Protein AF-A0ABD3MZC8-F1 (afdb_monomer_lite)

Foldseek 3Di:
DQAAAEEEEPVLVPPCVPDDDDDPDFDKAWAAEDAPDGDTDIYTYDSALLCVLPVAQAAAEEPDFLLCLVVVLLRNLLNNLVQQDDDPPPPDDDGGRAHEYEYQDLLLLSLLLSLASNLVSNLVVVVVVCVVPDPDDDDPPPSNVVSVVSCLSYKYKYKLHHQFDWDDPDPRYIYTNDGAQAIEMAMAQGADDPDDPDPDDDDDDDDDDDDDDPPPDDDDDDDDHRHHYYYDDDDDDDDDDDDDDDDDDDDDPVVVVVSCCSRHPVQVVCCVVNNNHYDYWPLFSLQSNLLRLLQLLLLLQCVLCVCLAAPDDDDDDPDDPPDDDPDDDDDDDDDPRDWDWRLVSCPPVSLVSSQLLQVLSVVLCVLSVTDHDGPLVCLCSGLVFDQKDFDAQDPVRDFDWDQDPDPPPDDDDDDDDDPRPTDGDMDGDTSSRSSVCCVPPSVNIDIDHNHPPDCSPVRCLLSRLLVSQLSCVQSVRGSVSSVVSQVVVCVVVVHRSNQSNVSCVSVVQHDDCPDPPPDPDDDDPSRDHVVSVSCCRNNSHD

Structure (mmCIF, N/CA/C/O backbone):
data_AF-A0ABD3MZC8-F1
#
_entry.id   AF-A0ABD3MZC8-F1
#
loop_
_atom_site.group_PDB
_atom_site.id
_atom_site.type_symbol
_atom_site.label_atom_id
_atom_site.label_alt_id
_atom_site.label_comp_id
_atom_site.label_asym_id
_atom_site.label_entity_id
_atom_site.label_seq_id
_atom_site.pdbx_PDB_ins_code
_atom_site.Cartn_x
_atom_site.Cartn_y
_atom_site.Cartn_z
_atom_site.occupancy
_atom_site.B_iso_or_equiv
_atom_site.auth_seq_id
_atom_site.auth_comp_id
_atom_site.auth_asym_id
_atom_site.auth_atom_id
_atom_site.pdbx_PDB_model_num
ATOM 1 N N . MET A 1 1 ? 16.092 5.629 21.367 1.00 48.09 1 MET A N 1
ATOM 2 C CA . MET A 1 1 ? 14.715 6.162 21.488 1.00 48.09 1 MET A CA 1
ATOM 3 C C . MET A 1 1 ? 14.063 5.502 22.697 1.00 48.09 1 MET A C 1
ATOM 5 O O . MET A 1 1 ? 14.415 4.367 22.982 1.00 48.09 1 MET A O 1
ATOM 9 N N . GLY A 1 2 ? 13.191 6.194 23.435 1.00 59.03 2 GLY A N 1
ATOM 10 C CA . GLY A 1 2 ? 12.665 5.729 24.732 1.00 59.03 2 GLY A CA 1
ATOM 11 C C . GLY A 1 2 ? 11.411 4.849 24.669 1.00 59.03 2 GLY A C 1
ATOM 12 O O . GLY A 1 2 ? 10.665 4.807 25.646 1.00 59.03 2 GLY A O 1
ATOM 13 N N . HIS A 1 3 ? 11.140 4.211 23.530 1.00 72.88 3 HIS A N 1
ATOM 14 C CA . HIS A 1 3 ? 9.945 3.391 23.331 1.00 72.88 3 HIS A CA 1
ATOM 15 C C . HIS A 1 3 ? 10.131 1.992 23.926 1.00 72.88 3 HIS A C 1
ATOM 17 O O . HIS A 1 3 ? 11.226 1.438 23.888 1.00 72.88 3 HIS A O 1
ATOM 23 N N . ASP A 1 4 ? 9.047 1.415 24.442 1.00 82.25 4 ASP A N 1
ATOM 24 C CA . ASP A 1 4 ? 8.963 0.003 24.836 1.00 82.25 4 ASP A CA 1
ATOM 25 C C . ASP A 1 4 ? 8.001 -0.704 23.867 1.00 82.25 4 ASP A C 1
ATOM 27 O O . ASP A 1 4 ? 6.788 -0.707 24.105 1.00 82.25 4 ASP A O 1
ATOM 31 N N . PRO A 1 5 ? 8.502 -1.181 22.711 1.00 88.31 5 PRO A N 1
ATOM 32 C CA . PRO A 1 5 ? 7.657 -1.699 21.652 1.00 88.31 5 PRO A CA 1
ATOM 33 C C . PRO A 1 5 ? 7.138 -3.103 21.937 1.00 88.31 5 PRO A C 1
ATOM 35 O O . PRO A 1 5 ? 7.788 -3.913 22.599 1.00 88.31 5 PRO A O 1
ATOM 38 N N . MET A 1 6 ? 5.968 -3.390 21.374 1.00 90.62 6 MET A N 1
ATOM 39 C CA . MET A 1 6 ? 5.329 -4.700 21.408 1.00 90.62 6 MET A CA 1
ATOM 40 C C . MET A 1 6 ? 4.984 -5.146 19.987 1.00 90.62 6 MET A C 1
ATOM 42 O O . MET A 1 6 ? 4.581 -4.318 19.169 1.00 90.62 6 MET A O 1
ATOM 46 N N . ILE A 1 7 ? 5.147 -6.434 19.701 1.00 90.12 7 ILE A N 1
ATOM 47 C CA . ILE A 1 7 ? 4.771 -7.070 18.438 1.00 90.12 7 ILE A CA 1
ATOM 48 C C . ILE A 1 7 ? 3.712 -8.143 18.678 1.00 90.12 7 ILE A C 1
ATOM 50 O O . ILE A 1 7 ? 3.631 -8.724 19.758 1.00 90.12 7 ILE A O 1
ATOM 54 N N . TRP A 1 8 ? 2.926 -8.423 17.649 1.00 89.12 8 TRP A N 1
ATOM 55 C CA . TRP A 1 8 ? 1.987 -9.540 17.570 1.00 89.12 8 TRP A CA 1
ATOM 56 C C . TRP A 1 8 ? 1.961 -10.039 16.125 1.00 89.12 8 TRP A C 1
ATOM 58 O O . TRP A 1 8 ? 2.296 -9.277 15.215 1.00 89.12 8 TRP A O 1
ATOM 68 N N . SER A 1 9 ? 1.572 -11.294 15.897 1.00 80.88 9 SER A N 1
ATOM 69 C CA . SER A 1 9 ? 1.455 -11.857 14.551 1.00 80.88 9 SER A CA 1
ATOM 70 C C . SER A 1 9 ? 0.327 -12.897 14.485 1.00 80.88 9 SER A C 1
ATOM 72 O O . SER A 1 9 ? 0.371 -13.849 15.263 1.00 80.88 9 SER A O 1
ATOM 74 N N . PRO A 1 10 ? -0.640 -12.797 13.548 1.00 71.00 10 PRO A N 1
ATOM 75 C CA . PRO A 1 10 ? -1.765 -13.741 13.445 1.00 71.00 10 PRO A CA 1
ATOM 76 C C . PRO A 1 10 ? -1.380 -15.190 13.138 1.00 71.00 10 PRO A C 1
ATOM 78 O O . PRO A 1 10 ? -2.215 -16.085 13.254 1.00 71.00 10 PRO A O 1
ATOM 81 N N . SER A 1 11 ? -0.153 -15.419 12.663 1.00 60.91 11 SER A N 1
ATOM 82 C CA . SER A 1 11 ? 0.369 -16.761 12.394 1.00 60.91 11 SER A CA 1
ATOM 83 C C . SER A 1 11 ? 0.705 -17.523 13.678 1.00 60.91 11 SER A C 1
ATOM 85 O O . SER A 1 11 ? 0.749 -18.748 13.646 1.00 60.91 11 SER A O 1
ATOM 87 N N . ALA A 1 12 ? 0.907 -16.826 14.805 1.00 49.66 12 ALA A N 1
ATOM 88 C CA . ALA A 1 12 ? 1.171 -17.452 16.102 1.00 49.66 12 ALA A CA 1
ATOM 89 C C . ALA A 1 12 ? -0.046 -18.227 16.648 1.00 49.66 12 ALA A C 1
ATOM 91 O O . ALA A 1 12 ? 0.116 -19.111 17.479 1.00 49.66 12 ALA A O 1
ATOM 92 N N . ASP A 1 13 ? -1.253 -17.938 16.153 1.00 46.62 13 ASP A N 1
ATOM 93 C CA . ASP A 1 13 ? -2.492 -18.603 16.573 1.00 46.62 13 ASP A CA 1
ATOM 94 C C . ASP A 1 13 ? -2.733 -19.974 15.904 1.00 46.62 13 ASP A C 1
ATOM 96 O O . ASP A 1 13 ? -3.697 -20.655 16.250 1.00 46.62 13 ASP A O 1
ATOM 100 N N . HIS A 1 14 ? -1.903 -20.381 14.933 1.00 37.34 14 HIS A N 1
ATOM 101 C CA . HIS A 1 14 ? -2.086 -21.623 14.160 1.00 37.34 14 HIS A CA 1
ATOM 102 C C . HIS A 1 14 ? -1.028 -22.708 14.388 1.00 37.34 14 HIS A C 1
ATOM 104 O O . HIS A 1 14 ? -1.147 -23.769 13.778 1.00 37.34 14 HIS A O 1
ATOM 110 N N . ASP A 1 15 ? -0.040 -22.496 15.261 1.00 33.53 15 ASP A N 1
ATOM 111 C CA . ASP A 1 15 ? 0.958 -23.524 15.591 1.00 33.53 15 ASP A CA 1
ATOM 112 C C . ASP A 1 15 ? 0.829 -24.012 17.051 1.00 33.53 15 ASP A C 1
ATOM 114 O O . ASP A 1 15 ? 1.628 -23.645 17.915 1.00 33.53 15 ASP A O 1
ATOM 118 N N . PRO A 1 16 ? -0.189 -24.841 17.364 1.00 32.41 16 PRO A N 1
ATOM 119 C CA . PRO A 1 16 ? -0.347 -25.458 18.679 1.00 32.41 16 PRO A CA 1
ATOM 120 C C . PRO A 1 16 ? 0.584 -26.669 18.893 1.00 32.41 16 PRO A C 1
ATOM 122 O O . PRO A 1 16 ? 0.451 -27.360 19.902 1.00 32.41 16 PRO A O 1
ATOM 125 N N . VAL A 1 17 ? 1.488 -26.981 17.952 1.00 30.12 17 VAL A N 1
ATOM 126 C CA . VAL A 1 17 ? 2.304 -28.211 17.981 1.00 30.12 17 VAL A CA 1
ATOM 127 C C . VAL A 1 17 ? 3.584 -28.034 18.808 1.00 30.12 17 VAL A C 1
ATOM 129 O O . VAL A 1 17 ? 4.116 -29.008 19.342 1.00 30.12 17 VAL A O 1
ATOM 132 N N . ALA A 1 18 ? 4.032 -26.795 19.032 1.00 30.41 18 ALA A N 1
ATOM 133 C CA . ALA A 1 18 ? 5.042 -26.472 20.039 1.00 30.41 18 ALA A CA 1
ATOM 134 C C . ALA A 1 18 ? 4.436 -26.479 21.458 1.00 30.41 18 ALA A C 1
ATOM 136 O O . ALA A 1 18 ? 4.267 -25.441 22.097 1.00 30.41 18 ALA A O 1
ATOM 137 N N . GLY A 1 19 ? 4.103 -27.671 21.958 1.00 32.47 19 GLY A N 1
ATOM 138 C CA . GLY A 1 19 ? 3.580 -27.878 23.307 1.00 32.47 19 GLY A CA 1
ATOM 139 C C . GLY A 1 19 ? 4.611 -27.593 24.404 1.00 32.47 19 GLY A C 1
ATOM 140 O O . GLY A 1 19 ? 5.187 -28.522 24.967 1.00 32.47 19 GLY A O 1
ATOM 141 N N . THR A 1 20 ? 4.812 -26.320 24.752 1.00 27.19 20 THR A N 1
ATOM 142 C CA . THR A 1 20 ? 5.506 -25.902 25.977 1.00 27.19 20 THR A CA 1
ATOM 143 C C . THR A 1 20 ? 4.581 -25.126 26.910 1.00 27.19 20 THR A C 1
ATOM 145 O O . THR A 1 20 ? 3.911 -24.162 26.551 1.00 27.19 20 THR A O 1
ATOM 148 N N . THR A 1 21 ? 4.550 -25.611 28.147 1.00 30.00 21 THR A N 1
ATOM 149 C CA . THR A 1 21 ? 3.667 -25.237 29.249 1.00 30.00 21 THR A CA 1
ATOM 150 C C . THR A 1 21 ? 3.442 -23.734 29.429 1.00 30.00 21 THR A C 1
ATOM 152 O O . THR A 1 21 ? 4.385 -22.953 29.566 1.00 30.00 21 THR A O 1
ATOM 155 N N . THR A 1 22 ? 2.162 -23.381 29.563 1.00 37.44 22 THR A N 1
ATOM 156 C CA . THR A 1 22 ? 1.601 -22.121 30.066 1.00 37.44 22 THR A CA 1
ATOM 157 C C . THR A 1 22 ? 2.563 -21.295 30.926 1.00 37.44 22 THR A C 1
ATOM 159 O O . THR A 1 22 ? 2.726 -21.545 32.121 1.00 37.44 22 THR A O 1
ATOM 162 N N . THR A 1 23 ? 3.135 -20.238 30.348 1.00 34.94 23 THR A N 1
ATOM 163 C CA . THR A 1 23 ? 3.757 -19.147 31.108 1.00 34.94 23 THR A CA 1
ATOM 164 C C . THR A 1 23 ? 3.169 -17.814 30.661 1.00 34.94 23 THR A C 1
ATOM 166 O O . THR A 1 23 ? 3.397 -17.332 29.558 1.00 34.94 23 THR A O 1
ATOM 169 N N . THR A 1 24 ? 2.385 -17.206 31.550 1.00 41.84 24 THR A N 1
ATOM 170 C CA . THR A 1 24 ? 1.603 -15.975 31.341 1.00 41.84 24 THR A CA 1
ATOM 171 C C . THR A 1 24 ? 2.469 -14.708 31.377 1.00 41.84 24 THR A C 1
ATOM 173 O O . THR A 1 24 ? 2.177 -13.766 32.114 1.00 41.84 24 THR A O 1
ATOM 176 N N . LYS A 1 25 ? 3.594 -14.696 30.654 1.00 48.72 25 LYS A N 1
ATOM 177 C CA . LYS A 1 25 ? 4.515 -13.554 30.593 1.00 48.72 25 LYS A CA 1
ATOM 178 C C . LYS A 1 25 ? 4.883 -13.223 29.155 1.00 48.72 25 LYS A C 1
ATOM 180 O O . LYS A 1 25 ? 5.525 -14.018 28.477 1.00 48.72 25 LYS A O 1
ATOM 185 N N . THR A 1 26 ? 4.570 -11.992 28.765 1.00 57.66 26 THR A N 1
ATOM 186 C CA . THR A 1 26 ? 5.046 -11.329 27.552 1.00 57.66 26 THR A CA 1
ATOM 187 C C . THR A 1 26 ? 6.553 -11.542 27.372 1.00 57.66 26 THR A C 1
ATOM 189 O O . THR A 1 26 ? 7.361 -11.063 28.178 1.00 57.66 26 THR A O 1
ATOM 192 N N . LYS A 1 27 ? 6.955 -12.257 26.318 1.00 72.81 27 LYS A N 1
ATOM 193 C CA . LYS A 1 27 ? 8.372 -12.524 26.034 1.00 72.81 27 LYS A CA 1
ATOM 194 C C . LYS A 1 27 ? 9.059 -11.236 25.586 1.00 72.81 27 LYS A C 1
ATOM 196 O O . LYS A 1 27 ? 8.535 -10.538 24.720 1.00 72.81 27 LYS A O 1
ATOM 201 N N . ARG A 1 28 ? 10.221 -10.917 26.165 1.00 85.94 28 ARG A N 1
ATOM 202 C CA . ARG A 1 28 ? 11.069 -9.789 25.746 1.00 85.94 28 ARG A CA 1
ATOM 203 C C . ARG A 1 28 ? 12.294 -10.325 25.010 1.00 85.94 28 ARG A C 1
ATOM 205 O O . ARG A 1 28 ? 13.033 -11.121 25.579 1.00 85.94 28 ARG A O 1
ATOM 212 N N . THR A 1 29 ? 12.501 -9.861 23.784 1.00 87.62 29 THR A N 1
ATOM 213 C CA . THR A 1 29 ? 13.615 -10.247 22.910 1.00 87.62 29 THR A CA 1
ATOM 214 C C . THR A 1 29 ? 14.418 -9.005 22.548 1.00 87.62 29 THR A C 1
ATOM 216 O O . THR A 1 29 ? 13.847 -8.028 22.064 1.00 87.62 29 THR A O 1
ATOM 219 N N . THR A 1 30 ? 15.734 -9.031 22.756 1.00 91.56 30 THR A N 1
ATOM 220 C CA . THR A 1 30 ? 16.628 -7.965 22.289 1.00 91.56 30 THR A CA 1
ATOM 221 C C . THR A 1 30 ? 16.907 -8.151 20.799 1.00 91.56 30 THR A C 1
ATOM 223 O O . THR A 1 30 ? 17.484 -9.155 20.387 1.00 91.56 30 THR A O 1
ATOM 226 N N . MET A 1 31 ? 16.494 -7.177 19.995 1.00 89.38 31 MET A N 1
ATOM 227 C CA . MET A 1 31 ? 16.692 -7.110 18.551 1.00 89.38 31 MET A CA 1
ATOM 228 C C . MET A 1 31 ? 17.871 -6.197 18.214 1.00 89.38 31 MET A C 1
ATOM 230 O O . MET A 1 31 ? 18.044 -5.147 18.832 1.00 89.38 31 MET A O 1
ATOM 234 N N . ARG A 1 32 ? 18.634 -6.555 17.180 1.00 91.88 32 ARG A N 1
ATOM 235 C CA . ARG A 1 32 ? 19.720 -5.752 16.608 1.00 91.88 32 ARG A CA 1
ATOM 236 C C . ARG A 1 32 ? 19.354 -5.246 15.220 1.00 91.88 32 ARG A C 1
ATOM 238 O O . ARG A 1 32 ? 18.992 -6.030 14.343 1.00 91.88 32 ARG A O 1
ATOM 245 N N . SER A 1 33 ? 19.519 -3.950 14.975 1.00 92.25 33 SER A N 1
ATOM 246 C CA . SER A 1 33 ? 19.441 -3.375 13.631 1.00 92.25 33 SER A CA 1
ATOM 247 C C . SER A 1 33 ? 20.824 -2.994 13.095 1.00 92.25 33 SER A C 1
ATOM 249 O O . SER A 1 33 ? 21.712 -2.555 13.826 1.00 92.25 33 SER A O 1
ATOM 251 N N . THR A 1 34 ? 21.015 -3.163 11.788 1.00 90.44 34 THR A N 1
ATOM 252 C CA . THR A 1 34 ? 22.254 -2.833 11.066 1.00 90.44 34 THR A CA 1
ATOM 253 C C . THR A 1 34 ? 21.957 -1.985 9.825 1.00 90.44 34 THR A C 1
ATOM 255 O O . THR A 1 34 ? 20.802 -1.843 9.434 1.00 90.44 34 THR A O 1
ATOM 258 N N . GLY A 1 35 ? 22.992 -1.431 9.184 1.00 89.25 35 GLY A N 1
ATOM 259 C CA . GLY A 1 35 ? 22.844 -0.576 7.997 1.00 89.25 35 GLY A CA 1
ATOM 260 C C . GLY A 1 35 ? 22.717 0.907 8.355 1.00 89.25 35 GLY A C 1
ATOM 261 O O . GLY A 1 35 ? 23.526 1.404 9.145 1.00 89.25 35 GLY A O 1
ATOM 262 N N . ALA A 1 36 ? 21.730 1.589 7.768 1.00 81.25 36 ALA A N 1
ATOM 263 C CA . ALA A 1 36 ? 21.422 3.009 7.969 1.00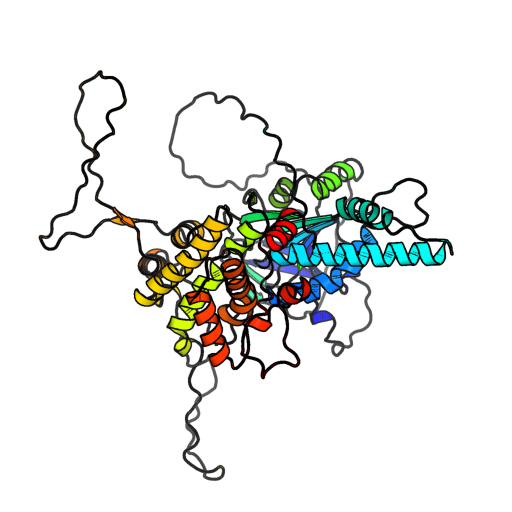 81.25 36 ALA A CA 1
ATOM 264 C C . ALA A 1 36 ? 20.835 3.323 9.356 1.00 81.25 36 ALA A C 1
ATOM 266 O O . ALA A 1 36 ? 20.902 4.462 9.814 1.00 81.25 36 ALA A O 1
ATOM 267 N N . LEU A 1 37 ? 20.284 2.318 10.042 1.00 85.00 37 LEU A N 1
ATOM 268 C CA . LEU A 1 37 ? 19.766 2.442 11.399 1.00 85.00 37 LEU A CA 1
ATOM 269 C C . LEU A 1 37 ? 20.420 1.370 12.282 1.00 85.00 37 LEU A C 1
ATOM 271 O O . LEU A 1 37 ? 20.147 0.180 12.126 1.00 85.00 37 LEU A O 1
ATOM 275 N N . ARG A 1 38 ? 21.302 1.782 13.201 1.00 90.75 38 ARG A N 1
ATOM 276 C CA . ARG A 1 38 ? 22.080 0.880 14.070 1.00 90.75 38 ARG A CA 1
ATOM 277 C C . ARG A 1 38 ? 21.724 1.091 15.538 1.00 90.75 38 ARG A C 1
ATOM 279 O O . ARG A 1 38 ? 22.133 2.087 16.128 1.00 90.75 38 ARG A O 1
ATOM 286 N N . LEU A 1 39 ? 20.970 0.160 16.109 1.00 89.62 39 LEU A N 1
ATOM 287 C CA . LEU A 1 39 ? 20.663 0.102 17.534 1.00 89.62 39 LEU A CA 1
ATOM 288 C C . LEU A 1 39 ? 20.370 -1.340 17.956 1.00 89.62 39 LEU A C 1
ATOM 290 O O . LEU A 1 39 ? 19.852 -2.131 17.168 1.00 89.62 39 LEU A O 1
ATOM 294 N N . ASP A 1 40 ? 20.646 -1.629 19.223 1.00 89.44 40 ASP A N 1
ATOM 295 C CA . ASP A 1 40 ? 20.068 -2.770 19.926 1.00 89.44 40 ASP A CA 1
ATOM 296 C C . ASP A 1 40 ? 18.866 -2.260 20.741 1.00 89.44 40 ASP A C 1
ATOM 298 O O . ASP A 1 40 ? 18.927 -1.174 21.328 1.00 89.44 40 ASP A O 1
ATOM 302 N N . PHE A 1 41 ? 17.752 -2.992 20.734 1.00 86.75 41 PHE A N 1
ATOM 303 C CA . PHE A 1 41 ? 16.505 -2.595 21.396 1.00 86.75 41 PHE A CA 1
ATOM 304 C C . PHE A 1 41 ? 15.665 -3.798 21.810 1.00 86.75 41 PHE A C 1
ATOM 306 O O . PHE A 1 41 ? 15.603 -4.800 21.107 1.00 86.75 41 PHE A O 1
ATOM 313 N N . ASP A 1 42 ? 14.966 -3.678 22.934 1.00 88.19 42 ASP A N 1
ATOM 314 C CA . ASP A 1 42 ? 14.088 -4.737 23.417 1.00 88.19 42 ASP A CA 1
ATOM 315 C C . ASP A 1 42 ? 12.685 -4.636 22.825 1.00 88.19 42 ASP A C 1
ATOM 317 O O . ASP A 1 42 ? 12.081 -3.564 22.800 1.00 88.19 42 ASP A O 1
ATOM 321 N N . VAL A 1 43 ? 12.138 -5.784 22.437 1.00 89.19 43 VAL A N 1
ATOM 322 C CA . VAL A 1 43 ? 10.795 -5.937 21.880 1.00 89.19 43 VAL A CA 1
ATOM 323 C C . VAL A 1 43 ? 9.995 -6.919 22.730 1.00 89.19 43 VAL A C 1
ATOM 325 O O . VAL A 1 43 ? 10.444 -8.035 22.985 1.00 89.19 43 VAL A O 1
ATOM 328 N N . ARG A 1 44 ? 8.799 -6.517 23.167 1.00 91.38 44 ARG A N 1
ATOM 329 C CA . ARG A 1 44 ? 7.803 -7.396 23.798 1.00 91.38 44 ARG A CA 1
ATOM 330 C C . ARG A 1 44 ? 7.011 -8.161 22.731 1.00 91.38 44 ARG A C 1
ATOM 332 O O . ARG A 1 44 ? 6.710 -7.596 21.691 1.00 91.38 44 ARG A O 1
ATOM 339 N N . SER A 1 45 ? 6.621 -9.404 22.990 1.00 87.38 45 SER A N 1
ATOM 340 C CA . SER A 1 45 ? 5.746 -10.191 22.103 1.00 87.38 45 SER A CA 1
ATOM 341 C C . SER A 1 45 ? 4.426 -10.505 22.798 1.00 87.38 45 SER A C 1
ATOM 343 O O . SER A 1 45 ? 4.441 -11.162 23.838 1.00 87.38 45 SER A O 1
ATOM 345 N N . ALA A 1 46 ? 3.316 -10.038 22.226 1.00 88.12 46 ALA A N 1
ATOM 346 C CA . ALA A 1 46 ? 1.962 -10.361 22.657 1.00 88.12 46 ALA A CA 1
ATOM 347 C C . ALA A 1 46 ? 1.550 -11.746 22.149 1.00 88.12 46 ALA A C 1
ATOM 349 O O . ALA A 1 46 ? 1.815 -12.088 20.995 1.00 88.12 46 ALA A O 1
ATOM 350 N N . LEU A 1 47 ? 0.838 -12.507 22.977 1.00 84.62 47 LEU A N 1
ATOM 351 C CA . LEU A 1 47 ? 0.224 -13.778 22.588 1.00 84.62 47 LEU A CA 1
ATOM 352 C C . LEU A 1 47 ? -1.145 -13.577 21.926 1.00 84.62 47 LEU A C 1
ATOM 354 O O . LEU A 1 47 ? -1.575 -14.407 21.134 1.00 84.62 47 LEU A O 1
ATOM 358 N N . THR A 1 48 ? -1.833 -12.474 22.231 1.00 88.25 48 THR A N 1
ATOM 359 C CA . THR A 1 48 ? -3.192 -12.193 21.744 1.00 88.25 48 THR A CA 1
ATOM 360 C C . THR A 1 48 ? -3.333 -10.747 21.259 1.00 88.25 48 THR A C 1
ATOM 362 O O . THR A 1 48 ? -2.619 -9.867 21.752 1.00 88.25 48 THR A O 1
ATOM 365 N N . PRO A 1 49 ? -4.288 -10.451 20.351 1.00 90.81 49 PRO A N 1
ATOM 366 C CA . PRO A 1 49 ? -4.623 -9.069 20.005 1.00 90.81 49 PRO A CA 1
ATOM 367 C C . PRO A 1 49 ? -5.130 -8.280 21.225 1.00 90.81 49 PRO A C 1
ATOM 369 O O . PRO A 1 49 ? -4.870 -7.084 21.313 1.00 90.81 49 PRO A O 1
ATOM 372 N N . ARG A 1 50 ? -5.762 -8.945 22.208 1.00 90.44 50 ARG A N 1
ATOM 373 C CA . ARG A 1 50 ? -6.164 -8.333 23.484 1.00 90.44 50 ARG A CA 1
ATOM 374 C C . ARG A 1 50 ? -4.979 -7.737 24.228 1.00 90.44 50 ARG A C 1
ATOM 376 O O . ARG A 1 50 ? -4.977 -6.543 24.489 1.00 90.44 50 ARG A O 1
ATOM 383 N N . GLU A 1 51 ? -3.964 -8.556 24.510 1.00 89.44 51 GLU A N 1
ATOM 384 C CA . GLU A 1 51 ? -2.732 -8.142 25.203 1.00 89.44 51 GLU A CA 1
ATOM 385 C C . GLU A 1 51 ? -2.028 -7.000 24.448 1.00 89.44 51 GLU A C 1
ATOM 387 O O . GLU A 1 51 ? -1.544 -6.042 25.050 1.00 89.44 51 GLU A O 1
ATOM 392 N N . LEU A 1 52 ? -2.034 -7.053 23.110 1.00 89.88 52 LEU A N 1
ATOM 393 C CA . LEU A 1 52 ? -1.497 -5.986 22.266 1.00 89.88 52 LEU A CA 1
ATOM 394 C C . LEU A 1 52 ? -2.236 -4.649 22.459 1.00 89.88 52 LEU A C 1
ATOM 396 O O . LEU A 1 52 ? -1.599 -3.595 22.468 1.00 89.88 52 LEU A O 1
ATOM 400 N N . VAL A 1 53 ? -3.563 -4.671 22.602 1.00 90.44 53 VAL A N 1
ATOM 401 C CA . VAL A 1 53 ? -4.384 -3.463 22.766 1.00 90.44 53 VAL A CA 1
ATOM 402 C C . VAL A 1 53 ? -4.418 -2.980 24.220 1.00 90.44 53 VAL A C 1
ATOM 404 O O . VAL A 1 53 ? -4.389 -1.769 24.448 1.00 90.44 53 VAL A O 1
ATOM 407 N N . SER A 1 54 ? -4.444 -3.873 25.213 1.00 86.50 54 SER A N 1
ATOM 408 C CA . SER A 1 54 ? -4.513 -3.510 26.637 1.00 86.50 54 SER A CA 1
ATOM 409 C C . SER A 1 54 ? -3.193 -2.961 27.175 1.00 86.50 54 SER A C 1
ATOM 411 O O . SER A 1 54 ? -3.181 -1.934 27.852 1.00 86.50 54 SER A O 1
ATOM 413 N N . ASP A 1 55 ? -2.067 -3.602 26.852 1.00 86.81 55 ASP A N 1
ATOM 414 C CA . ASP A 1 55 ? -0.803 -3.375 27.568 1.00 86.81 55 ASP A CA 1
ATOM 415 C C . ASP A 1 55 ? 0.017 -2.207 26.997 1.00 86.81 55 ASP A C 1
ATOM 417 O O . ASP A 1 55 ? 1.039 -1.795 27.572 1.00 86.81 55 ASP A O 1
ATOM 421 N N . ASN A 1 56 ? -0.432 -1.656 25.868 1.00 85.31 56 ASN A N 1
ATOM 422 C CA . ASN A 1 56 ? 0.175 -0.520 25.190 1.00 85.31 56 ASN A CA 1
ATOM 423 C C . ASN A 1 56 ? -0.608 0.770 25.421 1.00 85.31 56 ASN A C 1
ATOM 425 O O . ASN A 1 56 ? -1.799 0.793 25.722 1.00 85.31 56 ASN A O 1
ATOM 429 N N . ASP A 1 57 ? 0.088 1.889 25.282 1.00 79.25 57 ASP A N 1
ATOM 430 C CA . ASP A 1 57 ? -0.415 3.179 25.735 1.00 79.25 57 ASP A CA 1
ATOM 431 C C . ASP A 1 57 ? -1.199 3.930 24.637 1.00 79.25 57 ASP A C 1
ATOM 433 O O . ASP A 1 57 ? -1.028 5.137 24.463 1.00 79.25 57 ASP A O 1
ATOM 437 N N . GLY A 1 58 ? -2.013 3.208 23.864 1.00 84.88 58 GLY A N 1
ATOM 438 C CA . GLY A 1 58 ? -2.899 3.793 22.857 1.00 84.88 58 GLY A CA 1
ATOM 439 C C . GLY A 1 58 ? -2.375 3.821 21.419 1.00 84.88 58 GLY A C 1
ATOM 440 O O . GLY A 1 58 ? -3.112 4.258 20.552 1.00 84.88 58 GLY A O 1
ATOM 441 N N . VAL A 1 59 ? -1.153 3.361 21.116 1.00 90.06 59 VAL A N 1
ATOM 442 C CA . VAL A 1 59 ? -0.596 3.412 19.742 1.00 90.06 59 VAL A CA 1
ATOM 443 C C . VAL A 1 59 ? -0.440 2.017 19.132 1.00 90.06 59 VAL A C 1
ATOM 445 O O . VAL A 1 59 ? 0.256 1.165 19.693 1.00 90.06 59 VAL A O 1
ATOM 448 N N . LEU A 1 60 ? -1.021 1.809 17.946 1.00 92.50 60 LEU A N 1
ATOM 449 C CA . LEU A 1 60 ? -0.876 0.604 17.119 1.00 92.50 60 LEU A CA 1
ATOM 450 C C . LEU A 1 60 ? -0.279 0.950 15.749 1.00 92.50 60 LEU A C 1
ATOM 452 O O . LEU A 1 60 ? -0.765 1.862 15.092 1.00 92.50 60 LEU A O 1
ATOM 456 N N . LEU A 1 61 ? 0.718 0.194 15.280 1.00 92.31 61 LEU A N 1
ATOM 457 C CA . LEU A 1 61 ? 1.276 0.317 13.925 1.00 92.31 61 LEU A CA 1
ATOM 458 C C . LEU A 1 61 ? 1.043 -0.984 13.144 1.00 92.31 61 LEU A C 1
ATOM 460 O O . LEU A 1 61 ? 1.628 -2.024 13.461 1.00 92.31 61 LEU A O 1
ATOM 464 N N . LEU A 1 62 ? 0.214 -0.917 12.102 1.00 91.75 62 LEU A N 1
ATOM 465 C CA . LEU A 1 62 ? -0.016 -2.012 11.160 1.00 91.75 62 LEU A CA 1
ATOM 466 C C . LEU A 1 62 ? 1.047 -1.931 10.051 1.00 91.75 62 LEU A C 1
ATOM 468 O O . LEU A 1 62 ? 0.954 -1.085 9.160 1.00 91.75 62 LEU A O 1
ATOM 472 N N . ALA A 1 63 ? 2.069 -2.790 10.115 1.00 87.75 63 ALA A N 1
ATOM 473 C CA . ALA A 1 63 ? 3.196 -2.826 9.176 1.00 87.75 63 ALA A CA 1
ATOM 474 C C . ALA A 1 63 ? 3.260 -4.178 8.436 1.00 87.75 63 ALA A C 1
ATOM 476 O O . ALA A 1 63 ? 4.218 -4.944 8.541 1.00 87.75 63 ALA A O 1
ATOM 477 N N . LEU A 1 64 ? 2.189 -4.468 7.696 1.00 85.25 64 LEU A N 1
ATOM 478 C CA . LEU A 1 64 ? 1.959 -5.728 6.987 1.00 85.25 64 LEU A CA 1
ATOM 479 C C . LEU A 1 64 ? 1.856 -5.515 5.469 1.00 85.25 64 LEU A C 1
ATOM 481 O O . LEU A 1 64 ? 1.472 -4.414 5.054 1.00 85.25 64 LEU A O 1
ATOM 485 N N . PRO A 1 65 ? 2.115 -6.563 4.661 1.00 83.50 65 PRO A N 1
ATOM 486 C CA . PRO A 1 65 ? 1.681 -6.614 3.266 1.00 83.50 65 PRO A CA 1
ATOM 487 C C . PRO A 1 65 ? 0.170 -6.384 3.155 1.00 83.50 65 PRO A C 1
ATOM 489 O O . PRO A 1 65 ? -0.575 -6.803 4.044 1.00 83.50 65 PRO A O 1
ATOM 492 N N . ALA A 1 66 ? -0.287 -5.743 2.078 1.00 86.31 66 ALA A N 1
ATOM 493 C CA . ALA A 1 66 ? -1.684 -5.342 1.880 1.00 86.31 66 ALA A CA 1
ATOM 494 C C . ALA A 1 66 ? -2.693 -6.489 2.106 1.00 86.31 66 ALA A C 1
ATOM 496 O O . ALA A 1 66 ? -3.658 -6.318 2.851 1.00 86.31 66 ALA A O 1
ATOM 497 N N . ASN A 1 67 ? -2.394 -7.681 1.578 1.00 85.25 67 ASN A N 1
ATOM 498 C CA . ASN A 1 67 ? -3.200 -8.901 1.722 1.00 85.25 67 ASN A CA 1
ATOM 499 C C . ASN A 1 67 ? -3.269 -9.487 3.150 1.00 85.25 67 ASN A C 1
ATOM 501 O O . ASN A 1 67 ? -3.993 -10.447 3.395 1.00 85.25 67 ASN A O 1
ATOM 505 N N . GLY A 1 68 ? -2.523 -8.929 4.108 1.00 88.06 68 GLY A N 1
ATOM 506 C CA . GLY A 1 68 ? -2.604 -9.283 5.526 1.00 88.06 68 GLY A CA 1
ATOM 507 C C . GLY A 1 68 ? -3.483 -8.348 6.365 1.00 88.06 68 GLY A C 1
ATOM 508 O O . GLY A 1 68 ? -3.742 -8.664 7.528 1.00 88.06 68 GLY A O 1
ATOM 509 N N . HIS A 1 69 ? -3.920 -7.197 5.830 1.00 91.44 69 HIS A N 1
ATOM 510 C CA . HIS A 1 69 ? -4.574 -6.152 6.636 1.00 91.44 69 HIS A CA 1
ATOM 511 C C . HIS A 1 69 ? -5.951 -6.560 7.142 1.00 91.44 69 HIS A C 1
ATOM 513 O O . HIS A 1 69 ? -6.184 -6.436 8.343 1.00 91.44 69 HIS A O 1
ATOM 519 N N . ARG A 1 70 ? -6.829 -7.092 6.280 1.00 92.31 70 ARG A N 1
ATOM 520 C CA . ARG A 1 70 ? -8.208 -7.453 6.650 1.00 92.31 70 ARG A CA 1
ATOM 521 C C . ARG A 1 70 ? -8.245 -8.391 7.856 1.00 92.31 70 ARG A C 1
ATOM 523 O O . ARG A 1 70 ? -8.756 -8.020 8.907 1.00 92.31 70 ARG A O 1
ATOM 530 N N . ARG A 1 71 ? -7.548 -9.531 7.764 1.00 91.19 71 ARG A N 1
ATOM 531 C CA . ARG A 1 71 ? -7.404 -10.527 8.846 1.00 91.19 71 ARG A CA 1
ATOM 532 C C . ARG A 1 71 ? -6.928 -9.930 10.181 1.00 91.19 71 ARG A C 1
ATOM 534 O O . ARG A 1 71 ? -7.239 -10.472 11.242 1.00 91.19 71 ARG A O 1
ATOM 541 N N . VAL A 1 72 ? -6.128 -8.865 10.148 1.00 92.31 72 VAL A N 1
ATOM 542 C CA . VAL A 1 72 ? -5.619 -8.188 11.350 1.00 92.31 72 VAL A CA 1
ATOM 543 C C . VAL A 1 72 ? -6.602 -7.157 11.883 1.00 92.31 72 VAL A C 1
ATOM 545 O O . VAL A 1 72 ? -6.826 -7.118 13.090 1.00 92.31 72 VAL A O 1
ATOM 548 N N . MET A 1 73 ? -7.231 -6.378 11.008 1.00 94.50 73 MET A N 1
ATOM 549 C CA . MET A 1 73 ? -8.292 -5.432 11.358 1.00 94.50 73 MET A CA 1
ATOM 550 C C . MET A 1 73 ? -9.475 -6.160 12.011 1.00 94.50 73 MET A C 1
ATOM 552 O O . MET A 1 73 ? -9.872 -5.791 13.116 1.00 94.50 73 MET A O 1
ATOM 556 N N . ASP A 1 74 ? -9.922 -7.269 11.416 1.00 94.50 74 ASP A N 1
ATOM 557 C CA . ASP A 1 74 ? -10.996 -8.146 11.910 1.00 94.50 74 ASP A CA 1
ATOM 558 C C . ASP A 1 74 ? -10.765 -8.620 13.353 1.00 94.50 74 ASP A C 1
ATOM 560 O O . ASP A 1 74 ? -11.697 -8.730 14.148 1.00 94.50 74 ASP A O 1
ATOM 564 N N . ARG A 1 75 ? -9.503 -8.869 13.719 1.00 94.00 75 ARG A N 1
ATOM 565 C CA . ARG A 1 75 ? -9.117 -9.369 15.048 1.00 94.00 75 ARG A CA 1
ATOM 566 C C . ARG A 1 75 ? -8.754 -8.277 16.049 1.00 94.00 75 ARG A C 1
ATOM 568 O O . ARG A 1 75 ? -8.752 -8.549 17.246 1.00 94.00 75 ARG A O 1
ATOM 575 N N . LEU A 1 76 ? -8.442 -7.069 15.585 1.00 94.50 76 LEU A N 1
ATOM 576 C CA . LEU A 1 76 ? -8.161 -5.921 16.446 1.00 94.50 76 LEU A CA 1
ATOM 577 C C . LEU A 1 76 ? -9.423 -5.121 16.777 1.00 94.50 76 LEU A C 1
ATOM 579 O O . LEU A 1 76 ? -9.495 -4.583 17.878 1.00 94.50 76 LEU A O 1
ATOM 583 N N . ALA A 1 77 ? -10.414 -5.044 15.881 1.00 95.00 77 ALA A N 1
ATOM 584 C CA . ALA A 1 77 ? -11.607 -4.228 16.112 1.00 95.00 77 ALA A CA 1
ATOM 585 C C . ALA A 1 77 ? -12.343 -4.573 17.420 1.00 95.00 77 ALA A C 1
ATOM 587 O O . ALA A 1 77 ? -12.616 -3.638 18.173 1.00 95.00 77 ALA A O 1
ATOM 588 N N . PRO A 1 78 ? -12.590 -5.853 17.780 1.00 93.56 78 PRO A N 1
ATOM 589 C CA . PRO A 1 78 ? -13.242 -6.175 19.047 1.00 93.56 78 PRO A CA 1
ATOM 590 C C . PRO A 1 78 ? -12.472 -5.654 20.261 1.00 93.56 78 PRO A C 1
ATOM 592 O O . PRO A 1 78 ? -13.072 -5.076 21.160 1.00 93.56 78 PRO A O 1
ATOM 595 N N . GLU A 1 79 ? -11.150 -5.815 20.259 1.00 93.12 79 GLU A N 1
ATOM 596 C CA . GLU A 1 79 ? -10.276 -5.476 21.384 1.00 93.12 79 GLU A CA 1
ATOM 597 C C . GLU A 1 79 ? -10.062 -3.955 21.509 1.00 93.12 79 GLU A C 1
ATOM 599 O O . GLU A 1 79 ? -9.991 -3.420 22.615 1.00 93.12 79 GLU A O 1
ATOM 604 N N . ILE A 1 80 ? -10.024 -3.229 20.383 1.00 92.75 80 ILE A N 1
ATOM 605 C CA . ILE A 1 80 ? -10.035 -1.756 20.361 1.00 92.75 80 ILE A CA 1
ATOM 606 C C . ILE A 1 80 ? -11.369 -1.230 20.888 1.00 92.75 80 ILE A C 1
ATOM 608 O O . ILE A 1 80 ? -11.380 -0.325 21.721 1.00 92.75 80 ILE A O 1
ATOM 612 N N . VAL A 1 81 ? -12.488 -1.805 20.441 1.00 91.19 81 VAL A N 1
ATOM 613 C CA . VAL A 1 81 ? -13.821 -1.382 20.878 1.00 91.19 81 VAL A CA 1
ATOM 614 C C . VAL A 1 81 ? -14.027 -1.644 22.378 1.00 91.19 81 VAL A C 1
ATOM 616 O O . VAL A 1 81 ? -14.552 -0.771 23.065 1.00 91.19 81 VAL A O 1
ATOM 619 N N . ASP A 1 82 ? -13.548 -2.770 22.923 1.00 88.19 82 ASP A N 1
ATOM 620 C CA . ASP A 1 82 ? -13.562 -3.031 24.377 1.00 88.19 82 ASP A CA 1
ATOM 621 C C . ASP A 1 82 ? -12.732 -2.017 25.189 1.00 88.19 82 ASP A C 1
ATOM 623 O O . ASP A 1 82 ? -13.028 -1.782 26.359 1.00 88.19 82 ASP A O 1
ATOM 627 N N . ARG A 1 83 ? -11.712 -1.391 24.586 1.00 86.56 83 ARG A N 1
ATOM 628 C CA . ARG A 1 83 ? -10.865 -0.378 25.237 1.00 86.56 83 ARG A CA 1
ATOM 629 C C . ARG A 1 83 ? -11.451 1.040 25.201 1.00 86.56 83 ARG A C 1
ATOM 631 O O . ARG A 1 83 ? -11.252 1.800 26.152 1.00 86.56 83 ARG A O 1
ATOM 638 N N . ILE A 1 84 ? -12.108 1.420 24.104 1.00 86.62 84 ILE A N 1
ATOM 639 C CA . ILE A 1 84 ? -12.668 2.775 23.918 1.00 86.62 84 ILE A CA 1
ATOM 640 C C . ILE A 1 84 ? -14.098 2.913 24.453 1.00 86.62 84 ILE A C 1
ATOM 642 O O . ILE A 1 84 ? -14.535 4.030 24.724 1.00 86.62 84 ILE A O 1
ATOM 646 N N . LEU A 1 85 ? -14.835 1.809 24.615 1.00 83.31 85 LEU A N 1
ATOM 647 C CA . LEU A 1 85 ? -16.155 1.847 25.235 1.00 83.31 85 LEU A CA 1
ATOM 648 C C . LEU A 1 85 ? -16.037 2.023 26.754 1.00 83.31 85 LEU A C 1
ATOM 650 O O . LEU A 1 85 ? -15.355 1.227 27.403 1.00 83.31 85 LEU A O 1
ATOM 654 N N . PRO A 1 86 ? -16.752 2.986 27.361 1.00 68.62 86 PRO A N 1
ATOM 655 C CA . PRO A 1 86 ? -16.809 3.079 28.812 1.00 68.62 86 PRO A CA 1
ATOM 656 C C . PRO A 1 86 ? -17.464 1.841 29.451 1.00 68.62 86 PRO A C 1
ATOM 658 O O . PRO A 1 86 ? -18.317 1.194 28.821 1.00 68.62 86 PRO A O 1
ATOM 661 N N . PRO A 1 87 ? -17.120 1.513 30.711 1.00 66.94 87 PRO A N 1
ATOM 662 C CA . PRO A 1 87 ? -17.882 0.572 31.535 1.00 66.94 87 PRO A CA 1
ATOM 663 C C . PRO A 1 87 ? -19.350 1.002 31.679 1.00 66.94 87 PRO A C 1
ATOM 665 O O . PRO A 1 87 ? -19.638 2.196 31.656 1.00 66.94 87 PRO A O 1
ATOM 668 N N . SER A 1 88 ? -20.266 0.047 31.865 1.00 61.94 88 SER A N 1
ATOM 669 C CA . SER A 1 88 ? -21.690 0.314 32.158 1.00 61.94 88 SER A CA 1
ATOM 670 C C . SER A 1 88 ? -21.871 1.216 33.382 1.00 61.94 88 SER A C 1
ATOM 672 O O . SER A 1 88 ? -22.660 2.153 33.367 1.00 61.94 88 SER A O 1
ATOM 674 N N . ASP A 1 89 ? -21.064 0.976 34.414 1.00 55.34 89 ASP A N 1
ATOM 675 C CA . ASP A 1 89 ? -21.228 1.570 35.743 1.00 55.34 89 ASP A CA 1
ATOM 676 C C . ASP A 1 89 ? -20.516 2.934 35.868 1.00 55.34 89 ASP A C 1
ATOM 678 O O . ASP A 1 89 ? -20.392 3.493 36.961 1.00 55.34 89 ASP A O 1
ATOM 682 N N . ALA A 1 90 ? -20.010 3.480 34.755 1.00 54.69 90 ALA A N 1
ATOM 683 C CA . ALA A 1 90 ? -19.324 4.766 34.701 1.00 54.69 90 ALA A CA 1
ATOM 684 C C . ALA A 1 90 ? -20.326 5.930 34.812 1.00 54.69 90 ALA A C 1
ATOM 686 O O . ALA A 1 90 ? -20.605 6.635 33.841 1.00 54.69 90 ALA A O 1
ATOM 687 N N . ALA A 1 91 ? -20.852 6.137 36.023 1.00 39.78 91 ALA A N 1
ATOM 688 C CA . ALA A 1 91 ? -21.755 7.224 36.394 1.00 39.78 91 ALA A CA 1
ATOM 689 C C . ALA A 1 91 ? -21.068 8.603 36.289 1.00 39.78 91 ALA A C 1
ATOM 691 O O . ALA A 1 91 ? -20.686 9.212 37.287 1.00 39.78 91 ALA A O 1
ATOM 692 N N . GLY A 1 92 ? -20.890 9.080 35.054 1.00 43.31 92 GLY A N 1
ATOM 693 C CA . GLY A 1 92 ? -20.256 10.357 34.739 1.00 43.31 92 GLY A CA 1
ATOM 694 C C . GLY A 1 92 ? -19.353 10.314 33.507 1.00 43.31 92 GLY A C 1
ATOM 695 O O . GLY A 1 92 ? -18.146 10.472 33.649 1.00 43.31 92 GLY A O 1
ATOM 696 N N . GLY A 1 93 ? -19.935 10.136 32.312 1.00 43.12 93 GLY A N 1
ATOM 697 C CA . GLY A 1 93 ? -19.383 10.629 31.034 1.00 43.12 93 GLY A CA 1
ATOM 698 C C . GLY A 1 93 ? -17.915 10.311 30.716 1.00 43.12 93 GLY A C 1
ATOM 699 O O . GLY A 1 93 ? -17.248 11.111 30.063 1.00 43.12 93 GLY A O 1
ATOM 700 N N . GLY A 1 94 ? -17.380 9.190 31.203 1.00 44.59 94 GLY A N 1
ATOM 701 C CA . GLY A 1 94 ? -15.987 8.824 30.972 1.00 44.59 94 GLY A CA 1
ATOM 702 C C . GLY A 1 94 ? -15.763 8.415 29.518 1.00 44.59 94 GLY A C 1
ATOM 703 O O . GLY A 1 94 ? -16.378 7.465 29.046 1.00 44.59 94 GLY A O 1
ATOM 704 N N . VAL A 1 95 ? -14.854 9.086 28.813 1.00 51.47 95 VAL A N 1
ATOM 705 C CA . VAL A 1 95 ? -14.375 8.609 27.507 1.00 51.47 95 VAL A CA 1
ATOM 706 C C . VAL A 1 95 ? -13.426 7.431 27.753 1.00 51.47 95 VAL A C 1
ATOM 708 O O . VAL A 1 95 ? -12.536 7.530 28.600 1.00 51.47 95 VAL A O 1
ATOM 711 N N . GLY A 1 96 ? -13.597 6.317 27.034 1.00 61.66 96 GLY A N 1
ATOM 712 C CA . GLY A 1 96 ? -12.650 5.201 27.104 1.00 61.66 96 GLY A CA 1
ATOM 713 C C . GLY A 1 96 ? -11.261 5.573 26.571 1.00 61.66 96 GLY A C 1
ATOM 714 O O . GLY A 1 96 ? -11.040 6.644 26.000 1.00 61.66 96 GLY A O 1
ATOM 715 N N . GLY A 1 97 ? -10.281 4.694 26.783 1.00 75.75 97 GLY A N 1
ATOM 716 C CA . GLY A 1 97 ? -8.874 5.030 26.559 1.00 75.75 97 GLY A CA 1
ATOM 717 C C . GLY A 1 97 ? -8.553 5.275 25.083 1.00 75.75 97 GLY A C 1
ATOM 718 O O . GLY A 1 97 ? -8.584 4.329 24.299 1.00 75.75 97 GLY A O 1
ATOM 719 N N . ALA A 1 98 ? -8.177 6.511 24.731 1.00 83.25 98 ALA A N 1
ATOM 720 C CA . ALA A 1 98 ? -7.897 6.928 23.353 1.00 83.25 98 ALA A CA 1
ATOM 721 C C . ALA A 1 98 ? -6.907 6.005 22.612 1.00 83.25 98 ALA A C 1
ATOM 723 O O . ALA A 1 98 ? -5.977 5.444 23.210 1.00 83.25 98 ALA A O 1
ATOM 724 N N . MET A 1 99 ? -7.116 5.879 21.300 1.00 88.25 99 MET A N 1
ATOM 725 C CA . MET A 1 99 ? -6.383 4.986 20.405 1.00 88.25 99 MET A CA 1
ATOM 726 C C . MET A 1 99 ? -5.978 5.686 19.106 1.00 88.25 99 MET A C 1
ATOM 728 O O . MET A 1 99 ? -6.796 6.295 18.425 1.00 88.25 99 MET A O 1
ATOM 732 N N . HIS A 1 100 ? -4.727 5.491 18.702 1.00 91.00 100 HIS A N 1
ATOM 733 C CA . HIS A 1 100 ? -4.181 5.913 17.420 1.00 91.00 100 HIS A CA 1
ATOM 734 C C . HIS A 1 100 ? -3.643 4.697 16.669 1.00 91.00 100 HIS A C 1
ATOM 736 O O . HIS A 1 100 ? -2.681 4.050 17.088 1.00 91.00 100 HIS A O 1
ATOM 742 N N . VAL A 1 101 ? -4.269 4.385 15.541 1.00 92.88 101 VAL A N 1
ATOM 743 C CA . VAL A 1 101 ? -3.838 3.353 14.601 1.00 92.88 101 VAL A CA 1
ATOM 744 C C . VAL A 1 101 ? -3.061 4.022 13.475 1.00 92.88 101 VAL A C 1
ATOM 746 O O . VAL A 1 101 ? -3.539 4.960 12.846 1.00 92.88 101 VAL A O 1
ATOM 749 N N . ILE A 1 102 ? -1.869 3.525 13.182 1.00 93.00 102 ILE A N 1
ATOM 750 C CA . ILE A 1 102 ? -1.062 3.947 12.044 1.00 93.00 102 ILE A CA 1
ATOM 751 C C . ILE A 1 102 ? -1.001 2.783 11.054 1.00 93.00 102 ILE A C 1
ATOM 753 O O . ILE A 1 102 ? -0.511 1.702 11.376 1.00 93.00 102 ILE A O 1
ATOM 757 N N . ILE A 1 103 ? -1.486 2.998 9.835 1.00 92.69 103 ILE A N 1
ATOM 758 C CA . ILE A 1 103 ? -1.397 2.046 8.726 1.00 92.69 103 ILE A CA 1
ATOM 759 C C . ILE A 1 103 ? -0.140 2.391 7.929 1.00 92.69 103 ILE A C 1
ATOM 761 O O . ILE A 1 103 ? -0.134 3.294 7.093 1.00 92.69 103 ILE A O 1
ATOM 765 N N . SER A 1 104 ? 0.941 1.660 8.201 1.00 89.19 104 SER A N 1
ATOM 766 C CA . SER A 1 104 ? 2.225 1.772 7.504 1.00 89.19 104 SER A CA 1
ATOM 767 C C . SER A 1 104 ? 2.262 0.820 6.305 1.00 89.19 104 SER A C 1
ATOM 769 O O . SER A 1 104 ? 3.118 -0.062 6.213 1.00 89.19 104 SER A O 1
ATOM 771 N N . SER A 1 105 ? 1.316 0.985 5.383 1.00 79.19 105 SER A N 1
ATOM 772 C CA . SER A 1 105 ? 1.279 0.260 4.112 1.00 79.19 105 SER A CA 1
ATOM 773 C C . SER A 1 105 ? 0.514 1.061 3.062 1.00 79.19 105 SER A C 1
ATOM 775 O O . SER A 1 105 ? -0.284 1.930 3.402 1.00 79.19 105 SER A O 1
ATOM 777 N N . HIS A 1 106 ? 0.692 0.709 1.792 1.00 74.44 106 HIS A N 1
ATOM 778 C CA . HIS A 1 106 ? -0.040 1.337 0.693 1.00 74.44 106 HIS A CA 1
ATOM 779 C C . HIS A 1 106 ? -1.535 0.952 0.637 1.00 74.44 106 HIS A C 1
ATOM 781 O O . HIS A 1 106 ? -2.276 1.534 -0.152 1.00 74.44 106 HIS A O 1
ATOM 787 N N . ALA A 1 107 ? -2.006 0.036 1.496 1.00 78.06 107 ALA A N 1
ATOM 788 C CA . ALA A 1 107 ? -3.417 -0.330 1.641 1.00 78.06 107 ALA A CA 1
ATOM 789 C C . ALA A 1 107 ? -4.217 0.746 2.408 1.00 78.06 107 ALA A C 1
ATOM 791 O O . ALA A 1 107 ? -4.889 0.459 3.398 1.00 78.06 107 ALA A O 1
ATOM 792 N N . SER A 1 108 ? -4.143 2.009 1.973 1.00 79.19 108 SER A N 1
ATOM 793 C CA . SER A 1 108 ? -4.762 3.147 2.669 1.00 79.19 108 SER A CA 1
ATOM 794 C C . SER A 1 108 ? -6.284 3.021 2.779 1.00 79.19 108 SER A C 1
ATOM 796 O O . SER A 1 108 ? -6.854 3.408 3.794 1.00 79.19 108 SER A O 1
ATOM 798 N N . LEU A 1 109 ? -6.943 2.396 1.799 1.00 80.25 109 LEU A N 1
ATOM 799 C CA . LEU A 1 109 ? -8.377 2.075 1.844 1.00 80.25 109 LEU A CA 1
ATOM 800 C C . LEU A 1 109 ? -8.745 1.122 2.996 1.00 80.25 109 LEU A C 1
ATOM 802 O O . LEU A 1 109 ? -9.878 1.150 3.475 1.00 80.25 109 LEU A O 1
ATOM 806 N N . GLY A 1 110 ? -7.778 0.365 3.525 1.00 86.88 110 GLY A N 1
ATOM 807 C CA . GLY A 1 110 ? -7.927 -0.390 4.769 1.00 86.88 110 GLY A CA 1
ATOM 808 C C . GLY A 1 110 ? -8.264 0.492 5.980 1.00 86.88 110 GLY A C 1
ATOM 809 O O . GLY A 1 110 ? -8.886 0.011 6.919 1.00 86.88 110 GLY A O 1
ATOM 810 N N . ALA A 1 111 ? -7.953 1.795 5.950 1.00 89.44 111 ALA A N 1
ATOM 811 C CA . ALA A 1 111 ? -8.410 2.743 6.969 1.00 89.44 111 ALA A CA 1
ATOM 812 C C . ALA A 1 111 ? -9.940 2.910 6.970 1.00 89.44 111 ALA A C 1
ATOM 814 O O . ALA A 1 111 ? -10.539 2.984 8.040 1.00 89.44 111 ALA A O 1
ATOM 815 N N . VAL A 1 112 ? -10.575 2.930 5.788 1.00 86.88 112 VAL A N 1
ATOM 816 C CA . VAL A 1 112 ? -12.045 2.970 5.662 1.00 86.88 112 VAL A CA 1
ATOM 817 C C . VAL A 1 112 ? -12.637 1.664 6.170 1.00 86.88 112 VAL A C 1
ATOM 819 O O . VAL A 1 112 ? -13.555 1.690 6.983 1.00 86.88 112 VAL A O 1
ATOM 822 N N . TYR A 1 113 ? -12.077 0.530 5.730 1.00 90.50 113 TYR A N 1
ATOM 823 C CA . TYR A 1 113 ? -12.552 -0.794 6.135 1.00 90.50 113 TYR A CA 1
ATOM 824 C C . TYR A 1 113 ? -12.519 -0.929 7.658 1.00 90.50 113 TYR A C 1
ATOM 826 O O . TYR A 1 113 ? -13.516 -1.290 8.279 1.00 90.50 113 TYR A O 1
ATOM 834 N N . PHE A 1 114 ? -11.400 -0.541 8.273 1.00 92.94 114 PHE A N 1
ATOM 835 C CA . PHE A 1 114 ? -11.240 -0.639 9.715 1.00 92.94 114 PHE A CA 1
ATOM 836 C C . PHE A 1 114 ? -12.162 0.320 10.477 1.00 92.94 114 PHE A C 1
ATOM 838 O O . PHE A 1 114 ? -12.729 -0.075 11.490 1.00 92.94 114 PHE A O 1
ATOM 845 N N . MET A 1 115 ? -12.381 1.546 9.986 1.00 89.00 115 MET A N 1
ATOM 846 C CA . MET A 1 115 ? -13.332 2.484 10.599 1.00 89.00 115 MET A CA 1
ATOM 847 C C . MET A 1 115 ? -14.787 1.986 10.498 1.00 89.00 115 MET A C 1
ATOM 849 O O . MET A 1 115 ? -15.543 2.090 11.465 1.00 89.00 115 MET A O 1
ATOM 853 N N . GLY A 1 116 ? -15.171 1.390 9.364 1.00 88.25 116 GLY A N 1
ATOM 854 C CA . GLY A 1 116 ? -16.472 0.737 9.186 1.00 88.25 116 GLY A CA 1
ATOM 855 C C . GLY A 1 116 ? -16.669 -0.433 10.153 1.00 88.25 116 GLY A C 1
ATOM 856 O O . GLY A 1 116 ? -17.679 -0.491 10.855 1.00 88.25 116 GLY A O 1
ATOM 857 N N . LEU A 1 117 ? -15.660 -1.299 10.267 1.00 91.88 117 LEU A N 1
ATOM 858 C CA . LEU A 1 117 ? -15.652 -2.435 11.186 1.00 91.88 117 LEU A CA 1
ATOM 859 C C . LEU A 1 117 ? -15.743 -1.994 12.659 1.00 91.88 117 LEU A C 1
ATOM 861 O O . LEU A 1 117 ? -16.544 -2.539 13.414 1.00 91.88 117 LEU A O 1
ATOM 865 N N . LEU A 1 118 ? -14.983 -0.972 13.074 1.00 92.19 118 LEU A N 1
ATOM 866 C CA . LEU A 1 118 ? -15.071 -0.399 14.425 1.00 92.19 118 LEU A CA 1
ATOM 867 C C . LEU A 1 118 ? -16.476 0.159 14.717 1.00 92.19 118 LEU A C 1
ATOM 869 O O . LEU A 1 118 ? -16.997 -0.027 15.814 1.00 92.19 118 LEU A O 1
ATOM 873 N N . ARG A 1 119 ? -17.119 0.802 13.734 1.00 89.44 119 ARG A N 1
ATOM 874 C CA . ARG A 1 119 ? -18.488 1.336 13.845 1.00 89.44 119 ARG A CA 1
ATOM 875 C C . ARG A 1 119 ? -19.534 0.238 14.014 1.00 89.44 119 ARG A C 1
ATOM 877 O O . ARG A 1 119 ? -20.411 0.369 14.869 1.00 89.44 119 ARG A O 1
ATOM 884 N N . GLU A 1 120 ? -19.454 -0.831 13.230 1.00 90.06 120 GLU A N 1
ATOM 885 C CA . GLU A 1 120 ? -20.321 -2.005 13.379 1.00 90.06 120 GLU A CA 1
ATOM 886 C C . GLU A 1 120 ? -20.134 -2.667 14.752 1.00 90.06 120 GLU A C 1
ATOM 888 O O . GLU A 1 120 ? -21.099 -2.942 15.466 1.00 90.06 120 GLU A O 1
ATOM 893 N N . GLU A 1 121 ? -18.883 -2.836 15.166 1.00 92.12 121 GLU A N 1
ATOM 894 C CA . GLU A 1 121 ? -18.500 -3.517 16.397 1.00 92.12 121 GLU A CA 1
ATOM 895 C C . GLU A 1 121 ? -18.845 -2.703 17.668 1.00 92.12 121 GLU A C 1
ATOM 897 O O . GLU A 1 121 ? -19.219 -3.279 18.699 1.00 92.12 121 GLU A O 1
ATOM 902 N N . CYS A 1 122 ? -18.826 -1.364 17.582 1.00 89.38 122 CYS A N 1
ATOM 903 C CA . CYS A 1 122 ? -19.413 -0.449 18.570 1.00 89.38 122 CYS A CA 1
ATOM 904 C C . CYS A 1 122 ? -20.938 -0.610 18.654 1.00 89.38 122 CYS A C 1
ATOM 906 O O . CYS A 1 122 ? -21.461 -0.867 19.742 1.00 89.38 122 CYS A O 1
ATOM 908 N N . ARG A 1 123 ? -21.656 -0.517 17.519 1.00 88.25 123 ARG A N 1
ATOM 909 C CA . ARG A 1 123 ? -23.124 -0.698 17.461 1.00 88.25 123 ARG A CA 1
ATOM 910 C C . ARG A 1 123 ? -23.534 -2.021 18.102 1.00 88.25 123 ARG A C 1
ATOM 912 O O . ARG A 1 123 ? -24.361 -2.034 19.010 1.00 88.25 123 ARG A O 1
ATOM 919 N N . ARG A 1 124 ? -22.881 -3.120 17.712 1.00 88.56 124 ARG A N 1
ATOM 920 C CA . ARG A 1 124 ? -23.140 -4.474 18.220 1.00 88.56 124 ARG A CA 1
ATOM 921 C C . ARG A 1 124 ? -23.031 -4.571 19.745 1.00 88.56 124 ARG A C 1
ATOM 923 O O . ARG A 1 124 ? -23.792 -5.321 20.357 1.00 88.56 124 ARG A O 1
ATOM 930 N N . ARG A 1 125 ? -22.097 -3.853 20.377 1.00 87.12 125 ARG A N 1
ATOM 931 C CA . ARG A 1 125 ? -21.971 -3.824 21.846 1.00 87.12 125 ARG A CA 1
ATOM 932 C C . ARG A 1 125 ? -23.009 -2.931 22.517 1.00 87.12 125 ARG A C 1
ATOM 934 O O . ARG A 1 125 ? -23.557 -3.349 23.532 1.00 87.12 125 ARG A O 1
ATOM 941 N N . ILE A 1 126 ? -23.308 -1.758 21.959 1.00 83.50 126 ILE A N 1
ATOM 942 C CA . ILE A 1 126 ? -24.326 -0.845 22.506 1.00 83.50 126 ILE A CA 1
ATOM 943 C C . ILE A 1 126 ? -25.708 -1.507 22.471 1.00 83.50 126 ILE A C 1
ATOM 945 O O . ILE A 1 126 ? -26.389 -1.542 23.493 1.00 83.50 126 ILE A O 1
ATOM 949 N N . THR A 1 127 ? -26.088 -2.118 21.343 1.00 81.12 127 THR A N 1
ATOM 950 C 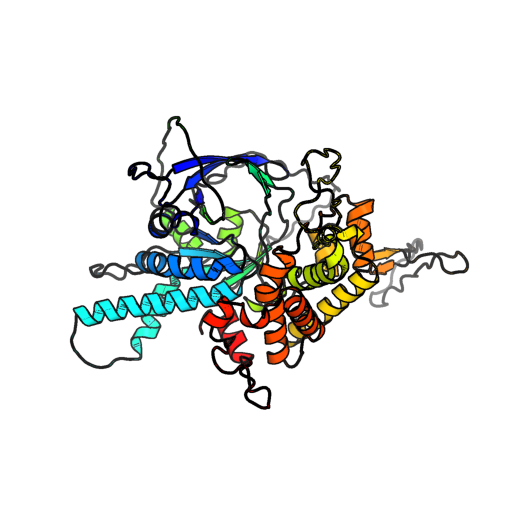CA . THR A 1 127 ? -27.348 -2.867 21.225 1.00 81.12 127 THR A CA 1
ATOM 951 C C . THR A 1 127 ? -27.421 -3.998 22.249 1.00 81.12 127 THR A C 1
ATOM 953 O O . THR A 1 127 ? -28.434 -4.120 22.926 1.00 81.12 127 THR A O 1
ATOM 956 N N . ARG A 1 128 ? -26.338 -4.774 22.437 1.00 78.81 128 ARG A N 1
ATOM 957 C CA . ARG A 1 128 ? -26.299 -5.859 23.438 1.00 78.81 128 ARG A CA 1
ATOM 958 C C . ARG A 1 128 ? -26.445 -5.379 24.885 1.00 78.81 128 ARG A C 1
ATOM 960 O O . ARG A 1 128 ? -26.999 -6.128 25.683 1.00 78.81 128 ARG A O 1
ATOM 967 N N . ARG A 1 129 ? -25.953 -4.179 25.225 1.00 76.06 129 ARG A N 1
ATOM 968 C CA . ARG A 1 129 ? -26.187 -3.559 26.544 1.00 76.06 129 ARG A CA 1
ATOM 969 C C . ARG A 1 129 ? -27.664 -3.187 26.700 1.00 76.06 129 ARG A C 1
ATOM 971 O O . ARG A 1 129 ? -28.305 -3.686 27.615 1.00 76.06 129 ARG A O 1
ATOM 978 N N . ARG A 1 130 ? -28.233 -2.450 25.733 1.00 69.06 130 ARG A N 1
ATOM 979 C CA . ARG A 1 130 ? -29.656 -2.048 25.741 1.00 69.06 130 ARG A CA 1
ATOM 980 C C . ARG A 1 130 ? -30.614 -3.244 25.863 1.00 69.06 130 ARG A C 1
ATOM 982 O O . ARG A 1 130 ? -31.495 -3.210 26.710 1.00 69.06 130 ARG A O 1
ATOM 989 N N . THR A 1 131 ? -30.396 -4.335 25.119 1.00 60.03 131 THR A N 1
ATOM 990 C CA . THR A 1 131 ? -31.231 -5.560 25.200 1.00 60.03 131 THR A CA 1
ATOM 991 C C . THR A 1 131 ? -31.142 -6.317 26.532 1.00 60.03 131 THR A C 1
ATOM 993 O O . THR A 1 131 ? -31.825 -7.321 26.704 1.00 60.03 131 THR A O 1
ATOM 996 N N . TYR A 1 132 ? -30.262 -5.904 27.446 1.00 56.69 132 TYR A N 1
ATOM 997 C CA . TYR A 1 132 ? -30.166 -6.442 28.804 1.00 56.69 132 TYR A CA 1
ATOM 998 C C . TYR A 1 132 ? -30.783 -5.492 29.851 1.00 56.69 132 TYR A C 1
ATOM 1000 O O . TYR A 1 132 ? -30.915 -5.869 31.014 1.00 56.69 132 TYR A O 1
ATOM 1008 N N . GLU A 1 133 ? -31.142 -4.264 29.453 1.00 55.62 133 GLU A N 1
ATOM 1009 C CA . GLU A 1 133 ? -31.481 -3.153 30.353 1.00 55.62 133 GLU A CA 1
ATOM 1010 C C . GLU A 1 133 ? -32.903 -2.589 30.144 1.00 55.62 133 GLU A C 1
ATOM 1012 O O . GLU A 1 133 ? -33.491 -2.131 31.123 1.00 55.62 133 GLU A O 1
ATOM 1017 N N . ASP A 1 134 ? -33.499 -2.656 28.942 1.00 49.66 134 ASP A N 1
ATOM 1018 C CA . ASP A 1 134 ? -34.927 -2.331 28.735 1.00 49.66 134 ASP A CA 1
ATOM 1019 C C . ASP A 1 134 ? -35.556 -3.137 27.581 1.00 49.66 134 ASP A C 1
ATOM 1021 O O . ASP A 1 134 ? -34.901 -3.474 26.594 1.00 49.66 134 ASP A O 1
ATOM 1025 N N . ASP A 1 135 ? -36.852 -3.416 27.716 1.00 46.38 135 ASP A N 1
ATOM 1026 C CA . ASP A 1 135 ? -37.673 -4.251 26.822 1.00 46.38 135 ASP A CA 1
ATOM 1027 C C . ASP A 1 135 ? -38.745 -3.370 26.135 1.00 46.38 135 ASP A C 1
ATOM 1029 O O . ASP A 1 135 ? -39.923 -3.727 26.043 1.00 46.38 135 ASP A O 1
ATOM 1033 N N . ARG A 1 136 ? -38.360 -2.136 25.753 1.00 49.88 136 ARG A N 1
ATOM 1034 C CA . ARG A 1 136 ? -39.260 -1.078 25.253 1.00 49.88 136 ARG A CA 1
ATOM 1035 C C . ARG A 1 136 ? -38.752 -0.313 24.024 1.00 49.88 136 ARG A C 1
ATOM 1037 O O . ARG A 1 136 ? -37.561 -0.253 23.741 1.00 49.88 136 ARG A O 1
ATOM 1044 N N . ASP A 1 137 ? -39.737 0.223 23.305 1.00 45.66 137 ASP A N 1
ATOM 1045 C CA . ASP A 1 137 ? -39.776 0.554 21.876 1.00 45.66 137 ASP A CA 1
ATOM 1046 C C . ASP A 1 137 ? -38.679 1.440 21.243 1.00 45.66 137 ASP A C 1
ATOM 1048 O O . ASP A 1 137 ? -38.260 2.464 21.772 1.00 45.66 137 ASP A O 1
ATOM 1052 N N . ASP A 1 138 ? -38.351 1.040 20.007 1.00 50.25 138 ASP A N 1
ATOM 1053 C CA . ASP A 1 138 ? -38.158 1.841 18.780 1.00 50.25 138 ASP A CA 1
ATOM 1054 C C . ASP A 1 138 ? -37.552 3.262 18.895 1.00 50.25 138 ASP A C 1
ATOM 1056 O O . ASP A 1 138 ? -38.237 4.270 18.730 1.00 50.25 138 ASP A O 1
ATOM 1060 N N . ASP A 1 139 ? -36.218 3.338 18.981 1.00 46.34 139 ASP A N 1
ATOM 1061 C CA . ASP A 1 139 ? -35.458 4.479 18.447 1.00 46.34 139 ASP A CA 1
ATOM 1062 C C . ASP A 1 139 ? -34.316 3.998 17.535 1.00 46.34 139 ASP A C 1
ATOM 1064 O O . ASP A 1 139 ? -33.346 3.364 17.966 1.00 46.34 139 ASP A O 1
ATOM 1068 N N . ARG A 1 140 ? -34.449 4.296 16.236 1.00 50.69 140 ARG A N 1
ATOM 1069 C CA . ARG A 1 140 ? -33.477 3.944 15.184 1.00 50.69 140 ARG A CA 1
ATOM 1070 C C . ARG A 1 140 ? -32.574 5.115 14.777 1.00 50.69 140 ARG A C 1
ATOM 1072 O O . ARG A 1 140 ? -31.744 4.939 13.887 1.00 50.69 140 ARG A O 1
ATOM 1079 N N . GLY A 1 141 ? -32.733 6.288 15.394 1.00 49.75 141 GLY A N 1
ATOM 1080 C CA . GLY A 1 141 ? -31.972 7.508 15.118 1.00 49.75 141 GLY A CA 1
ATOM 1081 C C . GLY A 1 141 ? -30.778 7.703 16.056 1.00 49.75 141 GLY A C 1
ATOM 1082 O O . GLY A 1 141 ? -29.646 7.836 15.587 1.00 49.75 141 GLY A O 1
ATOM 1083 N N . GLU A 1 142 ? -30.998 7.661 17.374 1.00 54.25 142 GLU A N 1
ATOM 1084 C CA . GLU A 1 142 ? -29.980 8.042 18.377 1.00 54.25 142 GLU A CA 1
ATOM 1085 C C . GLU A 1 142 ? -28.700 7.185 18.360 1.00 54.25 142 GLU A C 1
ATOM 1087 O O . GLU A 1 142 ? -27.610 7.653 18.697 1.00 54.25 142 GLU A O 1
ATOM 1092 N N . GLY A 1 143 ? -28.795 5.917 17.947 1.00 61.62 143 GLY A N 1
ATOM 1093 C CA . GLY A 1 143 ? -27.661 4.985 17.955 1.00 61.62 143 GLY A CA 1
ATOM 1094 C C . GLY A 1 143 ? -26.507 5.357 17.010 1.00 61.62 143 GLY A C 1
ATOM 1095 O O . GLY A 1 143 ? -25.433 4.762 17.101 1.00 61.62 143 GLY A O 1
ATOM 1096 N N . GLY A 1 144 ? -26.710 6.307 16.090 1.00 68.81 144 GLY A N 1
ATOM 1097 C CA . GLY A 1 144 ? -25.663 6.825 15.208 1.00 68.81 144 GLY A CA 1
ATOM 1098 C C . GLY A 1 144 ? -24.702 7.772 15.924 1.00 68.81 144 GLY A C 1
ATOM 1099 O O . GLY A 1 144 ? -23.498 7.516 15.953 1.00 68.81 144 GLY A O 1
ATOM 1100 N N . GLU A 1 145 ? -25.239 8.828 16.537 1.00 75.12 145 GLU A N 1
ATOM 1101 C CA . GLU A 1 145 ? -24.452 9.918 17.129 1.00 75.12 145 GLU A CA 1
ATOM 1102 C C . GLU A 1 145 ? -23.591 9.441 18.303 1.00 75.12 145 GLU A C 1
ATOM 1104 O O . GLU A 1 145 ? -22.413 9.786 18.379 1.00 75.12 145 GLU A O 1
ATOM 1109 N N . VAL A 1 146 ? -24.133 8.557 19.149 1.00 79.25 146 VAL A N 1
ATOM 1110 C CA . VAL A 1 146 ? -23.401 7.940 20.270 1.00 79.25 146 VAL A CA 1
ATOM 1111 C C . VAL A 1 146 ? -22.187 7.142 19.775 1.00 79.25 146 VAL A C 1
ATOM 1113 O O . VAL A 1 146 ? -21.112 7.196 20.371 1.00 79.25 146 VAL A O 1
ATOM 1116 N N . VAL A 1 147 ? -22.322 6.414 18.660 1.00 82.12 147 VAL A N 1
ATOM 1117 C CA . VAL A 1 147 ? -21.208 5.650 18.070 1.00 82.12 147 VAL A CA 1
ATOM 1118 C C . VAL A 1 147 ? -20.153 6.584 17.487 1.00 82.12 147 VAL A C 1
ATOM 1120 O O . VAL A 1 147 ? -18.963 6.326 17.661 1.00 82.12 147 VAL A O 1
ATOM 1123 N N . ASP A 1 148 ? -20.564 7.668 16.829 1.00 80.44 148 ASP A N 1
ATOM 1124 C CA . ASP A 1 148 ? -19.633 8.688 16.345 1.00 80.44 148 ASP A CA 1
ATOM 1125 C C . ASP A 1 148 ? -18.898 9.390 17.494 1.00 80.44 148 ASP A C 1
ATOM 1127 O O . ASP A 1 148 ? -17.693 9.603 17.388 1.00 80.44 148 ASP A O 1
ATOM 1131 N N . GLU A 1 149 ? -19.565 9.689 18.612 1.00 80.56 149 GLU A N 1
ATOM 1132 C CA . GLU A 1 149 ? -18.932 10.250 19.810 1.00 80.56 149 GLU A CA 1
ATOM 1133 C C . GLU A 1 149 ? -17.873 9.306 20.401 1.00 80.56 149 GLU A C 1
ATOM 1135 O O . GLU A 1 149 ? -16.737 9.727 20.619 1.00 80.56 149 GLU A O 1
ATOM 1140 N N . ILE A 1 150 ? -18.193 8.019 20.571 1.00 82.50 150 ILE A N 1
ATOM 1141 C CA . ILE A 1 150 ? -17.240 6.997 21.042 1.00 82.50 150 ILE A CA 1
ATOM 1142 C C . ILE A 1 150 ? -16.037 6.891 20.091 1.00 82.50 150 ILE A C 1
ATOM 1144 O O . ILE A 1 150 ? -14.885 6.842 20.532 1.00 82.50 150 ILE A O 1
ATOM 1148 N N . LEU A 1 151 ? -16.279 6.893 18.776 1.00 85.12 151 LEU A N 1
ATOM 1149 C CA . LEU A 1 151 ? -15.222 6.783 17.769 1.00 85.12 151 LEU A CA 1
ATOM 1150 C C . LEU A 1 151 ? -14.368 8.050 17.613 1.00 85.12 151 LEU A C 1
ATOM 1152 O O . LEU A 1 151 ? -13.276 7.946 17.056 1.00 85.12 151 LEU A O 1
ATOM 1156 N N . ARG A 1 152 ? -14.744 9.208 18.183 1.00 79.88 152 ARG A N 1
ATOM 1157 C CA . ARG A 1 152 ? -13.814 10.355 18.330 1.00 79.88 152 ARG A CA 1
ATOM 1158 C C . ARG A 1 152 ? -12.583 10.000 19.169 1.00 79.88 152 ARG A C 1
ATOM 1160 O O . ARG A 1 152 ? -11.551 10.651 19.036 1.00 79.88 152 ARG A O 1
ATOM 1167 N N . GLY A 1 153 ? -12.666 8.960 20.002 1.00 79.69 153 GLY A N 1
ATOM 1168 C CA . GLY A 1 153 ? -11.524 8.389 20.715 1.00 79.69 153 GLY A CA 1
ATOM 1169 C C . GLY A 1 153 ? -10.536 7.608 19.836 1.00 79.69 153 GLY A C 1
ATOM 1170 O O . GLY A 1 153 ? -9.504 7.187 20.359 1.00 79.69 153 GLY A O 1
ATOM 1171 N N . VAL A 1 154 ? -10.823 7.402 18.541 1.00 87.94 154 VAL A N 1
ATOM 1172 C CA . VAL A 1 154 ? -9.979 6.646 17.600 1.00 87.94 154 VAL A CA 1
ATOM 1173 C C . VAL A 1 154 ? -9.501 7.517 16.435 1.00 87.94 154 VAL A C 1
ATOM 1175 O O . VAL A 1 154 ? -10.289 8.097 15.690 1.00 87.94 154 VAL A O 1
ATOM 1178 N N . ARG A 1 155 ? -8.185 7.529 16.211 1.00 88.38 155 ARG A N 1
ATOM 1179 C CA . ARG A 1 155 ? -7.527 8.116 15.034 1.00 88.38 155 ARG A CA 1
ATOM 1180 C C . ARG A 1 155 ? -6.937 7.012 14.161 1.00 88.38 155 ARG A C 1
ATOM 1182 O O . ARG A 1 155 ? -6.277 6.119 14.688 1.00 88.38 155 ARG A O 1
ATOM 1189 N N . ILE A 1 156 ? -7.123 7.068 12.839 1.00 91.25 156 ILE A N 1
ATOM 1190 C CA . ILE A 1 156 ? -6.459 6.157 11.889 1.00 91.25 156 ILE A CA 1
ATOM 1191 C C . ILE A 1 156 ? -5.627 6.956 10.884 1.00 91.25 156 ILE A C 1
ATOM 1193 O O . ILE A 1 156 ? -6.159 7.521 9.930 1.00 91.25 156 ILE A O 1
ATOM 1197 N N . THR A 1 157 ? -4.309 6.996 11.068 1.00 92.19 157 THR A N 1
ATOM 1198 C CA . THR A 1 157 ? -3.374 7.642 10.137 1.00 92.19 157 THR A CA 1
ATOM 1199 C C . THR A 1 157 ? -2.886 6.646 9.092 1.00 92.19 157 THR A C 1
ATOM 1201 O O . THR A 1 157 ? -2.220 5.669 9.425 1.00 92.19 157 THR A O 1
ATOM 1204 N N . ALA A 1 158 ? -3.171 6.902 7.818 1.00 92.06 158 ALA A N 1
ATOM 1205 C CA . ALA A 1 158 ? -2.666 6.114 6.699 1.00 92.06 158 ALA A CA 1
ATOM 1206 C C . ALA A 1 158 ? -1.416 6.771 6.104 1.00 92.06 158 ALA A C 1
ATOM 1208 O O . ALA A 1 158 ? -1.428 7.956 5.761 1.00 92.06 158 ALA A O 1
ATOM 1209 N N . TRP A 1 159 ? -0.339 6.000 5.955 1.00 91.25 159 TRP A N 1
ATOM 1210 C CA . TRP A 1 159 ? 0.884 6.434 5.284 1.00 91.25 159 TRP A CA 1
ATOM 1211 C C . TRP A 1 159 ? 0.929 5.921 3.845 1.00 91.25 159 TRP A C 1
ATOM 1213 O O . TRP A 1 159 ? 0.664 4.755 3.581 1.00 91.25 159 TRP A O 1
ATOM 1223 N N . GLY A 1 160 ? 1.376 6.755 2.909 1.00 83.00 160 GLY A N 1
ATOM 1224 C CA . GLY A 1 160 ? 1.561 6.385 1.501 1.00 83.00 160 GLY A CA 1
ATOM 1225 C C . GLY A 1 160 ? 2.820 5.564 1.223 1.00 83.00 160 GLY A C 1
ATOM 1226 O O . GLY A 1 160 ? 3.203 5.443 0.065 1.00 83.00 160 GLY A O 1
ATOM 1227 N N . THR A 1 161 ? 3.517 5.091 2.263 1.00 81.38 161 THR A N 1
ATOM 1228 C CA . THR A 1 161 ? 4.706 4.220 2.227 1.00 81.38 161 THR A CA 1
ATOM 1229 C C . THR A 1 161 ? 5.172 3.921 3.662 1.00 81.38 161 THR A C 1
ATOM 1231 O O . THR A 1 161 ? 4.778 4.596 4.608 1.00 81.38 161 THR A O 1
ATOM 1234 N N . THR A 1 162 ? 6.092 2.972 3.842 1.00 83.19 162 THR A N 1
ATOM 1235 C CA . THR A 1 162 ? 6.832 2.786 5.100 1.00 83.19 162 THR A CA 1
ATOM 1236 C C . THR A 1 162 ? 7.954 3.827 5.298 1.00 83.19 162 THR A C 1
ATOM 1238 O O . THR A 1 162 ? 8.542 4.319 4.324 1.00 83.19 162 THR A O 1
ATOM 1241 N N . VAL A 1 163 ? 8.286 4.123 6.567 1.00 85.31 163 VAL A N 1
ATOM 1242 C CA . VAL A 1 163 ? 9.460 4.936 6.977 1.00 85.31 163 VAL A CA 1
ATOM 1243 C C . VAL A 1 163 ? 10.778 4.189 6.739 1.00 85.31 163 VAL A C 1
ATOM 1245 O O . VAL A 1 163 ? 11.784 4.798 6.378 1.00 85.31 163 VAL A O 1
ATOM 1248 N N . VAL A 1 164 ? 10.781 2.868 6.927 1.00 83.44 164 VAL A N 1
ATOM 1249 C CA . VAL A 1 164 ? 11.915 1.981 6.642 1.00 83.44 164 VAL A CA 1
ATOM 1250 C C . VAL A 1 164 ? 11.433 0.736 5.911 1.00 83.44 164 VAL A C 1
ATOM 1252 O O . VAL A 1 164 ? 10.300 0.290 6.088 1.00 83.44 164 VAL A O 1
ATOM 1255 N N . THR A 1 165 ? 12.319 0.131 5.132 1.00 75.94 165 THR A N 1
ATOM 1256 C CA . THR A 1 165 ? 12.243 -1.296 4.803 1.00 75.94 165 THR A CA 1
ATOM 1257 C C . THR A 1 165 ? 13.388 -1.996 5.515 1.00 75.94 165 THR A C 1
ATOM 1259 O O . THR A 1 165 ? 14.461 -1.411 5.649 1.00 75.94 165 THR A O 1
ATOM 1262 N N . ALA A 1 166 ? 13.189 -3.235 5.954 1.00 80.69 166 ALA A N 1
ATOM 1263 C CA . ALA A 1 166 ? 14.229 -4.017 6.606 1.00 80.69 166 ALA A CA 1
ATOM 1264 C C . ALA A 1 166 ? 14.212 -5.459 6.090 1.00 80.69 166 ALA A C 1
ATOM 1266 O O . ALA A 1 166 ? 13.145 -6.011 5.828 1.00 80.69 166 ALA A O 1
ATOM 1267 N N . ARG A 1 167 ? 15.388 -6.075 5.955 1.00 80.38 167 ARG A N 1
ATOM 1268 C CA . ARG A 1 167 ? 15.532 -7.510 5.678 1.00 80.38 167 ARG A CA 1
ATOM 1269 C C . ARG A 1 167 ? 15.898 -8.224 6.977 1.00 80.38 167 ARG A C 1
ATOM 1271 O O . ARG A 1 167 ? 16.848 -7.808 7.638 1.00 80.38 167 ARG A O 1
ATOM 1278 N N . LYS A 1 168 ? 15.169 -9.281 7.345 1.00 83.00 168 LYS A N 1
ATOM 1279 C CA . LYS A 1 168 ? 15.554 -10.178 8.448 1.00 83.00 168 LYS A CA 1
ATOM 1280 C C . LYS A 1 168 ? 16.878 -10.853 8.068 1.00 83.00 168 LYS A C 1
ATOM 1282 O O . LYS A 1 168 ? 16.977 -11.416 6.983 1.00 83.00 168 LYS A O 1
ATOM 1287 N N . THR A 1 169 ? 17.896 -10.741 8.918 1.00 84.38 169 THR A N 1
ATOM 1288 C CA . THR A 1 169 ? 19.215 -11.378 8.725 1.00 84.38 169 THR A CA 1
ATOM 1289 C C . THR A 1 169 ? 19.476 -12.491 9.737 1.00 84.38 169 THR A C 1
ATOM 1291 O O . THR A 1 169 ? 20.282 -13.376 9.472 1.00 84.38 169 THR A O 1
ATOM 1294 N N . SER A 1 170 ? 18.773 -12.482 10.870 1.00 86.06 170 SER A N 1
ATOM 1295 C CA . SER A 1 170 ? 18.619 -13.621 11.781 1.00 86.06 170 SER A CA 1
ATOM 1296 C C . SER A 1 170 ? 17.331 -13.458 12.592 1.00 86.06 170 SER A C 1
ATOM 1298 O O . SER A 1 170 ? 16.642 -12.444 12.469 1.00 86.06 170 SER A O 1
ATOM 1300 N N . GLU A 1 171 ? 17.013 -14.416 13.461 1.00 82.50 171 GLU A N 1
ATOM 1301 C CA . GLU A 1 171 ? 15.862 -14.321 14.371 1.00 82.50 171 GLU A CA 1
ATOM 1302 C C . GLU A 1 171 ? 15.878 -13.074 15.274 1.00 82.50 171 GLU A C 1
ATOM 1304 O O . GLU A 1 171 ? 14.822 -12.520 15.562 1.00 82.50 171 GLU A O 1
ATOM 1309 N N . VAL A 1 172 ? 17.064 -12.565 15.633 1.00 89.38 172 VAL A N 1
ATOM 1310 C CA . VAL A 1 172 ? 17.235 -11.340 16.442 1.00 89.38 172 VAL A CA 1
ATOM 1311 C C . VAL A 1 172 ? 17.885 -10.188 15.678 1.00 89.38 172 VAL A C 1
ATOM 1313 O O . VAL A 1 172 ? 18.344 -9.226 16.289 1.00 89.38 172 VAL A O 1
ATOM 1316 N N . SER A 1 173 ? 18.013 -10.268 14.350 1.00 88.25 173 SER A N 1
ATOM 1317 C CA . SER A 1 173 ? 18.734 -9.251 13.570 1.00 88.25 173 SER A CA 1
ATOM 1318 C C . SER A 1 173 ? 18.021 -8.841 12.293 1.00 88.25 173 SER A C 1
ATOM 1320 O O . SER A 1 173 ? 17.518 -9.667 11.531 1.00 88.25 173 SER A O 1
ATOM 1322 N N . VAL A 1 174 ? 18.044 -7.536 12.032 1.00 89.50 174 VAL A N 1
ATOM 1323 C CA . VAL A 1 174 ? 17.547 -6.933 10.796 1.00 89.50 174 VAL A CA 1
ATOM 1324 C C . VAL A 1 174 ? 18.597 -6.023 10.163 1.00 89.50 174 VAL A C 1
ATOM 1326 O O . VAL A 1 174 ? 19.395 -5.367 10.839 1.00 89.50 174 VAL A O 1
ATOM 1329 N N . HIS A 1 175 ? 18.577 -5.946 8.839 1.00 86.69 175 HIS A N 1
ATOM 1330 C CA . HIS A 1 175 ? 19.329 -4.972 8.065 1.00 86.69 175 HIS A CA 1
ATOM 1331 C C . HIS A 1 175 ? 18.387 -3.920 7.485 1.00 86.69 175 HIS A C 1
ATOM 1333 O O . HIS A 1 175 ? 17.482 -4.249 6.717 1.00 86.69 175 HIS A O 1
ATOM 1339 N N . VAL A 1 176 ? 18.609 -2.661 7.855 1.00 86.25 176 VAL A N 1
ATOM 1340 C CA . VAL A 1 176 ? 17.889 -1.482 7.371 1.00 86.25 176 VAL A CA 1
ATOM 1341 C C . VAL A 1 176 ? 18.785 -0.798 6.331 1.00 86.25 176 VAL A C 1
ATOM 1343 O O . VAL A 1 176 ? 19.684 -0.053 6.728 1.00 86.25 176 VAL A O 1
ATOM 1346 N N . PRO A 1 177 ? 18.611 -1.053 5.019 1.00 73.50 177 PRO A N 1
ATOM 1347 C CA . PRO A 1 177 ? 19.477 -0.476 3.990 1.00 73.50 177 PRO A CA 1
ATOM 1348 C C . PRO A 1 177 ? 19.377 1.053 3.952 1.00 73.50 177 PRO A C 1
ATOM 1350 O O . PRO A 1 177 ? 20.395 1.735 3.895 1.00 73.50 177 PRO A O 1
ATOM 1353 N N . THR A 1 178 ? 18.161 1.594 4.044 1.00 75.62 178 THR A N 1
ATOM 1354 C CA . THR A 1 178 ? 17.881 3.033 3.991 1.00 75.62 178 THR A CA 1
ATOM 1355 C C . THR A 1 178 ? 16.751 3.414 4.947 1.00 75.62 178 THR A C 1
ATOM 1357 O O . THR A 1 178 ? 15.963 2.579 5.400 1.00 75.62 178 THR A O 1
ATOM 1360 N N . VAL A 1 179 ? 16.678 4.706 5.259 1.00 80.75 179 VAL A N 1
ATOM 1361 C CA . VAL A 1 179 ? 15.622 5.314 6.068 1.00 80.75 179 VAL A CA 1
ATOM 1362 C C . VAL A 1 179 ? 15.001 6.432 5.236 1.00 80.75 179 VAL A C 1
ATOM 1364 O O . VAL A 1 179 ? 15.709 7.329 4.780 1.00 80.75 179 VAL A O 1
ATOM 1367 N N . ARG A 1 180 ? 13.685 6.391 5.012 1.00 80.38 180 ARG A N 1
ATOM 1368 C CA . ARG A 1 180 ? 13.018 7.301 4.078 1.00 80.38 180 ARG A CA 1
ATOM 1369 C C . ARG A 1 180 ? 12.995 8.735 4.617 1.00 80.38 180 ARG A C 1
ATOM 1371 O O . ARG A 1 180 ? 12.651 8.971 5.781 1.00 80.38 180 ARG A O 1
ATOM 1378 N N . ARG A 1 181 ? 13.347 9.687 3.744 1.00 80.31 181 ARG A N 1
ATOM 1379 C CA . ARG A 1 181 ? 13.407 11.133 4.036 1.00 80.31 181 ARG A CA 1
ATOM 1380 C C . ARG A 1 181 ? 12.034 11.794 4.156 1.00 80.31 181 ARG A C 1
ATOM 1382 O O . ARG A 1 181 ? 11.909 12.765 4.888 1.00 80.31 181 ARG A O 1
ATOM 1389 N N . LEU A 1 182 ? 11.031 11.276 3.443 1.00 83.69 182 LEU A N 1
ATOM 1390 C CA . LEU A 1 182 ? 9.677 11.827 3.409 1.00 83.69 182 LEU A CA 1
ATOM 1391 C C . LEU A 1 182 ? 8.628 10.712 3.297 1.00 83.69 182 LEU A C 1
ATOM 1393 O O . LEU A 1 182 ? 8.771 9.797 2.483 1.00 83.69 182 LEU A O 1
ATOM 1397 N N . VAL A 1 183 ? 7.568 10.811 4.093 1.00 86.50 183 VAL A N 1
ATOM 1398 C CA . VAL A 1 183 ? 6.387 9.944 4.086 1.00 86.50 183 VAL A CA 1
ATOM 1399 C C . VAL A 1 183 ? 5.155 10.830 3.921 1.00 86.50 183 VAL A C 1
ATOM 1401 O O . VAL A 1 183 ? 4.883 11.699 4.748 1.00 86.50 183 VAL A O 1
ATOM 1404 N N . ASP A 1 184 ? 4.421 10.617 2.832 1.00 87.75 184 ASP A N 1
ATOM 1405 C CA . ASP A 1 184 ? 3.105 11.224 2.631 1.00 87.75 184 ASP A CA 1
ATOM 1406 C C . ASP A 1 184 ? 2.092 10.544 3.576 1.00 87.75 184 ASP A C 1
ATOM 1408 O O . ASP A 1 184 ? 2.117 9.319 3.698 1.00 87.75 184 ASP A O 1
ATOM 1412 N N . TYR A 1 185 ? 1.211 11.295 4.244 1.00 90.19 185 TYR A N 1
ATOM 1413 C CA . TYR A 1 185 ? 0.171 10.736 5.124 1.00 90.19 185 TYR A CA 1
ATOM 1414 C C . TYR A 1 185 ? -1.145 11.524 5.095 1.00 90.19 185 TYR A C 1
ATOM 1416 O O . TYR A 1 185 ? -1.180 12.703 4.744 1.00 90.19 185 TYR A O 1
ATOM 1424 N N . CYS A 1 186 ? -2.228 10.881 5.521 1.00 89.31 186 CYS A N 1
ATOM 1425 C CA . CYS A 1 186 ? -3.466 11.541 5.937 1.00 89.31 186 CYS A CA 1
ATOM 1426 C C . CYS A 1 186 ? -4.084 10.785 7.125 1.00 89.31 186 CYS A C 1
ATOM 1428 O O . CYS A 1 186 ? -3.618 9.700 7.478 1.00 89.31 186 CYS A O 1
ATOM 1430 N N . THR A 1 187 ? -5.144 11.326 7.726 1.00 87.88 187 THR A N 1
ATOM 1431 C CA . THR A 1 187 ? -5.830 10.691 8.864 1.00 87.88 187 THR A CA 1
ATOM 1432 C C . THR A 1 187 ? -7.332 10.593 8.631 1.00 87.88 187 THR A C 1
ATOM 1434 O O . THR A 1 187 ? -7.913 11.418 7.928 1.00 87.88 187 THR A O 1
ATOM 1437 N N . VAL A 1 188 ? -7.938 9.571 9.229 1.00 82.88 188 VAL A N 1
ATOM 1438 C CA . VAL A 1 188 ? -9.370 9.291 9.258 1.00 82.88 188 VAL A CA 1
ATOM 1439 C C . VAL A 1 188 ? -9.844 9.259 10.723 1.00 82.88 188 VAL A C 1
ATOM 1441 O O . VAL A 1 188 ? -9.279 8.490 11.506 1.00 82.88 188 VAL A O 1
ATOM 1444 N N . PRO A 1 189 ? -10.859 10.056 11.107 1.00 74.88 189 PRO A N 1
ATOM 1445 C CA . PRO A 1 189 ? -11.396 11.183 10.336 1.00 74.88 189 PRO A CA 1
ATOM 1446 C C . PRO A 1 189 ? -10.317 12.271 10.113 1.00 74.88 189 PRO A C 1
ATOM 1448 O O . PRO A 1 189 ? -9.318 12.292 10.840 1.00 74.88 189 PRO A O 1
ATOM 1451 N N . PRO A 1 190 ? -10.470 13.183 9.136 1.00 71.81 190 PRO A N 1
ATOM 1452 C CA . PRO A 1 190 ? -9.477 14.225 8.874 1.00 71.81 190 PRO A CA 1
ATOM 1453 C C . PRO A 1 190 ? -9.161 15.037 10.131 1.00 71.81 190 PRO A C 1
ATOM 1455 O O . PRO A 1 190 ? -10.063 15.442 10.861 1.00 71.81 190 PRO A O 1
ATOM 1458 N N . SER A 1 191 ? -7.880 15.277 10.407 1.00 65.62 191 SER A N 1
ATOM 1459 C CA . SER A 1 191 ? -7.477 16.247 11.433 1.00 65.62 191 SER A CA 1
ATOM 1460 C C . SER A 1 191 ? -7.840 17.667 10.979 1.00 65.62 191 SER A C 1
ATOM 1462 O O . SER A 1 191 ? -7.798 17.943 9.770 1.00 65.62 191 SER A O 1
ATOM 1464 N N . PRO A 1 192 ? -8.111 18.604 11.905 1.00 55.72 192 PRO A N 1
ATOM 1465 C CA . PRO A 1 192 ? -8.141 20.028 11.581 1.00 55.72 192 PRO A CA 1
ATOM 1466 C C . PRO A 1 192 ? -6.862 20.441 10.828 1.00 55.72 192 PRO A C 1
ATOM 1468 O O . PRO A 1 192 ? -5.819 19.798 11.004 1.00 55.72 192 PRO A O 1
ATOM 1471 N N . PRO A 1 193 ? -6.890 21.469 9.963 1.00 50.03 193 PRO A N 1
ATOM 1472 C CA . PRO A 1 193 ? -5.649 22.048 9.461 1.00 50.03 193 PRO A CA 1
ATOM 1473 C C . PRO A 1 193 ? -4.815 22.558 10.653 1.00 50.03 193 PRO A C 1
ATOM 1475 O O . PRO A 1 193 ? -5.398 23.079 11.610 1.00 50.03 193 PRO A O 1
ATOM 1478 N N . PRO A 1 194 ? -3.477 22.414 10.632 1.00 45.97 194 PRO A N 1
ATOM 1479 C CA . PRO A 1 194 ? -2.637 22.931 11.706 1.00 45.97 194 PRO A CA 1
ATOM 1480 C C . PRO A 1 194 ? -2.859 24.440 11.842 1.00 45.97 194 PRO A C 1
ATOM 1482 O O . PRO A 1 194 ? -2.842 25.166 10.845 1.00 45.97 194 PRO A O 1
ATOM 1485 N N . GLN A 1 195 ? -3.080 24.918 13.070 1.00 39.81 195 GLN A N 1
ATOM 1486 C CA . GLN A 1 195 ? -3.222 26.351 13.314 1.00 39.81 195 GLN A CA 1
ATOM 1487 C C . GLN A 1 195 ? -1.911 27.038 12.934 1.00 39.81 195 GLN A C 1
ATOM 1489 O O . GLN A 1 195 ? -0.860 26.745 13.503 1.00 39.81 195 GLN A O 1
ATOM 1494 N N . SER A 1 196 ? -1.968 27.940 11.955 1.00 35.41 196 SER A N 1
ATOM 1495 C CA . SER A 1 196 ? -0.794 28.644 11.455 1.00 35.41 196 SER A CA 1
ATOM 1496 C C . SER A 1 196 ? -0.250 29.595 12.520 1.00 35.41 196 SER A C 1
ATOM 1498 O O . SER A 1 196 ? -0.685 30.745 12.620 1.00 35.41 196 SER A O 1
ATOM 1500 N N . THR A 1 197 ? 0.730 29.143 13.298 1.00 31.17 197 THR A N 1
ATOM 1501 C CA . THR A 1 197 ? 1.622 30.059 14.002 1.00 31.17 197 THR A CA 1
ATOM 1502 C C . THR A 1 197 ? 2.450 30.792 12.940 1.00 31.17 197 THR A C 1
ATOM 1504 O O . THR A 1 197 ? 3.106 30.144 12.120 1.00 31.17 197 THR A O 1
ATOM 1507 N N . PRO A 1 198 ? 2.389 32.135 12.866 1.00 27.91 198 PRO A N 1
ATOM 1508 C CA . PRO A 1 198 ? 3.170 32.867 11.879 1.00 27.91 198 PRO A CA 1
ATOM 1509 C C . PRO A 1 198 ? 4.666 32.651 12.157 1.00 27.91 198 PRO A C 1
ATOM 1511 O O . PRO A 1 198 ? 5.063 32.602 13.327 1.00 27.91 198 PRO A O 1
ATOM 1514 N N . PRO A 1 199 ? 5.511 32.524 11.118 1.00 29.80 199 PRO A N 1
ATOM 1515 C CA . PRO A 1 199 ? 6.943 32.363 11.322 1.00 29.80 199 PRO A CA 1
ATOM 1516 C C . PRO A 1 199 ? 7.500 33.574 12.089 1.00 29.80 199 PRO A C 1
ATOM 1518 O O . PRO A 1 199 ? 7.100 34.709 11.805 1.00 29.80 199 PRO A O 1
ATOM 1521 N N . PRO A 1 200 ? 8.421 33.374 13.051 1.00 31.84 200 PRO A N 1
ATOM 1522 C CA . PRO A 1 200 ? 9.067 34.487 13.732 1.00 31.84 200 PRO A CA 1
ATOM 1523 C C . PRO A 1 200 ? 9.790 35.364 12.705 1.00 31.84 200 PRO A C 1
ATOM 1525 O O . PRO A 1 200 ? 10.457 34.854 11.803 1.00 31.84 200 PRO A O 1
ATOM 1528 N N . ALA A 1 201 ? 9.636 36.684 12.837 1.00 29.66 201 ALA A N 1
ATOM 1529 C CA . ALA A 1 201 ? 10.135 37.649 11.863 1.00 29.66 201 ALA A CA 1
ATOM 1530 C C . ALA A 1 201 ? 11.637 37.452 11.593 1.00 29.66 201 ALA A C 1
ATOM 1532 O O . ALA A 1 201 ? 12.463 37.499 12.507 1.00 29.66 201 ALA A O 1
ATOM 1533 N N . SER A 1 202 ? 11.986 37.234 10.325 1.00 30.89 202 SER A N 1
ATOM 1534 C CA . SER A 1 202 ? 13.351 36.933 9.902 1.00 30.89 202 SER A CA 1
ATOM 1535 C C . SER A 1 202 ? 14.270 38.142 10.083 1.00 30.89 202 SER A C 1
ATOM 1537 O O . SER A 1 202 ? 14.198 39.102 9.311 1.00 30.89 202 SER A O 1
ATOM 1539 N N . SER A 1 203 ? 15.185 38.081 11.051 1.00 27.00 203 SER A N 1
ATOM 1540 C CA . SER A 1 203 ? 16.338 38.977 11.087 1.00 27.00 203 SER A CA 1
ATOM 1541 C C . SER A 1 203 ? 17.387 38.505 10.075 1.00 27.00 203 SER A C 1
ATOM 1543 O O . SER A 1 203 ? 17.827 37.356 10.068 1.00 27.00 203 SER A O 1
ATOM 1545 N N . SER A 1 204 ? 17.776 39.399 9.171 1.00 29.62 204 SER A N 1
ATOM 1546 C CA . SER A 1 204 ? 18.724 39.098 8.102 1.00 29.62 204 SER A CA 1
ATOM 1547 C C . SER A 1 204 ? 20.153 38.973 8.636 1.00 29.62 204 SER A C 1
ATOM 1549 O O . SER A 1 204 ? 20.718 39.953 9.122 1.00 29.62 204 SER A O 1
ATOM 1551 N N . SER A 1 205 ? 20.789 37.816 8.448 1.00 27.00 205 SER A N 1
ATOM 1552 C CA . SER A 1 205 ? 22.253 37.745 8.397 1.00 27.00 205 SER A CA 1
ATOM 1553 C C . SER A 1 205 ? 22.716 36.693 7.389 1.00 27.00 205 SER A C 1
ATOM 1555 O O . SER A 1 205 ? 22.389 35.514 7.473 1.00 27.00 205 SER A O 1
ATOM 1557 N N . SER A 1 206 ? 23.463 37.147 6.388 1.00 29.95 206 SER A N 1
ATOM 1558 C CA . SER A 1 206 ? 24.106 36.299 5.387 1.00 29.95 206 SER A CA 1
ATOM 1559 C C . SER A 1 206 ? 25.447 35.781 5.906 1.00 29.95 206 SER A C 1
ATOM 1561 O O . SER A 1 206 ? 26.268 36.610 6.310 1.00 29.95 206 SER A O 1
ATOM 1563 N N . LYS A 1 207 ? 25.725 34.473 5.785 1.00 28.52 207 LYS A N 1
ATOM 1564 C CA . LYS A 1 207 ? 27.063 33.933 5.446 1.00 28.52 207 LYS A CA 1
ATOM 1565 C C . LYS A 1 207 ? 27.101 32.404 5.352 1.00 28.52 207 LYS A C 1
ATOM 1567 O O . LYS A 1 207 ? 26.640 31.723 6.254 1.00 28.52 207 LYS A O 1
ATOM 1572 N N . GLY A 1 208 ? 27.832 31.925 4.342 1.00 24.94 208 GLY A N 1
ATOM 1573 C CA . GLY A 1 208 ? 28.609 30.682 4.407 1.00 24.94 208 GLY A CA 1
ATOM 1574 C C . GLY A 1 208 ? 27.876 29.397 4.027 1.00 24.94 208 GLY A C 1
ATOM 1575 O O . GLY A 1 208 ? 27.060 28.891 4.787 1.00 24.94 208 GLY A O 1
ATOM 1576 N N . GLY A 1 209 ? 28.261 28.807 2.891 1.00 31.08 209 GLY A N 1
ATOM 1577 C CA . GLY A 1 209 ? 27.990 27.393 2.636 1.00 31.08 209 GLY A CA 1
ATOM 1578 C C . GLY A 1 209 ? 28.730 26.526 3.658 1.00 31.08 209 GLY A C 1
ATOM 1579 O O . GLY A 1 209 ? 29.920 26.735 3.899 1.00 31.08 209 GLY A O 1
ATOM 1580 N N . GLY A 1 210 ? 28.021 25.576 4.265 1.00 23.08 210 GLY A N 1
ATOM 1581 C CA . GLY A 1 210 ? 28.541 24.707 5.314 1.00 23.08 210 GLY A CA 1
ATOM 1582 C C . GLY A 1 210 ? 27.975 23.295 5.199 1.00 23.08 210 GLY A C 1
ATOM 1583 O O . GLY A 1 210 ? 26.763 23.101 5.200 1.00 23.08 210 GLY A O 1
ATOM 1584 N N . ASP A 1 211 ? 28.887 22.332 5.106 1.00 23.20 211 ASP A N 1
ATOM 1585 C CA . ASP A 1 211 ? 28.680 20.882 5.165 1.00 23.20 211 ASP A CA 1
ATOM 1586 C C . ASP A 1 211 ? 27.744 20.485 6.333 1.00 23.20 211 ASP A C 1
ATOM 1588 O O . ASP A 1 211 ? 28.127 20.582 7.504 1.00 23.20 211 ASP A O 1
ATOM 1592 N N . VAL A 1 212 ? 26.500 20.069 6.038 1.00 24.55 212 VAL A N 1
ATOM 1593 C CA . VAL A 1 212 ? 25.481 19.750 7.063 1.00 24.55 212 VAL A CA 1
ATOM 1594 C C . VAL A 1 212 ? 25.752 18.375 7.675 1.00 24.55 212 VAL A C 1
ATOM 1596 O O . VAL A 1 212 ? 25.088 17.376 7.396 1.00 24.55 212 VAL A O 1
ATOM 1599 N N . ARG A 1 213 ? 26.726 18.330 8.584 1.00 21.69 213 ARG A N 1
ATOM 1600 C CA . ARG A 1 213 ? 26.891 17.202 9.503 1.00 21.69 213 ARG A CA 1
ATOM 1601 C C . ARG A 1 213 ? 25.817 17.282 10.576 1.00 21.69 213 ARG A C 1
ATOM 1603 O O . ARG A 1 213 ? 25.897 18.111 11.480 1.00 21.69 213 ARG A O 1
ATOM 1610 N N . TYR A 1 214 ? 24.839 16.383 10.511 1.00 27.77 214 TYR A N 1
ATOM 1611 C CA . TYR A 1 214 ? 23.873 16.194 11.591 1.00 27.77 214 TYR A CA 1
ATOM 1612 C C . TYR A 1 214 ? 24.583 15.696 12.855 1.00 27.77 214 TYR A C 1
ATOM 1614 O O . TYR A 1 214 ? 24.829 14.502 13.031 1.00 27.77 214 TYR A O 1
ATOM 1622 N N . ALA A 1 215 ? 24.911 16.627 13.748 1.00 21.78 215 ALA A N 1
ATOM 1623 C CA . ALA A 1 215 ? 25.432 16.309 15.063 1.00 21.78 215 ALA A CA 1
ATOM 1624 C C . ALA A 1 215 ? 24.339 15.620 15.894 1.00 21.78 215 ALA A C 1
ATOM 1626 O O . ALA A 1 215 ? 23.403 16.265 16.364 1.00 21.78 215 ALA A O 1
ATOM 1627 N N . TRP A 1 216 ? 24.484 14.314 16.133 1.00 29.28 216 TRP A N 1
ATOM 1628 C CA . TRP A 1 216 ? 23.758 13.610 17.197 1.00 29.28 216 TRP A CA 1
ATOM 1629 C C . TRP A 1 216 ? 24.319 14.033 18.568 1.00 29.28 216 TRP A C 1
ATOM 1631 O O . TRP A 1 216 ? 25.033 13.295 19.247 1.00 29.28 216 TRP A O 1
ATOM 1641 N N . GLY A 1 217 ? 24.041 15.285 18.935 1.00 22.11 217 GLY A N 1
ATOM 1642 C CA . GLY A 1 217 ? 24.405 15.913 20.200 1.00 22.11 217 GLY A CA 1
ATOM 1643 C C . GLY A 1 217 ? 23.310 15.747 21.252 1.00 22.11 217 GLY A C 1
ATOM 1644 O O . GLY A 1 217 ? 22.121 15.733 20.946 1.00 22.11 217 GLY A O 1
ATOM 1645 N N . ARG A 1 218 ? 23.714 15.615 22.519 1.00 28.00 218 ARG A N 1
ATOM 1646 C CA . ARG A 1 218 ? 22.799 15.456 23.659 1.00 28.00 218 ARG A CA 1
ATOM 1647 C C . ARG A 1 218 ? 22.060 16.762 23.976 1.00 28.00 218 ARG A C 1
ATOM 1649 O O . ARG A 1 218 ? 22.512 17.516 24.834 1.00 28.00 218 ARG A O 1
ATOM 1656 N N . GLU A 1 219 ? 20.895 16.983 23.379 1.00 22.50 219 GLU A N 1
ATOM 1657 C CA . GLU A 1 219 ? 19.933 17.969 23.887 1.00 22.50 219 GLU A CA 1
ATOM 1658 C C . GLU A 1 219 ? 18.826 17.315 24.721 1.00 22.50 219 GLU A C 1
ATOM 1660 O O . GLU A 1 219 ? 18.401 16.182 24.477 1.00 22.50 219 GLU A O 1
ATOM 1665 N N . LYS A 1 220 ? 18.405 18.029 25.774 1.00 25.33 220 LYS A N 1
ATOM 1666 C CA . LYS A 1 220 ? 17.525 17.541 26.847 1.00 25.33 220 LYS A CA 1
ATOM 1667 C C . LYS A 1 220 ? 16.078 17.379 26.365 1.00 25.33 220 LYS A C 1
ATOM 1669 O O . LYS A 1 220 ? 15.208 18.177 26.702 1.00 25.33 220 LYS A O 1
ATOM 1674 N N . THR A 1 221 ? 15.806 16.323 25.609 1.00 25.55 221 THR A N 1
ATOM 1675 C CA . THR A 1 221 ? 14.439 15.910 25.272 1.00 25.55 221 THR A CA 1
ATOM 1676 C C . THR A 1 221 ? 13.741 15.303 26.493 1.00 25.55 221 THR A C 1
ATOM 1678 O O . THR A 1 221 ? 14.333 14.530 27.249 1.00 25.55 221 THR A O 1
ATOM 1681 N N . MET A 1 222 ? 12.471 15.670 26.705 1.00 24.25 222 MET A N 1
ATOM 1682 C CA . MET A 1 222 ? 11.651 15.156 27.807 1.00 24.25 222 MET A CA 1
ATOM 1683 C C . MET A 1 222 ? 11.547 13.627 27.743 1.00 24.25 222 MET A C 1
ATOM 1685 O O . MET A 1 222 ? 10.919 13.071 26.842 1.00 24.25 222 MET A O 1
ATOM 1689 N N . SER A 1 223 ? 12.117 12.949 28.739 1.00 26.50 223 SER A N 1
ATOM 1690 C CA . SER A 1 223 ? 11.979 11.503 28.899 1.00 26.50 223 SER A CA 1
ATOM 1691 C C . SER A 1 223 ? 10.571 11.159 29.393 1.00 26.50 223 SER A C 1
ATOM 1693 O O . SER A 1 223 ? 10.317 11.076 30.592 1.00 26.50 223 SER A O 1
ATOM 1695 N N . SER A 1 224 ? 9.649 10.951 28.454 1.00 25.42 224 SER A N 1
ATOM 1696 C CA . SER A 1 224 ? 8.401 10.227 28.698 1.00 25.42 224 SER A CA 1
ATOM 1697 C C . SER A 1 224 ? 8.373 9.003 27.783 1.00 25.42 224 SER A C 1
ATOM 1699 O O . SER A 1 224 ? 8.467 9.119 26.562 1.00 25.42 224 SER A O 1
ATOM 1701 N N . ARG A 1 225 ? 8.345 7.806 28.381 1.00 28.88 225 ARG A N 1
ATOM 1702 C CA . ARG A 1 225 ? 8.370 6.532 27.648 1.00 28.88 225 ARG A CA 1
ATOM 1703 C C . ARG A 1 225 ? 7.032 6.324 26.936 1.00 28.88 225 ARG A C 1
ATOM 1705 O O . ARG A 1 225 ? 6.055 5.941 27.575 1.00 28.88 225 ARG A O 1
ATOM 1712 N N . ILE A 1 226 ? 6.991 6.543 25.623 1.00 30.03 226 ILE A N 1
ATOM 1713 C CA . ILE A 1 226 ? 5.830 6.195 24.795 1.00 30.03 226 ILE A CA 1
ATOM 1714 C C . ILE A 1 226 ? 5.977 4.741 24.327 1.00 30.03 226 ILE A C 1
ATOM 1716 O O . ILE A 1 226 ? 6.766 4.472 23.417 1.00 30.03 226 ILE A O 1
ATOM 1720 N N . LYS A 1 227 ? 5.236 3.791 24.922 1.00 29.14 227 LYS A N 1
ATOM 1721 C CA . LYS A 1 227 ? 5.106 2.435 24.355 1.00 29.14 227 LYS A CA 1
ATOM 1722 C C . LYS A 1 227 ? 4.507 2.533 22.952 1.00 29.14 227 LYS A C 1
ATOM 1724 O O . LYS A 1 227 ? 3.488 3.194 22.774 1.00 29.14 227 LYS A O 1
ATOM 1729 N N . THR A 1 228 ? 5.153 1.902 21.975 1.00 25.95 228 THR A N 1
ATOM 1730 C CA . THR A 1 228 ? 4.810 2.040 20.549 1.00 25.95 228 THR A CA 1
ATOM 1731 C C . THR A 1 228 ? 4.821 0.668 19.894 1.00 25.95 228 THR A C 1
ATOM 1733 O O . THR A 1 228 ? 5.871 0.045 19.782 1.00 25.95 228 THR A O 1
ATOM 1736 N N . THR A 1 229 ? 3.657 0.178 19.497 1.00 32.25 229 THR A N 1
ATOM 1737 C CA . THR A 1 229 ? 3.479 -1.167 18.929 1.00 32.25 229 THR A CA 1
ATOM 1738 C C . THR A 1 229 ? 3.963 -1.234 17.476 1.00 32.25 229 THR A C 1
ATOM 1740 O O . THR A 1 229 ? 3.853 -0.232 16.780 1.00 32.25 229 THR A O 1
ATOM 1743 N N . THR A 1 230 ? 4.403 -2.403 16.994 1.00 32.44 230 THR A N 1
ATOM 1744 C CA . THR A 1 230 ? 4.655 -2.696 15.565 1.00 32.44 230 THR A CA 1
ATOM 1745 C C . THR A 1 230 ? 4.209 -4.120 15.237 1.00 32.44 230 THR A C 1
ATOM 1747 O O . THR A 1 230 ? 4.625 -5.051 15.906 1.00 32.44 230 THR A O 1
ATOM 1750 N N . ILE A 1 231 ? 3.400 -4.342 14.204 1.00 31.62 231 ILE A N 1
ATOM 1751 C CA . ILE A 1 231 ? 3.002 -5.700 13.782 1.00 31.62 231 ILE A CA 1
ATOM 1752 C C . ILE A 1 231 ? 3.850 -6.153 12.587 1.00 31.62 231 ILE A C 1
ATOM 1754 O O . ILE A 1 231 ? 3.948 -5.420 11.607 1.00 31.62 231 ILE A O 1
ATOM 1758 N N . THR A 1 232 ? 4.430 -7.357 12.646 1.00 29.88 232 THR A N 1
ATOM 1759 C CA . THR A 1 232 ? 5.202 -7.983 11.551 1.00 29.88 232 THR A CA 1
ATOM 1760 C C . THR A 1 232 ? 4.862 -9.473 11.405 1.00 29.88 232 THR A C 1
ATOM 1762 O O . THR A 1 232 ? 4.243 -10.081 12.281 1.00 29.88 232 THR A O 1
ATOM 1765 N N . ALA A 1 233 ? 5.254 -10.082 10.281 1.00 23.16 233 ALA A N 1
ATOM 1766 C CA . ALA A 1 233 ? 5.024 -11.499 10.000 1.00 23.16 233 ALA A CA 1
ATOM 1767 C C . ALA A 1 233 ? 6.326 -12.330 10.004 1.00 23.16 233 ALA A C 1
ATOM 1769 O O . ALA A 1 233 ? 7.328 -11.922 9.419 1.00 23.16 233 ALA A O 1
ATOM 1770 N N . THR A 1 234 ? 6.228 -13.546 10.561 1.00 25.64 234 THR A N 1
ATOM 1771 C CA . THR A 1 234 ? 7.101 -14.746 10.436 1.00 25.64 234 THR A CA 1
ATOM 1772 C C . THR A 1 234 ? 8.216 -15.078 11.464 1.00 25.64 234 THR A C 1
ATOM 1774 O O . THR A 1 234 ? 9.273 -14.447 11.558 1.00 25.64 234 THR A O 1
ATOM 1777 N N . HIS A 1 235 ? 7.969 -16.249 12.075 1.00 27.14 235 HIS A N 1
ATOM 1778 C CA . HIS A 1 235 ? 8.824 -17.233 12.761 1.00 27.14 235 HIS A CA 1
ATOM 1779 C C . HIS A 1 235 ? 9.389 -16.994 14.174 1.00 27.14 235 HIS A C 1
ATOM 1781 O O . HIS A 1 235 ? 9.479 -15.881 14.682 1.00 27.14 235 HIS A O 1
ATOM 1787 N N . THR A 1 236 ? 9.606 -18.139 14.830 1.00 23.88 236 THR A N 1
ATOM 1788 C CA . THR A 1 236 ? 9.526 -18.425 16.270 1.00 23.88 236 THR A CA 1
ATOM 1789 C C . THR A 1 236 ? 10.899 -18.576 16.938 1.00 23.88 236 THR A C 1
ATOM 1791 O O . THR A 1 236 ? 11.874 -18.964 16.303 1.00 23.88 236 THR A O 1
ATOM 1794 N N . MET A 1 237 ? 10.974 -18.308 18.250 1.00 23.12 237 MET A N 1
ATOM 1795 C CA . MET A 1 237 ? 12.229 -18.287 19.022 1.00 23.12 237 MET A CA 1
ATOM 1796 C C . MET A 1 237 ? 12.140 -18.944 20.405 1.00 23.12 237 MET A C 1
ATOM 1798 O O . MET A 1 237 ? 11.136 -18.772 21.097 1.00 23.12 237 MET A O 1
ATOM 1802 N N . ASP A 1 238 ? 13.274 -19.473 20.882 1.00 22.08 238 ASP A N 1
ATOM 1803 C CA . ASP A 1 238 ? 13.723 -19.527 22.294 1.00 22.08 238 ASP A CA 1
ATOM 1804 C C . ASP A 1 238 ? 15.284 -19.629 22.316 1.00 22.08 238 ASP A C 1
ATOM 1806 O O . ASP A 1 238 ? 15.864 -19.660 21.232 1.00 22.08 238 ASP A O 1
ATOM 1810 N N . VAL A 1 239 ? 16.092 -19.570 23.392 1.00 23.55 239 VAL A N 1
ATOM 1811 C CA . VAL A 1 239 ? 15.965 -19.796 24.854 1.00 23.55 239 VAL A CA 1
ATOM 1812 C C . VAL A 1 239 ? 16.754 -18.729 25.666 1.00 23.55 239 VAL A C 1
ATOM 1814 O O . VAL A 1 239 ? 17.748 -18.195 25.179 1.00 23.55 239 VAL A O 1
ATOM 1817 N N . ALA A 1 240 ? 16.376 -18.530 26.943 1.00 20.75 240 ALA A N 1
ATOM 1818 C CA . ALA A 1 240 ? 17.174 -17.970 28.067 1.00 20.75 240 ALA A CA 1
ATOM 1819 C C . ALA A 1 240 ? 17.260 -16.437 28.317 1.00 20.75 240 ALA A C 1
ATOM 1821 O O . ALA A 1 240 ? 16.790 -15.597 27.558 1.00 20.75 240 ALA A O 1
ATOM 1822 N N . THR A 1 241 ? 17.771 -16.105 29.515 1.00 23.14 241 THR A N 1
ATOM 1823 C CA . THR A 1 241 ? 17.346 -14.989 30.391 1.00 23.14 241 THR A CA 1
ATOM 1824 C C . THR A 1 241 ? 18.480 -14.086 30.901 1.00 23.14 241 THR A C 1
ATOM 1826 O O . THR A 1 241 ? 19.559 -14.590 31.204 1.00 23.14 241 THR A O 1
ATOM 1829 N N . SER A 1 242 ? 18.193 -12.804 31.190 1.00 23.45 242 SER A N 1
ATOM 1830 C CA . SER A 1 242 ? 18.933 -11.989 32.184 1.00 23.45 242 SER A CA 1
ATOM 1831 C C . SER A 1 242 ? 18.094 -10.810 32.736 1.00 23.45 242 SER A C 1
ATOM 1833 O O . SER A 1 242 ? 16.989 -10.554 32.255 1.00 23.45 242 SER A O 1
ATOM 1835 N N . THR A 1 243 ? 18.563 -10.135 33.795 1.00 22.64 243 THR A N 1
ATOM 1836 C CA . THR A 1 243 ? 17.737 -9.382 34.769 1.00 22.64 243 THR A CA 1
ATOM 1837 C C . THR A 1 243 ? 17.871 -7.846 34.784 1.00 22.64 243 THR A C 1
ATOM 1839 O O . THR A 1 243 ? 18.953 -7.316 34.999 1.00 22.64 243 THR A O 1
ATOM 1842 N N . ALA A 1 244 ? 16.710 -7.179 34.690 1.00 26.67 244 ALA A N 1
ATOM 1843 C CA . ALA A 1 244 ? 16.200 -6.000 35.429 1.00 26.67 244 ALA A CA 1
ATOM 1844 C C . ALA A 1 244 ? 17.099 -4.831 35.920 1.00 26.67 244 ALA A C 1
ATOM 1846 O O . ALA A 1 244 ? 17.995 -5.035 36.728 1.00 26.67 244 ALA A O 1
ATOM 1847 N N . VAL A 1 245 ? 16.623 -3.590 35.676 1.00 22.78 245 VAL A N 1
ATOM 1848 C CA . VAL A 1 245 ? 16.465 -2.494 36.677 1.00 22.78 245 VAL A CA 1
ATOM 1849 C C . VAL A 1 245 ? 15.186 -1.686 36.342 1.00 22.78 245 VAL A C 1
ATOM 1851 O O . VAL A 1 245 ? 14.837 -1.545 35.168 1.00 22.78 245 VAL A O 1
ATOM 1854 N N . ARG A 1 246 ? 14.464 -1.161 37.346 1.00 26.52 246 ARG A N 1
ATOM 1855 C CA . ARG A 1 246 ? 13.320 -0.229 37.196 1.00 26.52 246 ARG A CA 1
ATOM 1856 C C . ARG A 1 246 ? 13.631 1.112 37.865 1.00 26.52 246 ARG A C 1
ATOM 1858 O O . ARG A 1 246 ? 14.207 1.107 38.941 1.00 26.52 246 ARG A O 1
ATOM 1865 N N . ASP A 1 247 ? 13.117 2.197 37.287 1.00 24.73 247 ASP A N 1
ATOM 1866 C CA . ASP A 1 247 ? 12.979 3.511 37.932 1.00 24.73 247 ASP A CA 1
ATOM 1867 C C . ASP A 1 247 ? 11.625 4.139 37.562 1.00 24.73 247 ASP A C 1
ATOM 1869 O O . ASP A 1 247 ? 11.102 3.907 36.464 1.00 24.73 247 ASP A O 1
ATOM 1873 N N . THR A 1 248 ? 11.057 4.918 38.487 1.00 32.69 248 THR A N 1
ATOM 1874 C CA . THR A 1 248 ? 9.686 5.460 38.441 1.00 32.69 248 THR A CA 1
ATOM 1875 C C . THR A 1 248 ? 9.662 6.973 38.663 1.00 32.69 248 THR A C 1
ATOM 1877 O O . THR A 1 248 ? 10.132 7.431 39.702 1.00 32.69 248 THR A O 1
ATOM 1880 N N . ALA A 1 249 ? 9.046 7.749 37.761 1.00 26.73 249 ALA A N 1
ATOM 1881 C CA . ALA A 1 249 ? 8.787 9.176 37.986 1.00 26.73 249 ALA A CA 1
ATOM 1882 C C . ALA A 1 249 ? 7.576 9.720 37.193 1.00 26.73 249 ALA A C 1
ATOM 1884 O O . ALA A 1 249 ? 7.453 9.465 36.000 1.00 26.73 249 ALA A O 1
ATOM 1885 N N . SER A 1 250 ? 6.748 10.518 37.885 1.00 30.47 250 SER A N 1
ATOM 1886 C CA . SER A 1 250 ? 5.723 11.478 37.413 1.00 30.47 250 SER A CA 1
ATOM 1887 C C . SER A 1 250 ? 4.707 11.040 36.335 1.00 30.47 250 SER A C 1
ATOM 1889 O O . SER A 1 250 ? 5.002 11.018 35.141 1.00 30.47 250 SER A O 1
ATOM 1891 N N . ALA A 1 251 ? 3.458 10.787 36.756 1.00 35.50 251 ALA A N 1
ATOM 1892 C CA . ALA A 1 251 ? 2.389 10.238 35.905 1.00 35.50 251 ALA A CA 1
ATOM 1893 C C . ALA A 1 251 ? 1.178 11.164 35.631 1.00 35.50 251 ALA A C 1
ATOM 1895 O O . ALA A 1 251 ? 0.331 10.813 34.817 1.00 35.50 251 ALA A O 1
ATOM 1896 N N . ALA A 1 252 ? 1.046 12.319 36.297 1.00 30.86 252 ALA A N 1
ATOM 1897 C CA . ALA A 1 252 ? -0.187 13.122 36.219 1.00 30.86 252 ALA A CA 1
ATOM 1898 C C . ALA A 1 252 ? -0.217 14.085 35.014 1.00 30.86 252 ALA A C 1
ATOM 1900 O O . ALA A 1 252 ? -1.098 13.997 34.164 1.00 30.86 252 ALA A O 1
ATOM 1901 N N . THR A 1 253 ? 0.773 14.976 34.897 1.00 31.50 253 THR A N 1
ATOM 1902 C CA . THR A 1 253 ? 0.819 16.015 33.845 1.00 31.50 253 THR A CA 1
ATOM 1903 C C . THR A 1 253 ? 1.084 15.452 32.443 1.00 31.50 253 THR A C 1
ATOM 1905 O O . THR A 1 253 ? 0.798 16.107 31.444 1.00 31.50 253 THR A O 1
ATOM 1908 N N . SER A 1 254 ? 1.640 14.240 32.344 1.00 52.78 254 SER A N 1
ATOM 1909 C CA . SER A 1 254 ? 1.888 13.582 31.058 1.00 52.78 254 SER A CA 1
ATOM 1910 C C . SER A 1 254 ? 0.609 13.034 30.424 1.00 52.78 254 SER A C 1
ATOM 1912 O O . SER A 1 254 ? 0.513 13.047 29.201 1.00 52.78 254 SER A O 1
ATOM 1914 N N . THR A 1 255 ? -0.382 12.615 31.218 1.00 53.16 255 THR A N 1
ATOM 1915 C CA . THR A 1 255 ? -1.612 11.968 30.731 1.00 53.16 255 THR A CA 1
ATOM 1916 C C . THR A 1 255 ? -2.445 12.898 29.851 1.00 53.16 255 THR A C 1
ATOM 1918 O O . THR A 1 255 ? -2.728 12.547 28.712 1.00 53.16 255 THR A O 1
ATOM 1921 N N . THR A 1 256 ? -2.740 14.127 30.287 1.00 59.84 256 THR A N 1
ATOM 1922 C CA . THR A 1 256 ? -3.543 15.076 29.488 1.00 59.84 256 THR A CA 1
ATOM 1923 C C . THR A 1 256 ? -2.868 15.443 28.162 1.00 59.84 256 THR A C 1
ATOM 1925 O O . THR A 1 256 ? -3.511 15.430 27.115 1.00 59.84 256 THR A O 1
ATOM 1928 N N . LYS A 1 257 ? -1.550 15.705 28.173 1.00 62.38 257 LYS A N 1
ATOM 1929 C CA . LYS A 1 257 ? -0.789 15.980 26.941 1.00 62.38 257 LYS A CA 1
ATOM 1930 C C . LYS A 1 257 ? -0.740 14.756 26.020 1.00 62.38 257 LYS A C 1
ATOM 1932 O O . LYS A 1 257 ? -0.823 14.895 24.805 1.00 62.38 257 LYS A O 1
ATOM 1937 N N . ARG A 1 258 ? -0.606 13.560 26.595 1.00 64.75 258 ARG A N 1
ATOM 1938 C CA . ARG A 1 258 ? -0.570 12.291 25.865 1.00 64.75 258 ARG A CA 1
ATOM 1939 C C . ARG A 1 258 ? -1.894 11.986 25.181 1.00 64.75 258 ARG A C 1
ATOM 1941 O O . ARG A 1 258 ? -1.888 11.605 24.020 1.00 64.75 258 ARG A O 1
ATOM 1948 N N . GLU A 1 259 ? -3.006 12.135 25.888 1.00 65.69 259 GLU A N 1
ATOM 1949 C CA . GLU A 1 259 ? -4.319 11.883 25.304 1.00 65.69 259 GLU A CA 1
ATOM 1950 C C . GLU A 1 259 ? -4.667 12.894 24.208 1.00 65.69 259 GLU A C 1
ATOM 1952 O O . GLU A 1 259 ? -5.289 12.508 23.226 1.00 65.69 259 GLU A O 1
ATOM 1957 N N . SER A 1 260 ? -4.225 14.152 24.325 1.00 68.69 260 SER A N 1
ATOM 1958 C CA . SER A 1 260 ? -4.360 15.126 23.234 1.00 68.69 260 SER A CA 1
ATOM 1959 C C . SER A 1 260 ? -3.505 14.745 22.016 1.00 68.69 260 SER A C 1
ATOM 1961 O O . SER A 1 260 ? -4.016 14.718 20.903 1.00 68.69 260 SER A O 1
ATOM 1963 N N . LEU A 1 261 ? -2.255 14.296 22.201 1.00 68.06 261 LEU A N 1
ATOM 1964 C CA . LEU A 1 261 ? -1.438 13.756 21.094 1.00 68.06 261 LEU A CA 1
ATOM 1965 C C . LEU A 1 261 ? -2.062 12.523 20.406 1.00 68.06 261 LEU A C 1
ATOM 1967 O O . LEU A 1 261 ? -1.801 12.292 19.232 1.00 68.06 261 LEU A O 1
ATOM 1971 N N . LEU A 1 262 ? -2.867 11.728 21.121 1.00 71.06 262 LEU A N 1
ATOM 1972 C CA . LEU A 1 262 ? -3.588 10.570 20.570 1.00 71.06 262 LEU A CA 1
ATOM 1973 C C . LEU A 1 262 ? -4.920 10.930 19.891 1.00 71.06 262 LEU A C 1
ATOM 19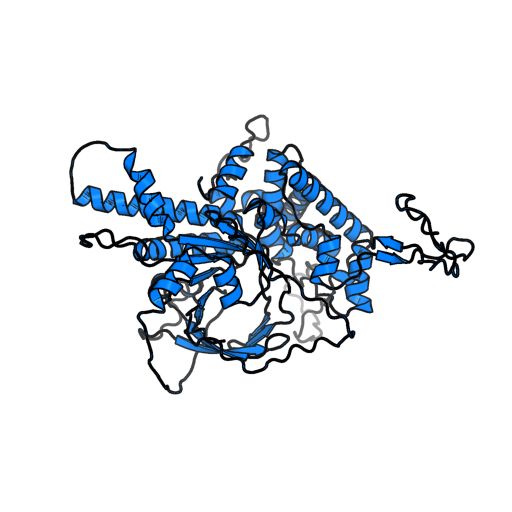75 O O . LEU A 1 262 ? -5.506 10.061 19.249 1.00 71.06 262 LEU A O 1
ATOM 1979 N N . ARG A 1 263 ? -5.438 12.153 20.075 1.00 65.44 263 ARG A N 1
ATOM 1980 C CA . ARG A 1 263 ? -6.763 12.579 19.583 1.00 65.44 263 ARG A CA 1
ATOM 1981 C C . ARG A 1 263 ? -6.704 13.723 18.569 1.00 65.44 263 ARG A C 1
ATOM 1983 O O . ARG A 1 263 ? -7.487 13.725 17.624 1.00 65.44 263 ARG A O 1
ATOM 1990 N N . ASP A 1 264 ? -5.769 14.653 18.732 1.00 67.06 264 ASP A N 1
ATOM 1991 C CA . ASP A 1 264 ? -5.829 15.970 18.089 1.00 67.06 264 ASP A CA 1
ATOM 1992 C C . ASP A 1 264 ? -4.662 16.238 17.120 1.00 67.06 264 ASP A C 1
ATOM 1994 O O . ASP A 1 264 ? -4.849 16.954 16.135 1.00 67.06 264 ASP A O 1
ATOM 1998 N N . ASP A 1 265 ? -3.474 15.664 17.365 1.00 78.94 265 ASP A N 1
ATOM 1999 C CA . ASP A 1 265 ? -2.240 16.022 16.645 1.00 78.94 265 ASP A CA 1
ATOM 2000 C C . ASP A 1 265 ? -1.470 14.815 16.077 1.00 78.94 265 ASP A C 1
ATOM 2002 O O . ASP A 1 265 ? -0.417 14.386 16.560 1.00 78.94 265 ASP A O 1
ATOM 2006 N N . ASP A 1 266 ? -2.007 14.263 14.984 1.00 85.19 266 ASP A N 1
ATOM 2007 C CA . ASP A 1 266 ? -1.391 13.130 14.284 1.00 85.19 266 ASP A CA 1
ATOM 2008 C C . ASP A 1 266 ? -0.002 13.467 13.706 1.00 85.19 266 ASP A C 1
ATOM 2010 O O . ASP A 1 266 ? 0.813 12.563 13.488 1.00 85.19 266 ASP A O 1
ATOM 2014 N N . HIS A 1 267 ? 0.256 14.751 13.412 1.00 86.81 267 HIS A N 1
ATOM 2015 C CA . HIS A 1 267 ? 1.539 15.201 12.877 1.00 86.81 267 HIS A CA 1
ATOM 2016 C C . HIS A 1 267 ? 2.615 15.121 13.953 1.00 86.81 267 HIS A C 1
ATOM 2018 O O . HIS A 1 267 ? 3.652 14.490 13.732 1.00 86.81 267 HIS A O 1
ATOM 2024 N N . ASP A 1 268 ? 2.346 15.704 15.122 1.00 85.00 268 ASP A N 1
ATOM 2025 C CA . ASP A 1 268 ? 3.257 15.664 16.258 1.00 85.00 268 ASP A CA 1
ATOM 2026 C C . ASP A 1 268 ? 3.425 14.241 16.786 1.00 85.00 268 ASP A C 1
ATOM 2028 O O . ASP A 1 268 ? 4.545 13.873 17.136 1.00 85.00 268 ASP A O 1
ATOM 2032 N N . LEU A 1 269 ? 2.390 13.387 16.767 1.00 86.62 269 LEU A N 1
ATOM 2033 C CA . LEU A 1 269 ? 2.565 11.975 17.121 1.00 86.62 269 LEU A CA 1
ATOM 2034 C C . LEU A 1 269 ? 3.521 11.265 16.149 1.00 86.62 269 LEU A C 1
ATOM 2036 O O . LEU A 1 269 ? 4.492 10.644 16.587 1.00 86.62 269 LEU A O 1
ATOM 2040 N N . CYS A 1 270 ? 3.295 11.365 14.835 1.00 89.12 270 CYS A N 1
ATOM 2041 C CA . CYS A 1 270 ? 4.179 10.737 13.848 1.00 89.12 270 CYS A CA 1
ATOM 2042 C C . CYS A 1 270 ? 5.613 11.293 13.946 1.00 89.12 270 CYS A C 1
ATOM 2044 O O . CYS A 1 270 ? 6.583 10.529 13.939 1.00 89.12 270 CYS A O 1
ATOM 2046 N N . THR A 1 271 ? 5.758 12.608 14.115 1.00 87.94 271 THR A N 1
ATOM 2047 C CA . THR A 1 271 ? 7.048 13.293 14.264 1.00 87.94 271 THR A CA 1
ATOM 2048 C C . THR A 1 271 ? 7.751 12.948 15.582 1.00 87.94 271 THR A C 1
ATOM 2050 O O . THR A 1 271 ? 8.968 12.773 15.584 1.00 87.94 271 THR A O 1
ATOM 2053 N N . ALA A 1 272 ? 7.032 12.755 16.688 1.00 84.62 272 ALA A N 1
ATOM 2054 C CA . ALA A 1 272 ? 7.606 12.327 17.965 1.00 84.62 272 ALA A CA 1
ATOM 2055 C C . ALA A 1 272 ? 8.077 10.863 17.940 1.00 84.62 272 ALA A C 1
ATOM 2057 O O . ALA A 1 272 ? 9.095 10.535 18.549 1.00 84.62 272 ALA A O 1
ATOM 2058 N N . LEU A 1 273 ? 7.355 9.988 17.232 1.00 85.38 273 LEU A N 1
ATOM 2059 C CA . LEU A 1 273 ? 7.681 8.563 17.120 1.00 85.38 273 LEU A CA 1
ATOM 2060 C C . LEU A 1 273 ? 8.804 8.280 16.112 1.00 85.38 273 LEU A C 1
ATOM 2062 O O . LEU A 1 273 ? 9.660 7.432 16.363 1.00 85.38 273 LEU A O 1
ATOM 2066 N N . PHE A 1 274 ? 8.816 8.972 14.968 1.00 87.19 274 PHE A N 1
ATOM 2067 C CA . PHE A 1 274 ? 9.707 8.641 13.849 1.00 87.19 274 PHE A CA 1
ATOM 2068 C C . PHE A 1 274 ? 10.561 9.824 13.354 1.00 87.19 274 PHE A C 1
ATOM 2070 O O . PHE A 1 274 ? 11.417 9.637 12.489 1.00 87.19 274 PHE A O 1
ATOM 2077 N N . GLY A 1 275 ? 10.411 11.029 13.903 1.00 86.31 275 GLY A N 1
ATOM 2078 C CA . GLY A 1 275 ? 11.139 12.241 13.503 1.00 86.31 275 GLY A CA 1
ATOM 2079 C C . GLY A 1 275 ? 10.469 13.030 12.363 1.00 86.31 275 GLY A C 1
ATOM 2080 O O . GLY A 1 275 ? 9.552 12.520 11.719 1.00 86.31 275 GLY A O 1
ATOM 2081 N N . PRO A 1 276 ? 10.935 14.263 12.081 1.00 88.44 276 PRO A N 1
ATOM 2082 C CA . PRO A 1 276 ? 10.282 15.200 11.162 1.00 88.44 276 PRO A CA 1
ATOM 2083 C C . PRO A 1 276 ? 10.471 14.782 9.698 1.00 88.44 276 PRO A C 1
ATOM 2085 O O . PRO A 1 276 ? 11.438 15.158 9.038 1.00 88.44 276 PRO A O 1
ATOM 2088 N N . ARG A 1 277 ? 9.548 13.953 9.201 1.00 88.81 277 ARG A N 1
ATOM 2089 C CA . ARG A 1 277 ? 9.564 13.398 7.834 1.00 88.81 277 ARG A CA 1
ATOM 2090 C C . ARG A 1 277 ? 8.175 13.225 7.221 1.00 88.81 277 ARG A C 1
ATOM 2092 O O . ARG A 1 277 ? 8.036 12.516 6.230 1.00 88.81 277 ARG A O 1
ATOM 2099 N N . PHE A 1 278 ? 7.143 13.804 7.823 1.00 89.44 278 PHE A N 1
ATOM 2100 C CA . PHE A 1 278 ? 5.754 13.555 7.449 1.00 89.44 278 PHE A CA 1
ATOM 2101 C C . PHE A 1 278 ? 5.173 14.742 6.690 1.00 89.44 278 PHE A C 1
ATOM 2103 O O . PHE A 1 278 ? 5.221 15.868 7.174 1.00 89.44 278 PHE A O 1
ATOM 2110 N N . ARG A 1 279 ? 4.599 14.497 5.510 1.00 87.19 279 ARG A N 1
ATOM 2111 C CA . ARG A 1 279 ? 3.857 15.503 4.739 1.00 87.19 279 ARG A CA 1
ATOM 2112 C C . ARG A 1 279 ? 2.395 15.099 4.654 1.00 87.19 279 ARG A C 1
ATOM 2114 O O . ARG A 1 279 ? 2.077 14.036 4.124 1.00 87.19 279 ARG A O 1
ATOM 2121 N N . ARG A 1 280 ? 1.514 15.957 5.162 1.00 87.31 280 ARG A N 1
ATOM 2122 C CA . ARG A 1 280 ? 0.066 15.777 5.048 1.00 87.31 280 ARG A CA 1
ATOM 2123 C C . ARG A 1 280 ? -0.358 15.878 3.578 1.00 87.31 280 ARG A C 1
ATOM 2125 O O . ARG A 1 280 ? 0.191 16.688 2.835 1.00 87.31 280 ARG A O 1
ATOM 2132 N N . ARG A 1 281 ? -1.328 15.062 3.164 1.00 84.56 281 ARG A N 1
ATOM 2133 C CA . ARG A 1 281 ? -1.999 15.148 1.860 1.00 84.56 281 ARG A CA 1
ATOM 2134 C C . ARG A 1 281 ? -3.469 15.494 2.052 1.00 84.56 281 ARG A C 1
ATOM 2136 O O . ARG A 1 281 ? -4.212 14.726 2.659 1.00 84.56 281 ARG A O 1
ATOM 2143 N N . ASP A 1 282 ? -3.892 16.620 1.488 1.00 75.56 282 ASP A N 1
ATOM 2144 C CA . ASP A 1 282 ? -5.264 17.119 1.652 1.00 75.56 282 ASP A CA 1
ATOM 2145 C C . ASP A 1 282 ? -6.286 16.382 0.772 1.00 75.56 282 ASP A C 1
ATOM 2147 O O . ASP A 1 282 ? -7.468 16.336 1.098 1.00 75.56 282 ASP A O 1
ATOM 2151 N N . GLY A 1 283 ? -5.832 15.680 -0.273 1.00 75.00 283 GLY A N 1
ATOM 2152 C CA . GLY A 1 283 ? -6.655 14.755 -1.065 1.00 75.00 283 GLY A CA 1
ATOM 2153 C C . GLY A 1 283 ? -7.026 13.437 -0.357 1.00 75.00 283 GLY A C 1
ATOM 2154 O O . GLY A 1 283 ? -7.433 12.484 -1.023 1.00 75.00 283 GLY A O 1
ATOM 2155 N N . GLY A 1 284 ? -6.859 13.360 0.968 1.00 84.38 284 GLY A N 1
ATOM 2156 C CA . GLY A 1 284 ? -7.297 12.243 1.807 1.00 84.38 284 GLY A CA 1
ATOM 2157 C C . GLY A 1 284 ? -6.715 10.885 1.403 1.00 84.38 284 GLY A C 1
ATOM 2158 O O . GLY A 1 284 ? -5.627 10.787 0.826 1.00 84.38 284 GLY A O 1
ATOM 2159 N N . LEU A 1 285 ? -7.462 9.813 1.688 1.00 86.81 285 LEU A N 1
ATOM 2160 C CA . LEU A 1 285 ? -7.013 8.445 1.403 1.00 86.81 285 LEU A CA 1
ATOM 2161 C C . LEU A 1 285 ? -6.803 8.164 -0.091 1.00 86.81 285 LEU A C 1
ATOM 2163 O O . LEU A 1 285 ? -5.974 7.313 -0.417 1.00 86.81 285 LEU A O 1
ATOM 2167 N N . LEU A 1 286 ? -7.508 8.875 -0.982 1.00 86.75 286 LEU A N 1
ATOM 2168 C CA . LEU A 1 286 ? -7.341 8.757 -2.436 1.00 86.75 286 LEU A CA 1
ATOM 2169 C C . LEU A 1 286 ? -5.961 9.255 -2.869 1.00 86.75 286 LEU A C 1
ATOM 2171 O O . LEU A 1 286 ? -5.256 8.538 -3.575 1.00 86.75 286 LEU A O 1
ATOM 2175 N N . ALA A 1 287 ? -5.528 10.426 -2.388 1.00 87.06 287 ALA A N 1
ATOM 2176 C CA . ALA A 1 287 ? -4.178 10.926 -2.653 1.00 87.06 287 ALA A CA 1
ATOM 2177 C C . ALA A 1 287 ? -3.095 9.991 -2.092 1.00 87.06 287 ALA A C 1
ATOM 2179 O O . ALA A 1 287 ? -2.062 9.794 -2.730 1.00 87.06 287 ALA A O 1
ATOM 2180 N N . ILE A 1 288 ? -3.330 9.380 -0.926 1.00 88.88 288 ILE A N 1
ATOM 2181 C CA . ILE A 1 288 ? -2.407 8.400 -0.336 1.00 88.88 288 ILE A CA 1
ATOM 2182 C C . ILE A 1 288 ? -2.356 7.098 -1.147 1.00 88.88 288 ILE A C 1
ATOM 2184 O O . ILE A 1 288 ? -1.260 6.602 -1.405 1.00 88.88 288 ILE A O 1
ATOM 2188 N N . SER A 1 289 ? -3.503 6.582 -1.599 1.00 88.06 289 SER A N 1
ATOM 2189 C CA . SER A 1 289 ? -3.586 5.379 -2.439 1.00 88.06 289 SER A CA 1
ATOM 2190 C C . SER A 1 289 ? -2.888 5.601 -3.784 1.00 88.06 289 SER A C 1
ATOM 2192 O O . SER A 1 289 ? -1.976 4.861 -4.144 1.00 88.06 289 SER A O 1
ATOM 2194 N N . LEU A 1 290 ? -3.227 6.693 -4.477 1.00 89.94 290 LEU A N 1
ATOM 2195 C CA . LEU A 1 290 ? -2.680 7.035 -5.794 1.00 89.94 290 LEU A CA 1
ATOM 2196 C C . LEU A 1 290 ? -1.234 7.552 -5.745 1.00 89.94 290 LEU A C 1
ATOM 2198 O O . LEU A 1 290 ? -0.581 7.607 -6.782 1.00 89.94 290 LEU A O 1
ATOM 2202 N N . SER A 1 291 ? -0.700 7.895 -4.567 1.00 88.12 291 SER A N 1
ATOM 2203 C CA . SER A 1 291 ? 0.737 8.158 -4.380 1.00 88.12 291 SER A CA 1
ATOM 2204 C C . SER A 1 291 ? 1.589 6.880 -4.369 1.00 88.12 291 SER A C 1
ATOM 2206 O O . SER A 1 291 ? 2.819 6.979 -4.392 1.00 88.12 291 SER A O 1
ATOM 2208 N N . ASN A 1 292 ? 0.979 5.688 -4.328 1.00 87.50 292 ASN A N 1
ATOM 2209 C CA . ASN A 1 292 ? 1.702 4.431 -4.477 1.00 87.50 292 ASN A CA 1
ATOM 2210 C C . ASN A 1 292 ? 2.072 4.185 -5.948 1.00 87.50 292 ASN A C 1
ATOM 2212 O O . ASN A 1 292 ? 1.227 3.831 -6.764 1.00 87.50 292 ASN A O 1
ATOM 2216 N N . LEU A 1 293 ? 3.357 4.331 -6.265 1.00 90.31 293 LEU A N 1
ATOM 2217 C CA . LEU A 1 293 ? 3.910 4.074 -7.598 1.00 90.31 293 LEU A CA 1
ATOM 2218 C C . LEU A 1 293 ? 4.421 2.639 -7.784 1.00 90.31 293 LEU A C 1
ATOM 2220 O O . LEU A 1 293 ? 4.716 2.241 -8.910 1.00 90.31 293 LEU A O 1
ATOM 2224 N N . ASN A 1 294 ? 4.497 1.844 -6.711 1.00 90.81 294 ASN A N 1
ATOM 2225 C CA . ASN A 1 294 ? 4.957 0.458 -6.788 1.00 90.81 294 ASN A CA 1
ATOM 2226 C C . ASN A 1 294 ? 4.161 -0.385 -7.806 1.00 90.81 294 ASN A C 1
ATOM 2228 O O . ASN A 1 294 ? 4.816 -1.069 -8.582 1.00 90.81 294 ASN A O 1
ATOM 2232 N N . PRO A 1 295 ? 2.813 -0.328 -7.903 1.00 93.94 295 PRO A N 1
ATOM 2233 C CA . PRO A 1 295 ? 2.061 -1.287 -8.710 1.00 93.94 295 PRO A CA 1
ATOM 2234 C C . PRO A 1 295 ? 2.353 -1.188 -10.203 1.00 93.94 295 PRO A C 1
ATOM 2236 O O . PRO A 1 295 ? 2.698 -2.184 -10.830 1.00 93.94 295 PRO A O 1
ATOM 2239 N N . GLN A 1 296 ? 2.299 0.019 -10.766 1.00 94.75 296 GLN A N 1
ATOM 2240 C CA . GLN A 1 296 ? 2.656 0.265 -12.166 1.00 94.75 296 GLN A CA 1
ATOM 2241 C C . GLN A 1 296 ? 4.144 -0.006 -12.452 1.00 94.75 296 GLN A C 1
ATOM 2243 O O . GLN A 1 296 ? 4.485 -0.552 -13.502 1.00 94.75 296 GLN A O 1
ATOM 2248 N N . ASN A 1 297 ? 5.038 0.322 -11.512 1.00 95.25 297 ASN A N 1
ATOM 2249 C CA . ASN A 1 297 ? 6.473 0.110 -11.688 1.00 95.25 297 ASN A CA 1
ATOM 2250 C C . ASN A 1 297 ? 6.806 -1.389 -11.674 1.00 95.25 297 ASN A C 1
ATOM 2252 O O . ASN A 1 297 ? 7.500 -1.888 -12.559 1.00 95.25 297 ASN A O 1
ATOM 2256 N N . HIS A 1 298 ? 6.267 -2.118 -10.697 1.00 97.00 298 HIS A N 1
ATOM 2257 C CA . HIS A 1 298 ? 6.399 -3.563 -10.571 1.00 97.00 298 HIS A CA 1
ATOM 2258 C C . HIS A 1 298 ? 5.730 -4.292 -11.739 1.00 97.00 298 HIS A C 1
ATOM 2260 O O . HIS A 1 298 ? 6.323 -5.236 -12.245 1.00 97.00 298 HIS A O 1
ATOM 2266 N N . LEU A 1 299 ? 4.579 -3.828 -12.242 1.00 98.25 299 LEU A N 1
ATOM 2267 C CA . LEU A 1 299 ? 3.951 -4.377 -13.448 1.00 98.25 299 LEU A CA 1
ATOM 2268 C C . LEU A 1 299 ? 4.895 -4.308 -14.659 1.00 98.25 299 LEU A C 1
ATOM 2270 O O . LEU A 1 299 ? 5.099 -5.317 -15.333 1.00 98.25 299 LEU A O 1
ATOM 2274 N N . GLY A 1 300 ? 5.518 -3.149 -14.904 1.00 97.69 300 GLY A N 1
ATOM 2275 C CA . GLY A 1 300 ? 6.512 -2.990 -15.971 1.00 97.69 300 GLY A CA 1
ATOM 2276 C C . GLY A 1 300 ? 7.726 -3.910 -15.793 1.00 97.69 300 GLY A C 1
ATOM 2277 O O . GLY A 1 300 ? 8.136 -4.586 -16.738 1.00 97.69 300 GLY A O 1
ATOM 2278 N N . ILE A 1 301 ? 8.259 -3.994 -14.569 1.00 97.44 301 ILE A N 1
ATOM 2279 C CA . ILE A 1 301 ? 9.394 -4.865 -14.226 1.00 97.44 301 ILE A CA 1
ATOM 2280 C C . ILE A 1 301 ? 9.044 -6.345 -14.436 1.00 97.44 301 ILE A C 1
ATOM 2282 O O . ILE A 1 301 ? 9.821 -7.054 -15.072 1.00 97.44 301 ILE A O 1
ATOM 2286 N N . VAL A 1 302 ? 7.895 -6.808 -13.936 1.00 97.75 302 VAL A N 1
ATOM 2287 C CA . VAL A 1 302 ? 7.452 -8.210 -14.014 1.00 97.75 302 VAL A CA 1
ATOM 2288 C C . VAL A 1 302 ? 7.174 -8.613 -15.458 1.00 97.75 302 VAL A C 1
ATOM 2290 O O . VAL A 1 302 ? 7.723 -9.611 -15.916 1.00 97.75 302 VAL A O 1
ATOM 2293 N N . LEU A 1 303 ? 6.384 -7.838 -16.211 1.00 97.69 303 LEU A N 1
ATOM 2294 C CA . LEU A 1 303 ? 6.079 -8.174 -17.608 1.00 97.69 303 LEU A CA 1
ATOM 2295 C C . LEU A 1 303 ? 7.338 -8.168 -18.488 1.00 97.69 303 LEU A C 1
ATOM 2297 O O . LEU A 1 303 ? 7.482 -9.028 -19.353 1.00 97.69 303 LEU A O 1
ATOM 2301 N N . GLY A 1 304 ? 8.282 -7.254 -18.239 1.00 96.75 304 GLY A N 1
ATOM 2302 C CA . GLY A 1 304 ? 9.566 -7.217 -18.944 1.00 96.75 304 GLY A CA 1
ATOM 2303 C C . GLY A 1 304 ? 10.545 -8.339 -18.568 1.00 96.75 304 GLY A C 1
ATOM 2304 O O . GLY A 1 304 ? 11.511 -8.561 -19.298 1.00 96.75 304 GLY A O 1
ATOM 2305 N N . ASN A 1 305 ? 10.334 -9.035 -17.442 1.00 96.38 305 ASN A N 1
ATOM 2306 C CA . ASN A 1 305 ? 11.318 -9.958 -16.861 1.00 96.38 305 ASN A CA 1
ATOM 2307 C C . ASN A 1 305 ? 10.742 -11.287 -16.348 1.00 96.38 305 ASN A C 1
ATOM 2309 O O . ASN A 1 305 ? 11.446 -11.994 -15.629 1.00 96.38 305 ASN A O 1
ATOM 2313 N N . MET A 1 306 ? 9.520 -11.674 -16.732 1.00 95.25 306 MET A N 1
ATOM 2314 C CA . MET A 1 306 ? 8.890 -12.905 -16.234 1.00 95.25 306 MET A CA 1
ATOM 2315 C C . MET A 1 306 ? 9.786 -14.139 -16.421 1.00 95.25 306 MET A C 1
ATOM 2317 O O . MET A 1 306 ? 9.963 -14.902 -15.484 1.00 95.25 306 MET A O 1
ATOM 2321 N N . SER A 1 307 ? 10.472 -14.282 -17.559 1.00 92.00 307 SER A N 1
ATOM 2322 C CA . SER A 1 307 ? 11.405 -15.395 -17.817 1.00 92.00 307 SER A CA 1
ATOM 2323 C C . SER A 1 307 ? 12.704 -15.381 -16.989 1.00 92.00 307 SER A C 1
ATOM 2325 O O . SER A 1 307 ? 13.424 -16.377 -16.978 1.00 92.00 307 SER A O 1
ATOM 2327 N N . ARG A 1 308 ? 13.027 -14.278 -16.296 1.00 92.31 308 ARG A N 1
ATOM 2328 C CA . ARG A 1 308 ? 14.096 -14.217 -15.275 1.00 92.31 308 ARG A CA 1
ATOM 2329 C C . ARG A 1 308 ? 13.588 -14.590 -13.881 1.00 92.31 308 ARG A C 1
ATOM 2331 O O . ARG A 1 308 ? 14.387 -14.894 -13.000 1.00 92.31 308 ARG A O 1
ATOM 2338 N N . MET A 1 309 ? 12.275 -14.507 -13.672 1.00 92.19 309 MET A N 1
ATOM 2339 C CA . MET A 1 309 ? 11.603 -14.833 -12.417 1.00 92.19 309 MET A CA 1
ATOM 2340 C C . MET A 1 309 ? 11.125 -16.284 -12.403 1.00 92.19 309 MET A C 1
ATOM 2342 O O . MET A 1 309 ? 11.271 -16.948 -11.385 1.00 92.19 309 MET A O 1
ATOM 2346 N N . ASP A 1 310 ? 10.559 -16.760 -13.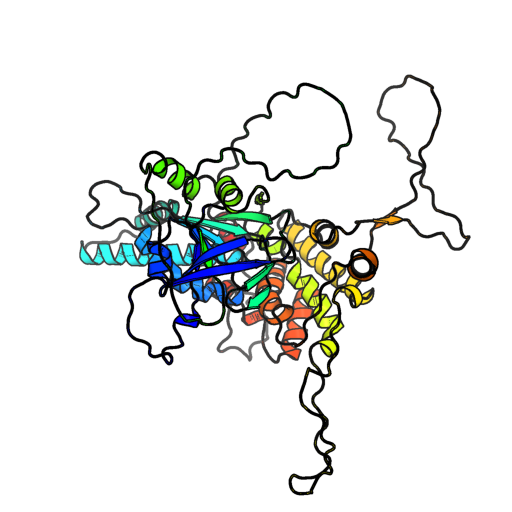510 1.00 90.81 310 ASP A N 1
ATOM 2347 C CA . ASP A 1 310 ? 9.947 -18.076 -13.673 1.00 90.81 310 ASP A CA 1
ATOM 2348 C C . ASP A 1 310 ? 10.795 -18.950 -14.614 1.00 90.81 310 ASP A C 1
ATOM 2350 O O . ASP A 1 310 ? 10.664 -18.872 -15.842 1.00 90.81 310 ASP A O 1
ATOM 2354 N N . PRO A 1 311 ? 11.752 -19.717 -14.065 1.00 84.50 311 PRO A N 1
ATOM 2355 C CA . PRO A 1 311 ? 12.644 -20.537 -14.867 1.00 84.50 311 PRO A CA 1
ATOM 2356 C C . PRO A 1 311 ? 11.935 -21.763 -15.461 1.00 84.50 311 PRO A C 1
ATOM 2358 O O . PRO A 1 311 ? 11.159 -22.417 -14.760 1.00 84.50 311 PRO A O 1
ATOM 2361 N N . PRO A 1 312 ? 12.255 -22.167 -16.707 1.00 83.19 312 PRO A N 1
ATOM 2362 C CA . PRO A 1 312 ? 11.732 -23.403 -17.272 1.00 83.19 312 PRO A CA 1
ATOM 2363 C C . PRO A 1 312 ? 12.103 -24.619 -16.401 1.00 83.19 312 PRO A C 1
ATOM 2365 O O . PRO A 1 312 ? 13.235 -24.702 -15.907 1.00 83.19 312 PRO A O 1
ATOM 2368 N N . PRO A 1 313 ? 11.1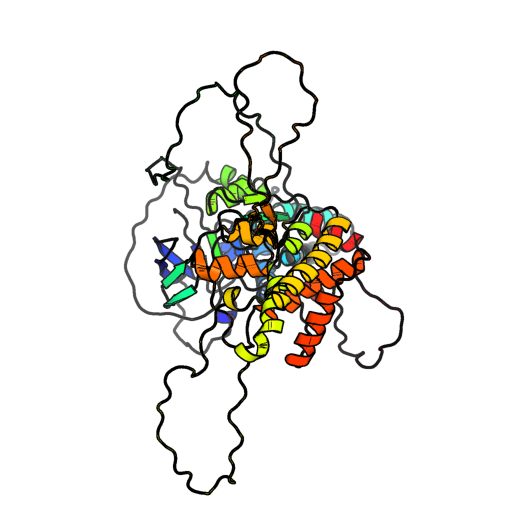85 -25.591 -16.237 1.00 82.75 313 PRO A N 1
ATOM 2369 C CA . PRO A 1 313 ? 11.487 -26.842 -15.555 1.00 82.75 313 PRO A CA 1
ATOM 2370 C C . PRO A 1 313 ? 12.571 -27.632 -16.313 1.00 82.75 313 PRO A C 1
ATOM 2372 O O . PRO A 1 313 ? 12.767 -27.420 -17.515 1.00 82.75 313 PRO A O 1
ATOM 2375 N N . PRO A 1 314 ? 13.269 -28.574 -15.647 1.00 81.12 314 PRO A N 1
ATOM 2376 C CA . PRO A 1 314 ? 14.180 -29.479 -16.340 1.00 81.12 314 PRO A CA 1
ATOM 2377 C C . PRO A 1 314 ? 13.435 -30.261 -17.440 1.00 81.12 314 PRO A C 1
ATOM 2379 O O . PRO A 1 314 ? 12.243 -30.549 -17.283 1.00 81.12 314 PRO A O 1
ATOM 2382 N N . PRO A 1 315 ? 14.113 -30.628 -18.544 1.00 82.94 315 PRO A N 1
ATOM 2383 C CA . PRO A 1 315 ? 13.488 -31.402 -19.610 1.00 82.94 315 PRO A CA 1
ATOM 2384 C C . PRO A 1 315 ? 12.968 -32.746 -19.071 1.00 82.94 315 PRO A C 1
ATOM 2386 O O . PRO A 1 315 ? 13.578 -33.315 -18.159 1.00 82.94 315 PRO A O 1
ATOM 2389 N N . PRO A 1 316 ? 11.863 -33.279 -19.627 1.00 83.81 316 PRO A N 1
ATOM 2390 C CA . PRO A 1 316 ? 11.349 -34.581 -19.222 1.00 83.81 316 PRO A CA 1
ATOM 2391 C C . PRO A 1 316 ? 12.403 -35.678 -19.456 1.00 83.81 316 PRO A C 1
ATOM 2393 O O . PRO A 1 316 ? 13.198 -35.577 -20.396 1.00 83.81 316 PRO A O 1
ATOM 2396 N N . PRO A 1 317 ? 12.427 -36.738 -18.626 1.00 81.31 317 PRO A N 1
ATOM 2397 C CA . PRO A 1 317 ? 13.373 -37.831 -18.799 1.00 81.31 317 PRO A CA 1
ATOM 2398 C C . PRO A 1 317 ? 13.163 -38.511 -20.158 1.00 81.31 317 PRO A C 1
ATOM 2400 O O . PRO A 1 317 ? 12.043 -38.862 -20.523 1.00 81.31 317 PRO A O 1
ATOM 2403 N N . LEU A 1 318 ? 14.258 -38.720 -20.895 1.00 78.69 318 LEU A N 1
ATOM 2404 C CA . LEU A 1 318 ? 14.241 -39.352 -22.224 1.00 78.69 318 LEU A CA 1
ATOM 2405 C C . LEU A 1 318 ? 13.863 -40.844 -22.190 1.00 78.69 318 LEU A C 1
ATOM 2407 O O . LEU A 1 318 ? 13.515 -41.408 -23.223 1.00 78.69 318 LEU A O 1
ATOM 2411 N N . HIS A 1 319 ? 13.940 -41.473 -21.016 1.00 75.94 319 HIS A N 1
ATOM 2412 C CA . HIS A 1 319 ? 13.721 -42.902 -20.807 1.00 75.94 319 HIS A CA 1
ATOM 2413 C C . HIS A 1 319 ? 12.649 -43.128 -19.730 1.00 75.94 319 HIS A C 1
ATOM 2415 O O . HIS A 1 319 ? 12.561 -42.337 -18.783 1.00 75.94 319 HIS A O 1
ATOM 2421 N N . PRO A 1 320 ? 11.834 -44.196 -19.837 1.00 72.75 320 PRO A N 1
ATOM 2422 C CA . PRO A 1 320 ? 10.868 -44.549 -18.803 1.00 72.75 320 PRO A CA 1
ATOM 2423 C C . PRO A 1 320 ? 11.571 -44.879 -17.471 1.00 72.75 320 PRO A C 1
ATOM 2425 O O . PRO A 1 320 ? 12.722 -45.329 -17.471 1.00 72.75 320 PRO A O 1
ATOM 2428 N N . PRO A 1 321 ? 10.898 -44.688 -16.320 1.00 65.31 321 PRO A N 1
ATOM 2429 C CA . PRO A 1 321 ? 11.483 -44.967 -15.011 1.00 65.31 321 PRO A CA 1
ATOM 2430 C C . PRO A 1 321 ? 11.812 -46.461 -14.869 1.00 65.31 321 PRO A C 1
ATOM 2432 O O . PRO A 1 321 ? 10.919 -47.291 -14.712 1.00 65.31 321 PRO A O 1
ATOM 2435 N N . GLY A 1 322 ? 13.103 -46.798 -14.925 1.00 63.12 322 GLY A N 1
ATOM 2436 C CA . GLY A 1 322 ? 13.592 -48.175 -14.806 1.00 63.12 322 GLY A CA 1
ATOM 2437 C C . GLY A 1 322 ? 14.985 -48.418 -15.395 1.00 63.12 322 GLY A C 1
ATOM 2438 O O . GLY A 1 322 ? 15.686 -49.307 -14.918 1.00 63.12 322 GLY A O 1
ATOM 2439 N N . GLU A 1 323 ? 15.423 -47.627 -16.380 1.00 60.88 323 GLU A N 1
ATOM 2440 C CA . GLU A 1 323 ? 16.781 -47.752 -16.929 1.00 60.88 323 GLU A CA 1
ATOM 2441 C C . GLU A 1 323 ? 17.820 -46.995 -16.073 1.00 60.88 323 GLU A C 1
ATOM 2443 O O . GLU A 1 323 ? 17.555 -45.873 -15.626 1.00 60.88 323 GLU A O 1
ATOM 2448 N N . PRO A 1 324 ? 19.010 -47.579 -15.815 1.00 55.53 324 PRO A N 1
ATOM 2449 C CA . PRO A 1 324 ? 20.035 -46.962 -14.979 1.00 55.53 324 PRO A CA 1
ATOM 2450 C C . PRO A 1 324 ? 20.693 -45.777 -15.697 1.00 55.53 324 PRO A C 1
ATOM 2452 O O . PRO A 1 324 ? 21.627 -45.933 -16.483 1.00 55.53 324 PRO A O 1
ATOM 2455 N N . SER A 1 325 ? 20.214 -44.571 -15.395 1.00 57.75 325 SER A N 1
ATOM 2456 C CA . SER A 1 325 ? 20.818 -43.329 -15.875 1.00 57.75 325 SER A CA 1
ATOM 2457 C C . SER A 1 325 ? 22.218 -43.137 -15.278 1.00 57.75 325 SER A C 1
ATOM 2459 O O . SER A 1 325 ? 22.396 -43.180 -14.058 1.00 57.75 325 SER A O 1
ATOM 2461 N N . LEU A 1 326 ? 23.219 -42.900 -16.132 1.00 54.25 326 LEU A N 1
ATOM 2462 C CA . LEU A 1 326 ? 24.591 -42.574 -15.727 1.00 54.25 326 LEU A CA 1
ATOM 2463 C C . LEU A 1 326 ? 24.657 -41.134 -15.190 1.00 54.25 326 LEU A C 1
ATOM 2465 O O . LEU A 1 326 ? 25.108 -40.213 -15.870 1.00 54.25 326 LEU A O 1
ATOM 2469 N N . THR A 1 327 ? 24.185 -40.923 -13.963 1.00 52.66 327 THR A N 1
ATOM 2470 C CA . THR A 1 327 ? 24.162 -39.598 -13.335 1.00 52.66 327 THR A CA 1
ATOM 2471 C C . THR A 1 327 ? 25.553 -39.171 -12.871 1.00 52.66 327 THR A C 1
ATOM 2473 O O . THR A 1 327 ? 26.085 -39.704 -11.894 1.00 52.66 327 THR A O 1
ATOM 2476 N N . LEU A 1 328 ? 26.113 -38.143 -13.513 1.00 50.78 328 LEU A N 1
ATOM 2477 C CA . LEU A 1 328 ? 27.191 -37.350 -12.926 1.00 50.78 328 LEU A CA 1
ATOM 2478 C C . LEU A 1 328 ? 26.675 -36.658 -11.656 1.00 50.78 328 LEU A C 1
ATOM 2480 O O . LEU A 1 328 ? 25.689 -35.925 -11.689 1.00 50.78 328 LEU A O 1
ATOM 2484 N N . SER A 1 329 ? 27.353 -36.895 -10.534 1.00 46.81 329 SER A N 1
ATOM 2485 C CA . SER A 1 329 ? 27.015 -36.307 -9.237 1.00 46.81 329 SER A CA 1
ATOM 2486 C C . SER A 1 329 ? 27.346 -34.811 -9.198 1.00 46.81 329 SER A C 1
ATOM 2488 O O . SER A 1 329 ? 28.475 -34.433 -8.885 1.00 46.81 329 SER A O 1
ATOM 2490 N N . SER A 1 330 ? 26.354 -33.953 -9.436 1.00 51.69 330 SER A N 1
ATOM 2491 C CA . SER A 1 330 ? 26.406 -32.529 -9.082 1.00 51.69 330 SER A CA 1
ATOM 2492 C C . SER A 1 330 ? 25.688 -32.283 -7.751 1.00 51.69 330 SER A C 1
ATOM 2494 O O . SER A 1 330 ? 24.473 -32.463 -7.657 1.00 51.69 330 SER A O 1
ATOM 2496 N N . SER A 1 331 ? 26.432 -31.865 -6.723 1.00 47.56 331 SER A N 1
ATOM 2497 C CA . SER A 1 331 ? 25.885 -31.550 -5.396 1.00 47.56 331 SER A CA 1
ATOM 2498 C C . SER A 1 331 ? 24.876 -30.391 -5.437 1.00 47.56 331 SER A C 1
ATOM 2500 O O . SER A 1 331 ? 25.127 -29.400 -6.125 1.00 47.56 331 SER A O 1
ATOM 2502 N N . PRO A 1 332 ? 23.783 -30.439 -4.652 1.00 53.78 332 PRO A N 1
ATOM 2503 C CA . PRO A 1 332 ? 22.832 -29.338 -4.560 1.00 53.78 332 PRO A CA 1
ATOM 2504 C C . PRO A 1 332 ? 23.375 -28.237 -3.636 1.00 53.78 332 PRO A C 1
ATOM 2506 O O . PRO A 1 332 ? 23.351 -28.366 -2.413 1.00 53.78 332 PRO A O 1
ATOM 2509 N N . SER A 1 333 ? 23.856 -27.136 -4.210 1.00 45.56 333 SER A N 1
ATOM 2510 C CA . SER A 1 333 ? 24.190 -25.917 -3.468 1.00 45.56 333 SER A CA 1
ATOM 2511 C C . SER A 1 333 ? 24.021 -24.697 -4.370 1.00 45.56 333 SER A C 1
ATOM 2513 O O . SER A 1 333 ? 24.677 -24.601 -5.403 1.00 45.56 333 SER A O 1
ATOM 2515 N N . SER A 1 334 ? 23.179 -23.753 -3.936 1.00 54.56 334 SER A N 1
ATOM 2516 C CA . SER A 1 334 ? 22.661 -22.596 -4.691 1.00 54.56 334 SER A CA 1
ATOM 2517 C C . SER A 1 334 ? 21.775 -22.939 -5.900 1.00 54.56 334 SER A C 1
ATOM 2519 O O . SER A 1 334 ? 21.947 -23.954 -6.570 1.00 54.56 334 SER A O 1
ATOM 2521 N N . SER A 1 335 ? 20.789 -22.074 -6.158 1.00 54.62 335 SER A N 1
ATOM 2522 C CA . SER A 1 335 ? 20.025 -22.099 -7.408 1.00 54.62 335 SER A CA 1
ATOM 2523 C C . SER A 1 335 ? 20.970 -21.742 -8.564 1.00 54.62 335 SER A C 1
ATOM 2525 O O . SER A 1 335 ? 21.670 -20.737 -8.441 1.00 54.62 335 SER A O 1
ATOM 2527 N N . PRO A 1 336 ? 20.996 -22.491 -9.683 1.00 62.56 336 PRO A N 1
ATOM 2528 C CA . PRO A 1 336 ? 21.832 -22.151 -10.839 1.00 62.56 336 PRO A CA 1
ATOM 2529 C C . PRO A 1 336 ? 21.334 -20.905 -11.594 1.00 62.56 336 PRO A C 1
ATOM 2531 O O . PRO A 1 336 ? 21.991 -20.445 -12.525 1.00 62.56 336 PRO A O 1
ATOM 2534 N N . TRP A 1 337 ? 20.172 -20.366 -11.213 1.00 73.75 337 TRP A N 1
ATOM 2535 C CA . TRP A 1 337 ? 19.571 -19.186 -11.821 1.00 73.75 337 TRP A CA 1
ATOM 2536 C C . TRP A 1 337 ? 20.269 -17.906 -11.341 1.00 73.75 337 TRP A C 1
ATOM 2538 O O . TRP A 1 337 ? 20.299 -17.652 -10.132 1.00 73.75 337 TRP A O 1
ATOM 2548 N N . PRO A 1 338 ? 20.843 -17.097 -12.252 1.00 80.75 338 PRO A N 1
ATOM 2549 C CA . PRO A 1 338 ? 21.618 -15.924 -11.873 1.00 80.75 338 PRO A CA 1
ATOM 2550 C C . PRO A 1 338 ? 20.734 -14.841 -11.247 1.00 80.75 338 PRO A C 1
ATOM 2552 O O . PRO A 1 338 ? 19.627 -14.558 -11.707 1.00 80.75 338 PRO A O 1
ATOM 2555 N N . SER A 1 339 ? 21.260 -14.179 -10.217 1.00 89.00 339 SER A N 1
ATOM 2556 C CA . SER A 1 339 ? 20.682 -12.939 -9.699 1.00 89.00 339 SER A CA 1
ATOM 2557 C C . SER A 1 339 ? 20.759 -11.832 -10.752 1.00 89.00 339 SER A C 1
ATOM 2559 O O . SER A 1 339 ? 21.806 -11.660 -11.375 1.00 89.00 339 SER A O 1
ATOM 2561 N N . TRP A 1 340 ? 19.695 -11.045 -10.886 1.00 93.44 340 TRP A N 1
ATOM 2562 C CA . TRP A 1 340 ? 19.585 -9.938 -11.838 1.00 93.44 340 TRP A CA 1
ATOM 2563 C C . TRP A 1 340 ? 19.149 -8.653 -11.125 1.00 93.44 340 TRP A C 1
ATOM 2565 O O . TRP A 1 340 ? 18.523 -8.714 -10.061 1.00 93.44 340 TRP A O 1
ATOM 2575 N N . TYR A 1 341 ? 19.470 -7.490 -11.693 1.00 94.12 341 TYR A N 1
ATOM 2576 C CA . TYR A 1 341 ? 19.107 -6.190 -11.126 1.00 94.12 341 TYR A CA 1
ATOM 2577 C C . TYR A 1 341 ? 17.900 -5.562 -11.830 1.00 94.12 341 TYR A C 1
ATOM 2579 O O . TYR A 1 341 ? 17.710 -5.729 -13.035 1.00 94.12 341 TYR A O 1
ATOM 2587 N N . GLN A 1 342 ? 17.064 -4.840 -11.080 1.00 94.19 342 GLN A N 1
ATOM 2588 C CA . GLN A 1 342 ? 15.845 -4.236 -11.620 1.00 94.19 342 GLN A CA 1
ATOM 2589 C C . GLN A 1 342 ? 16.181 -3.137 -12.624 1.00 94.19 342 GLN A C 1
ATOM 2591 O O . GLN A 1 342 ? 15.764 -3.237 -13.776 1.00 94.19 342 GLN A O 1
ATOM 2596 N N . GLY A 1 343 ? 16.954 -2.135 -12.206 1.00 94.00 343 GLY A N 1
ATOM 2597 C CA . GLY A 1 343 ? 17.267 -0.950 -12.994 1.00 94.00 343 GLY A CA 1
ATOM 2598 C C . GLY A 1 343 ? 18.042 -1.273 -14.268 1.00 94.00 343 GLY A C 1
ATOM 2599 O O . GLY A 1 343 ? 17.636 -0.846 -15.348 1.00 94.00 343 GLY A O 1
ATOM 2600 N N . GLU A 1 344 ? 19.058 -2.134 -14.159 1.00 96.12 344 GLU A N 1
ATOM 2601 C CA . GLU A 1 344 ? 19.761 -2.768 -15.291 1.00 96.12 344 GLU A CA 1
ATOM 2602 C C . GLU A 1 344 ? 18.794 -3.250 -16.387 1.00 96.12 344 GLU A C 1
ATOM 2604 O O . GLU A 1 344 ? 18.993 -2.983 -17.572 1.00 96.12 344 GLU A O 1
ATOM 2609 N N . ASN A 1 345 ? 17.707 -3.925 -15.992 1.00 97.06 345 ASN A N 1
ATOM 2610 C CA . ASN A 1 345 ? 16.767 -4.575 -16.902 1.00 97.06 345 ASN A CA 1
ATOM 2611 C C . ASN A 1 345 ? 15.513 -3.720 -17.221 1.00 97.06 345 ASN A C 1
ATOM 2613 O O . ASN A 1 345 ? 14.627 -4.179 -17.951 1.00 97.06 345 ASN A O 1
ATOM 2617 N N . VAL A 1 346 ? 15.444 -2.453 -16.779 1.00 97.75 346 VAL A N 1
ATOM 2618 C CA . VAL A 1 346 ? 14.489 -1.452 -17.304 1.00 97.75 346 VAL A CA 1
ATOM 2619 C C . VAL A 1 346 ? 15.026 -0.904 -18.631 1.00 97.75 346 VAL A C 1
ATOM 2621 O O . VAL A 1 346 ? 15.603 0.182 -18.718 1.00 97.75 346 VAL A O 1
ATOM 2624 N N . THR A 1 347 ? 14.821 -1.676 -19.699 1.00 97.94 347 THR A N 1
ATOM 2625 C CA . THR A 1 347 ? 15.141 -1.270 -21.081 1.00 97.94 347 THR A CA 1
ATOM 2626 C C . THR A 1 347 ? 14.269 -0.091 -21.555 1.00 97.94 347 THR A C 1
ATOM 2628 O O . THR A 1 347 ? 13.208 0.148 -20.973 1.00 97.94 347 THR A O 1
ATOM 2631 N N . PRO A 1 348 ? 14.607 0.605 -22.662 1.00 98.44 348 PRO A N 1
ATOM 2632 C CA . PRO A 1 348 ? 13.791 1.710 -23.180 1.00 98.44 348 PRO A CA 1
ATOM 2633 C C . PRO A 1 348 ? 12.331 1.348 -23.498 1.00 98.44 348 PRO A C 1
ATOM 2635 O O . PRO A 1 348 ? 11.454 2.203 -23.413 1.00 98.44 348 PRO A O 1
ATOM 2638 N N . ASN A 1 349 ? 12.038 0.085 -23.836 1.00 98.50 349 ASN A N 1
ATOM 2639 C CA . ASN A 1 349 ? 10.659 -0.389 -24.010 1.00 98.50 349 ASN A CA 1
ATOM 2640 C C . ASN A 1 349 ? 9.925 -0.543 -22.669 1.00 98.50 349 ASN A C 1
ATOM 2642 O O . ASN A 1 349 ? 8.763 -0.158 -22.566 1.00 98.50 349 ASN A O 1
ATOM 2646 N N . VAL A 1 350 ? 10.603 -1.066 -21.641 1.00 98.38 350 VAL A N 1
ATOM 2647 C CA . VAL A 1 350 ? 10.042 -1.210 -20.286 1.00 98.38 350 VAL A CA 1
ATOM 2648 C C . VAL A 1 350 ? 9.831 0.166 -19.647 1.00 98.38 350 VAL A C 1
ATOM 2650 O O . VAL A 1 350 ? 8.760 0.419 -19.106 1.00 98.38 350 VAL A O 1
ATOM 2653 N N . GLY A 1 351 ? 10.787 1.090 -19.802 1.00 98.38 351 GLY A N 1
ATOM 2654 C CA . GLY A 1 351 ? 10.647 2.486 -19.375 1.00 98.38 351 GLY A CA 1
ATOM 2655 C C . GLY A 1 351 ? 9.424 3.162 -20.000 1.00 98.38 351 GLY A C 1
ATOM 2656 O O . GLY A 1 351 ? 8.572 3.662 -19.271 1.00 98.38 351 GLY A O 1
ATOM 2657 N N . ARG A 1 352 ? 9.253 3.062 -21.329 1.00 98.62 352 ARG A N 1
ATOM 2658 C CA . ARG A 1 352 ? 8.059 3.584 -22.023 1.00 98.62 352 ARG A CA 1
ATOM 2659 C C . ARG A 1 352 ? 6.743 2.970 -21.541 1.00 98.62 352 ARG A C 1
ATOM 2661 O O . ARG A 1 352 ? 5.736 3.673 -21.500 1.00 98.62 352 ARG A O 1
ATOM 2668 N N . LEU A 1 353 ? 6.726 1.683 -21.183 1.00 98.62 353 LEU A N 1
ATOM 2669 C CA . LEU A 1 353 ? 5.548 1.041 -20.590 1.00 98.62 353 LEU A CA 1
ATOM 2670 C C . LEU A 1 353 ? 5.239 1.628 -19.204 1.00 98.62 353 LEU A C 1
ATOM 2672 O O . LEU A 1 353 ? 4.092 1.976 -18.936 1.00 98.62 353 LEU A O 1
ATOM 2676 N N . MET A 1 354 ? 6.250 1.800 -18.349 1.00 98.56 354 MET A N 1
ATOM 2677 C CA . MET A 1 354 ? 6.094 2.410 -17.021 1.00 98.56 354 MET A CA 1
ATOM 2678 C C . MET A 1 354 ? 5.624 3.874 -17.116 1.00 98.56 354 MET A C 1
ATOM 2680 O O . MET A 1 354 ? 4.729 4.280 -16.381 1.00 98.56 354 MET A O 1
ATOM 2684 N N . GLU A 1 355 ? 6.148 4.647 -18.070 1.00 98.50 355 GLU A N 1
ATOM 2685 C CA . GLU A 1 355 ? 5.709 6.017 -18.391 1.00 98.50 355 GLU A CA 1
ATOM 2686 C C . GLU A 1 355 ? 4.283 6.068 -18.977 1.00 98.50 355 GLU A C 1
ATOM 2688 O O . GLU A 1 355 ? 3.570 7.060 -18.819 1.00 98.50 355 GLU A O 1
ATOM 2693 N N . ALA A 1 356 ? 3.845 5.023 -19.685 1.00 98.69 356 ALA A N 1
ATOM 2694 C CA . ALA A 1 356 ? 2.482 4.913 -20.201 1.00 98.69 356 ALA A CA 1
ATOM 2695 C C . ALA A 1 356 ? 1.472 4.576 -19.098 1.00 98.69 356 ALA A C 1
ATOM 2697 O O . ALA A 1 356 ? 0.427 5.220 -19.026 1.00 98.69 356 ALA A O 1
ATOM 2698 N N . LEU A 1 357 ? 1.818 3.647 -18.204 1.00 98.62 357 LEU A N 1
ATOM 2699 C CA . LEU A 1 357 ? 1.047 3.366 -16.995 1.00 98.62 357 LEU A CA 1
ATOM 2700 C C . LEU A 1 357 ? 0.947 4.626 -16.117 1.00 98.62 357 LEU A C 1
ATOM 2702 O O . LEU A 1 357 ? -0.151 5.009 -15.722 1.00 98.62 357 LEU A O 1
ATOM 2706 N N . ASP A 1 358 ? 2.053 5.348 -15.896 1.00 98.44 358 ASP A N 1
ATOM 2707 C CA . ASP A 1 358 ? 2.023 6.571 -15.083 1.00 98.44 358 ASP A CA 1
ATOM 2708 C C . ASP A 1 358 ? 1.059 7.629 -15.634 1.00 98.44 358 ASP A C 1
ATOM 2710 O O . ASP A 1 358 ? 0.370 8.297 -14.865 1.00 98.44 358 ASP A O 1
ATOM 2714 N N . ARG A 1 359 ? 0.948 7.753 -16.964 1.00 98.31 359 ARG A N 1
ATOM 2715 C CA . ARG A 1 359 ? -0.007 8.671 -17.602 1.00 98.31 359 ARG A CA 1
ATOM 2716 C C . ARG A 1 359 ? -1.461 8.311 -17.303 1.00 98.31 359 ARG A C 1
ATOM 2718 O O . ARG A 1 359 ? -2.209 9.212 -16.939 1.00 98.31 359 ARG A O 1
ATOM 2725 N N . GLU A 1 360 ? -1.843 7.033 -17.371 1.00 98.44 360 GLU A N 1
ATOM 2726 C CA . GLU A 1 360 ? -3.203 6.601 -17.002 1.00 98.44 360 GLU A CA 1
ATOM 2727 C C . GLU A 1 360 ? -3.524 6.958 -15.545 1.00 98.44 360 GLU A C 1
ATOM 2729 O O . GLU A 1 360 ? -4.562 7.558 -15.258 1.00 98.44 360 GLU A O 1
ATOM 2734 N N . ARG A 1 361 ? -2.600 6.666 -14.619 1.00 97.56 361 ARG A N 1
ATOM 2735 C CA . ARG A 1 361 ? -2.754 7.019 -13.202 1.00 97.56 361 ARG A CA 1
ATOM 2736 C C . ARG A 1 361 ? -2.879 8.536 -13.018 1.00 97.56 361 ARG A C 1
ATOM 2738 O O . ARG A 1 361 ? -3.731 8.988 -12.253 1.00 97.56 361 ARG A O 1
ATOM 2745 N N . LEU A 1 362 ? -2.071 9.331 -13.722 1.00 97.38 362 LEU A N 1
ATOM 2746 C CA . LEU A 1 362 ? -2.108 10.795 -13.649 1.00 97.38 362 LEU A CA 1
ATOM 2747 C C . LEU A 1 362 ? -3.397 11.397 -14.237 1.00 97.38 362 LEU A C 1
ATOM 2749 O O . LEU A 1 362 ? -3.863 12.420 -13.736 1.00 97.38 362 LEU A O 1
ATOM 2753 N N . ASP A 1 363 ? -4.022 10.778 -15.238 1.00 97.56 363 ASP A N 1
ATOM 2754 C CA . ASP A 1 363 ? -5.316 11.232 -15.772 1.00 97.56 363 ASP A CA 1
ATOM 2755 C C . ASP A 1 363 ? -6.475 10.992 -14.789 1.00 97.56 363 ASP A C 1
ATOM 2757 O O . ASP A 1 363 ? -7.369 11.839 -14.653 1.00 97.56 363 ASP A O 1
ATOM 2761 N N . ILE A 1 364 ? -6.420 9.896 -14.027 1.00 95.81 364 ILE A N 1
ATOM 2762 C CA . ILE A 1 364 ? -7.340 9.622 -12.911 1.00 95.81 364 ILE A CA 1
ATOM 2763 C C . ILE A 1 364 ? -7.145 10.659 -11.798 1.00 95.81 364 ILE A C 1
ATOM 2765 O O . ILE A 1 364 ? -8.099 11.303 -11.366 1.00 95.81 364 ILE A O 1
ATOM 2769 N N . VAL A 1 365 ? -5.895 10.875 -11.379 1.00 94.31 365 VAL A N 1
ATOM 2770 C CA . VAL A 1 365 ? -5.477 11.875 -10.377 1.00 94.31 365 VAL A CA 1
ATOM 2771 C C . VAL A 1 365 ? -5.997 13.276 -10.713 1.00 94.31 365 VAL A C 1
ATOM 2773 O O . VAL A 1 365 ? -6.624 13.915 -9.865 1.00 94.31 365 VAL A O 1
ATOM 2776 N N . ARG A 1 366 ? -5.798 13.736 -11.959 1.00 95.00 366 ARG A N 1
ATOM 2777 C CA . ARG A 1 366 ? -6.299 15.033 -12.452 1.00 95.00 366 ARG A CA 1
ATOM 2778 C C . ARG A 1 366 ? -7.819 15.125 -12.355 1.00 95.00 366 ARG A C 1
ATOM 2780 O O . ARG A 1 366 ? -8.338 16.139 -11.904 1.00 95.00 366 ARG A O 1
ATOM 2787 N N . SER A 1 367 ? -8.523 14.056 -12.728 1.00 93.81 367 SER A N 1
ATOM 2788 C CA . SER A 1 367 ? -9.993 13.994 -12.688 1.00 93.81 367 SER A CA 1
ATOM 2789 C C . SER A 1 367 ? -10.546 13.963 -11.254 1.00 93.81 367 SER A C 1
ATOM 2791 O O . SER A 1 367 ? -11.650 14.443 -10.998 1.00 93.81 367 SER A O 1
ATOM 2793 N N . LEU A 1 368 ? -9.766 13.454 -10.295 1.00 90.12 368 LEU A N 1
ATOM 2794 C CA . LEU A 1 368 ? -10.086 13.490 -8.866 1.00 90.12 368 LEU A CA 1
ATOM 2795 C C . LEU A 1 368 ? -9.763 14.833 -8.196 1.00 90.12 368 LEU A C 1
ATOM 2797 O O . LEU A 1 368 ? -10.347 15.119 -7.150 1.00 90.12 368 LEU A O 1
ATOM 2801 N N . GLY A 1 369 ? -8.878 15.646 -8.785 1.00 89.81 369 GLY A N 1
ATOM 2802 C CA . GLY A 1 369 ? -8.419 16.918 -8.218 1.00 89.81 369 GLY A CA 1
ATOM 2803 C C . GLY A 1 369 ? -7.419 16.755 -7.068 1.00 89.81 369 GLY A C 1
ATOM 2804 O O . GLY A 1 369 ? -7.381 17.595 -6.171 1.00 89.81 369 GLY A O 1
ATOM 2805 N N . VAL A 1 370 ? -6.641 15.667 -7.056 1.00 87.62 370 VAL A N 1
ATOM 2806 C CA . VAL A 1 370 ? -5.643 15.383 -6.010 1.00 87.62 370 VAL A CA 1
ATOM 2807 C C . VAL A 1 370 ? -4.218 15.599 -6.518 1.00 87.62 370 VAL A C 1
ATOM 2809 O O . VAL A 1 370 ? -3.928 15.325 -7.677 1.00 87.62 370 VAL A O 1
ATOM 2812 N N . ASP A 1 371 ? -3.316 16.052 -5.645 1.00 85.62 371 ASP A N 1
ATOM 2813 C CA . ASP A 1 371 ? -1.882 16.130 -5.947 1.00 85.62 371 ASP A CA 1
ATOM 2814 C C . ASP A 1 371 ? -1.155 14.843 -5.531 1.00 85.62 371 ASP A C 1
ATOM 2816 O O . ASP A 1 371 ? -1.300 14.377 -4.394 1.00 85.62 371 ASP A O 1
ATOM 2820 N N . VAL A 1 372 ? -0.340 14.297 -6.437 1.00 89.50 372 VAL A N 1
ATOM 2821 C CA . VAL A 1 372 ? 0.542 13.140 -6.224 1.00 89.50 372 VAL A CA 1
ATOM 2822 C C . VAL A 1 372 ? 1.795 13.283 -7.090 1.00 89.50 372 VAL A C 1
ATOM 2824 O O . VAL A 1 372 ? 1.794 13.986 -8.094 1.00 89.50 372 VAL A O 1
ATOM 2827 N N . ARG A 1 373 ? 2.855 12.548 -6.744 1.00 89.75 373 ARG A N 1
ATOM 2828 C CA . ARG A 1 373 ? 4.088 12.505 -7.546 1.00 89.75 373 ARG A CA 1
ATOM 2829 C C . ARG A 1 373 ? 3.887 11.772 -8.875 1.00 89.75 373 ARG A C 1
ATOM 2831 O O . ARG A 1 373 ? 3.145 10.788 -8.938 1.00 89.75 373 ARG A O 1
ATOM 2838 N N . THR A 1 374 ? 4.617 12.206 -9.893 1.00 94.38 374 THR A N 1
ATOM 2839 C CA . THR A 1 374 ? 4.920 11.465 -11.126 1.00 94.38 374 THR A CA 1
ATOM 2840 C C . THR A 1 374 ? 5.957 10.362 -10.876 1.00 94.38 374 THR A C 1
ATOM 2842 O O . THR A 1 374 ? 6.662 10.358 -9.859 1.00 94.38 374 THR A O 1
ATOM 2845 N N . ILE A 1 375 ? 6.099 9.436 -11.825 1.00 94.62 375 ILE A N 1
ATOM 2846 C CA . ILE A 1 375 ? 7.144 8.403 -11.804 1.00 94.62 375 ILE A CA 1
ATOM 2847 C C . ILE A 1 375 ? 8.566 8.993 -11.796 1.00 94.62 375 ILE A C 1
ATOM 2849 O O . ILE A 1 375 ? 9.427 8.511 -11.061 1.00 94.62 375 ILE A O 1
ATOM 2853 N N . HIS A 1 376 ? 8.797 10.078 -12.541 1.00 94.88 376 HIS A N 1
ATOM 2854 C CA . HIS A 1 376 ? 10.092 10.756 -12.632 1.00 94.88 376 HIS A CA 1
ATOM 2855 C C . HIS A 1 376 ? 10.485 11.397 -11.290 1.00 94.88 376 HIS A C 1
ATOM 2857 O O . HIS A 1 376 ? 11.562 11.122 -10.760 1.00 94.88 376 HIS A O 1
ATOM 2863 N N . GLU A 1 377 ? 9.577 12.161 -10.668 1.00 92.12 377 GLU A N 1
ATOM 2864 C CA . GLU A 1 377 ? 9.794 12.728 -9.325 1.00 92.12 377 GLU A CA 1
ATOM 2865 C C . GLU A 1 377 ? 10.006 11.642 -8.267 1.00 92.12 377 GLU A C 1
ATOM 2867 O O . GLU A 1 377 ? 10.751 11.836 -7.309 1.00 92.12 377 GLU A O 1
ATOM 2872 N N . HIS A 1 378 ? 9.364 10.481 -8.412 1.00 88.94 378 HIS A N 1
ATOM 2873 C CA . HIS A 1 378 ? 9.594 9.361 -7.508 1.00 88.94 378 HIS A CA 1
ATOM 2874 C C . HIS A 1 378 ? 11.004 8.792 -7.633 1.00 88.94 378 HIS A C 1
ATOM 2876 O O . HIS A 1 378 ? 11.639 8.600 -6.593 1.00 88.94 378 HIS A O 1
ATOM 2882 N N . PHE A 1 379 ? 11.495 8.545 -8.852 1.00 89.44 379 PHE A N 1
ATOM 2883 C CA . PHE A 1 379 ? 12.871 8.093 -9.056 1.00 89.44 379 PHE A CA 1
ATOM 2884 C C . PHE A 1 379 ? 13.867 9.127 -8.522 1.00 89.44 379 PHE A C 1
ATOM 2886 O O . PHE A 1 379 ? 14.740 8.782 -7.725 1.00 89.44 379 PHE A O 1
ATOM 2893 N N . SER A 1 380 ? 13.654 10.406 -8.834 1.00 88.75 380 SER A N 1
ATOM 2894 C CA . SER A 1 380 ? 14.517 11.483 -8.357 1.00 88.75 380 SER A CA 1
ATOM 2895 C C . SER A 1 380 ? 14.523 11.629 -6.832 1.00 88.75 380 SER A C 1
ATOM 2897 O O . SER A 1 380 ? 15.580 11.577 -6.211 1.00 88.75 380 SER A O 1
ATOM 2899 N N . TRP A 1 381 ? 13.362 11.749 -6.183 1.00 82.31 381 TRP A N 1
ATOM 2900 C CA . TRP A 1 381 ? 13.300 12.055 -4.745 1.00 82.31 381 TRP A CA 1
ATOM 2901 C C . TRP A 1 381 ? 13.468 10.826 -3.836 1.00 82.31 381 TRP A C 1
ATOM 2903 O O . TRP A 1 381 ? 13.599 10.986 -2.620 1.00 82.31 381 TRP A O 1
ATOM 2913 N N . SER A 1 382 ? 13.403 9.606 -4.385 1.00 77.12 382 SER A N 1
ATOM 2914 C CA . SER A 1 382 ? 13.551 8.359 -3.610 1.00 77.12 382 SER A CA 1
ATOM 2915 C C . SER A 1 382 ? 14.904 7.675 -3.805 1.00 77.12 382 SER A C 1
ATOM 2917 O O . SER A 1 382 ? 15.320 6.949 -2.903 1.00 77.12 382 SER A O 1
ATOM 2919 N N . PHE A 1 383 ? 15.568 7.899 -4.944 1.00 81.50 383 PHE A N 1
ATOM 2920 C CA . PHE A 1 383 ? 16.847 7.277 -5.313 1.00 81.50 383 PHE A CA 1
ATOM 2921 C C . PHE A 1 383 ? 17.913 8.314 -5.725 1.00 81.50 383 PHE A C 1
ATOM 2923 O O . PHE A 1 383 ? 18.924 7.950 -6.318 1.00 81.50 383 PHE A O 1
ATOM 2930 N N . ASP A 1 384 ? 17.688 9.597 -5.415 1.00 83.75 384 ASP A N 1
ATOM 2931 C CA . ASP A 1 384 ? 18.598 10.731 -5.658 1.00 83.75 384 ASP A CA 1
ATOM 2932 C C . ASP A 1 384 ? 19.074 10.857 -7.131 1.00 83.75 384 ASP A C 1
ATOM 2934 O O . ASP A 1 384 ? 20.164 11.354 -7.419 1.00 83.75 384 ASP A O 1
ATOM 2938 N N . VAL A 1 385 ? 18.238 10.420 -8.084 1.00 87.44 385 VAL A N 1
ATOM 2939 C CA . VAL A 1 385 ? 18.501 10.513 -9.532 1.00 87.44 385 VAL A CA 1
ATOM 2940 C C . VAL A 1 385 ? 18.209 11.938 -10.037 1.00 87.44 385 VAL A C 1
ATOM 2942 O O . VAL A 1 385 ? 17.206 12.535 -9.631 1.00 87.44 385 VAL A O 1
ATOM 2945 N N . PRO A 1 386 ? 19.013 12.521 -10.943 1.00 91.31 386 PRO A N 1
ATOM 2946 C CA . PRO A 1 386 ? 18.637 13.757 -11.627 1.00 91.31 386 PRO A CA 1
ATOM 2947 C C . PRO A 1 386 ? 17.326 13.608 -12.416 1.00 91.31 386 PRO A C 1
ATOM 2949 O O . PRO A 1 386 ? 17.024 12.540 -12.939 1.00 91.31 386 PRO A O 1
ATOM 2952 N N . MET A 1 387 ? 16.554 14.691 -12.530 1.00 91.75 387 MET A N 1
ATOM 2953 C CA . MET A 1 387 ? 15.367 14.741 -13.404 1.00 91.75 387 MET A CA 1
ATOM 2954 C C . MET A 1 387 ? 15.730 14.975 -14.875 1.00 91.75 387 MET A C 1
ATOM 2956 O O . MET A 1 387 ? 14.962 14.632 -15.772 1.00 91.75 387 MET A O 1
ATOM 2960 N N . GLU A 1 388 ? 16.898 15.566 -15.118 1.00 92.38 388 GLU A N 1
ATOM 2961 C CA . GLU A 1 388 ? 17.345 16.032 -16.425 1.00 92.38 388 GLU A CA 1
ATOM 2962 C C . GLU A 1 388 ? 18.782 15.592 -16.713 1.00 92.38 388 GLU A C 1
ATOM 2964 O O . GLU A 1 388 ? 19.588 15.383 -15.804 1.00 92.38 388 GLU A O 1
ATOM 2969 N N . THR A 1 389 ? 19.103 15.509 -18.000 1.00 87.75 389 THR A N 1
ATOM 2970 C CA . THR A 1 389 ? 20.445 15.277 -18.538 1.00 87.75 389 THR A CA 1
ATOM 2971 C C . THR A 1 389 ? 20.755 16.337 -19.596 1.00 87.75 389 THR A C 1
ATOM 2973 O O . THR A 1 389 ? 19.824 16.804 -20.260 1.00 87.75 389 THR A O 1
ATOM 2976 N N . PRO A 1 390 ? 22.028 16.726 -19.802 1.00 86.00 390 PRO A N 1
ATOM 2977 C CA . PRO A 1 390 ? 22.403 17.545 -20.947 1.00 86.00 390 PRO A CA 1
ATOM 2978 C C . PRO A 1 390 ? 21.933 16.914 -22.261 1.00 86.00 390 PRO A C 1
ATOM 2980 O O . PRO A 1 390 ? 21.978 15.688 -22.420 1.00 86.00 390 PRO A O 1
ATOM 2983 N N . VAL A 1 391 ? 21.502 17.749 -23.204 1.00 79.12 391 VAL A N 1
ATOM 2984 C CA . VAL A 1 391 ? 21.266 17.322 -24.584 1.00 79.12 391 VAL A CA 1
ATOM 2985 C C . VAL A 1 391 ? 22.615 16.920 -25.187 1.00 79.12 391 VAL A C 1
ATOM 2987 O O . VAL A 1 391 ? 23.637 17.577 -24.973 1.00 79.12 391 VAL A O 1
ATOM 2990 N N . GLY A 1 392 ? 22.638 15.777 -25.874 1.00 66.69 392 GLY A N 1
ATOM 2991 C CA . GLY A 1 392 ? 23.833 15.311 -26.571 1.00 66.69 392 GLY A CA 1
ATOM 2992 C C . GLY A 1 392 ? 24.192 16.246 -27.724 1.00 66.69 392 GLY A C 1
ATOM 2993 O O . GLY A 1 392 ? 23.354 17.005 -28.201 1.00 66.69 392 GLY A O 1
ATOM 2994 N N . LYS A 1 393 ? 25.436 16.172 -28.198 1.00 57.25 393 LYS A N 1
ATOM 2995 C CA . LYS A 1 393 ? 25.832 16.895 -29.410 1.00 57.25 393 LYS A CA 1
ATOM 2996 C C . LYS A 1 393 ? 24.944 16.487 -30.586 1.00 57.25 393 LYS A C 1
ATOM 2998 O O . LYS A 1 393 ? 24.632 15.303 -30.723 1.00 57.25 393 LYS A O 1
ATOM 3003 N N . ASN A 1 394 ? 24.575 17.456 -31.419 1.00 56.75 394 ASN A N 1
ATOM 3004 C CA . ASN A 1 394 ? 23.852 17.193 -32.663 1.00 56.75 394 ASN A CA 1
ATOM 3005 C C . ASN A 1 394 ? 24.726 16.383 -33.649 1.00 56.75 394 ASN A C 1
ATOM 3007 O O . ASN A 1 394 ? 25.922 16.185 -33.415 1.00 56.75 394 ASN A O 1
ATOM 3011 N N . ASP A 1 395 ? 24.158 15.945 -34.778 1.00 54.97 395 ASP A N 1
ATOM 3012 C CA . ASP A 1 395 ? 24.878 15.152 -35.795 1.00 54.97 395 ASP A CA 1
ATOM 3013 C C . ASP A 1 395 ? 26.129 15.863 -36.369 1.00 54.97 395 ASP A C 1
ATOM 3015 O O . ASP A 1 395 ? 27.014 15.213 -36.927 1.00 54.97 395 ASP A O 1
ATOM 3019 N N . ASN A 1 396 ? 26.242 17.187 -36.187 1.00 57.97 396 ASN A N 1
ATOM 3020 C CA . ASN A 1 396 ? 27.390 18.004 -36.593 1.00 57.97 396 ASN A CA 1
ATOM 3021 C C . ASN A 1 396 ? 28.476 18.131 -35.497 1.00 57.97 396 ASN A C 1
ATOM 3023 O O . ASN A 1 396 ? 29.529 18.722 -35.735 1.00 57.97 396 ASN A O 1
ATOM 3027 N N . GLY A 1 397 ? 28.255 17.579 -34.298 1.00 53.16 397 GLY A N 1
ATOM 3028 C CA . GLY A 1 397 ? 29.197 17.622 -33.174 1.00 53.16 397 GLY A CA 1
ATOM 3029 C C . GLY A 1 397 ? 29.156 18.905 -32.330 1.00 53.16 397 GLY A C 1
ATOM 3030 O O . GLY A 1 397 ? 30.029 19.096 -31.468 1.00 53.16 397 GLY A O 1
ATOM 3031 N N . GLU A 1 398 ? 28.162 19.764 -32.551 1.00 54.97 398 GLU A N 1
ATOM 3032 C CA . GLU A 1 398 ? 27.954 21.028 -31.839 1.00 54.97 398 GLU A CA 1
ATOM 3033 C C . GLU A 1 398 ? 27.124 20.796 -30.565 1.00 54.97 398 GLU A C 1
ATOM 3035 O O . GLU A 1 398 ? 26.252 19.926 -30.524 1.00 54.97 398 GLU A O 1
ATOM 3040 N N . GLU A 1 399 ? 27.424 21.542 -29.497 1.00 55.78 399 GLU A N 1
ATOM 3041 C CA . GLU A 1 399 ? 26.610 21.539 -28.274 1.00 55.78 399 GLU A CA 1
ATOM 3042 C C . GLU A 1 399 ? 25.471 22.552 -28.437 1.00 55.78 399 GLU A C 1
ATOM 3044 O O . GLU A 1 399 ? 25.725 23.698 -28.808 1.00 55.78 399 GLU A O 1
ATOM 3049 N N . GLU A 1 400 ? 24.228 22.149 -28.158 1.00 56.84 400 GLU A N 1
ATOM 3050 C CA . GLU A 1 400 ? 23.107 23.090 -28.083 1.00 56.84 400 GLU A CA 1
ATOM 3051 C C . GLU A 1 400 ? 23.242 23.938 -26.804 1.00 56.84 400 GLU A C 1
ATOM 3053 O O . GLU A 1 400 ? 22.944 23.498 -25.690 1.00 56.84 400 GLU A O 1
ATOM 3058 N N . ASP A 1 401 ? 23.733 25.166 -26.971 1.00 56.97 401 ASP A N 1
ATOM 3059 C CA . ASP A 1 401 ? 23.620 26.235 -25.979 1.00 56.97 401 ASP A CA 1
ATOM 3060 C C . ASP A 1 401 ? 22.220 26.868 -26.089 1.00 56.97 401 ASP A C 1
ATOM 3062 O O . ASP A 1 401 ? 21.758 27.162 -27.193 1.00 56.97 401 ASP A O 1
ATOM 3066 N N . VAL A 1 402 ? 21.557 27.121 -24.955 1.00 56.56 402 VAL A N 1
ATOM 3067 C CA . VAL A 1 402 ? 20.324 27.928 -24.913 1.00 56.56 402 VAL A CA 1
ATOM 3068 C C . VAL A 1 402 ? 20.666 29.316 -24.383 1.00 56.56 402 VAL A C 1
ATOM 3070 O O . VAL A 1 402 ? 21.231 29.446 -23.294 1.00 56.56 402 VAL A O 1
ATOM 3073 N N . ASP A 1 403 ? 20.310 30.354 -25.138 1.00 49.94 403 ASP A N 1
ATOM 3074 C CA . ASP A 1 403 ? 20.358 31.733 -24.657 1.00 49.94 403 ASP A CA 1
ATOM 3075 C C . ASP A 1 403 ? 19.139 32.007 -23.752 1.00 49.94 403 ASP A C 1
ATOM 3077 O O . ASP A 1 403 ? 17.991 31.863 -24.175 1.00 49.94 403 ASP A O 1
ATOM 3081 N N . ASP A 1 404 ? 19.381 32.409 -22.499 1.00 48.75 404 ASP A N 1
ATOM 3082 C CA . ASP A 1 404 ? 18.328 32.831 -21.563 1.00 48.75 404 ASP A CA 1
ATOM 3083 C C . ASP A 1 404 ? 17.711 34.173 -22.027 1.00 48.75 404 ASP A C 1
ATOM 3085 O O . ASP A 1 404 ? 18.209 35.252 -21.682 1.00 48.75 404 ASP A O 1
ATOM 3089 N N . GLU A 1 405 ? 16.588 34.140 -22.758 1.00 49.81 405 GLU A N 1
ATOM 3090 C CA . GLU A 1 405 ? 15.703 35.311 -22.859 1.00 49.81 405 GLU A CA 1
ATOM 3091 C C . GLU A 1 405 ? 15.026 35.555 -21.502 1.00 49.81 405 GLU A C 1
ATOM 3093 O O . GLU A 1 405 ? 14.000 34.966 -21.155 1.00 49.81 405 GLU A O 1
ATOM 3098 N N . VAL A 1 406 ? 15.609 36.460 -20.714 1.00 44.09 406 VAL A N 1
ATOM 3099 C CA . VAL A 1 406 ? 14.980 36.971 -19.492 1.00 44.09 406 VAL A CA 1
ATOM 3100 C C . VAL A 1 406 ? 13.677 37.688 -19.876 1.00 44.09 406 VAL A C 1
ATOM 3102 O O . VAL A 1 406 ? 13.735 38.660 -20.634 1.00 44.09 406 VAL A O 1
ATOM 3105 N N . PRO A 1 407 ? 12.501 37.286 -19.350 1.00 39.38 407 PRO A N 1
ATOM 3106 C CA . PRO A 1 407 ? 11.244 37.944 -19.684 1.00 39.38 407 PRO A CA 1
ATOM 3107 C C . PRO A 1 407 ? 11.286 39.416 -19.257 1.00 39.38 407 PRO A C 1
ATOM 3109 O O . PRO A 1 407 ? 11.529 39.747 -18.094 1.00 39.38 407 PRO A O 1
ATOM 3112 N N . ALA A 1 408 ? 11.056 40.309 -20.220 1.00 40.16 408 ALA A N 1
ATOM 3113 C CA . ALA A 1 408 ? 11.232 41.748 -20.064 1.00 40.16 408 ALA A CA 1
ATOM 3114 C C . ALA A 1 408 ? 10.126 42.397 -19.204 1.00 40.16 408 ALA A C 1
ATOM 3116 O O . ALA A 1 408 ? 9.231 43.071 -19.713 1.00 40.16 408 ALA A O 1
ATOM 3117 N N . SER A 1 409 ? 10.201 42.231 -17.880 1.00 43.44 409 SER A N 1
ATOM 3118 C CA . SER A 1 409 ? 9.316 42.914 -16.927 1.00 43.44 409 SER A CA 1
ATOM 3119 C C . SER A 1 409 ? 10.012 43.335 -15.622 1.00 43.44 409 SER A C 1
ATOM 3121 O O . SER A 1 409 ? 9.532 43.036 -14.529 1.00 43.44 409 SER A O 1
ATOM 3123 N N . ALA A 1 410 ? 11.126 44.070 -15.720 1.00 38.19 410 ALA A N 1
ATOM 3124 C CA . ALA A 1 410 ? 11.632 44.903 -14.623 1.00 38.19 410 ALA A CA 1
ATOM 3125 C C . ALA A 1 410 ? 12.423 46.120 -15.144 1.00 38.19 410 ALA A C 1
ATOM 3127 O O . ALA A 1 410 ? 13.231 46.009 -16.060 1.00 38.19 410 ALA A O 1
ATOM 3128 N N . SER A 1 411 ? 12.157 47.281 -14.540 1.00 38.16 411 SER A N 1
ATOM 3129 C CA . SER A 1 411 ? 12.711 48.607 -14.854 1.00 38.16 411 SER A CA 1
ATOM 3130 C C . SER A 1 411 ? 14.229 48.659 -15.090 1.00 38.16 411 SER A C 1
ATOM 3132 O O . SER A 1 411 ? 15.011 48.057 -14.359 1.00 38.16 411 SER A O 1
ATOM 3134 N N . ALA A 1 412 ? 14.644 49.501 -16.039 1.00 44.72 412 ALA A N 1
ATOM 3135 C CA . ALA A 1 412 ? 16.044 49.809 -16.318 1.00 44.72 412 ALA A CA 1
ATOM 3136 C C . ALA A 1 412 ? 16.782 50.448 -15.123 1.00 44.72 412 ALA A C 1
ATOM 3138 O O . ALA A 1 412 ? 16.222 51.335 -14.477 1.00 44.72 412 ALA A O 1
ATOM 3139 N N . ALA A 1 413 ? 18.046 50.046 -14.906 1.00 42.72 413 ALA A N 1
ATOM 3140 C CA . ALA A 1 413 ? 19.229 50.925 -14.779 1.00 42.72 413 ALA A CA 1
ATOM 3141 C C . ALA A 1 413 ? 20.442 50.218 -14.122 1.00 42.72 413 ALA A C 1
ATOM 3143 O O . ALA A 1 413 ? 20.602 50.276 -12.906 1.00 42.72 413 ALA A O 1
ATOM 3144 N N . ASN A 1 414 ? 21.334 49.612 -14.921 1.00 37.09 414 ASN A N 1
ATOM 3145 C CA . ASN A 1 414 ? 22.789 49.874 -14.880 1.00 37.09 414 ASN A CA 1
ATOM 3146 C C . ASN A 1 414 ? 23.573 48.942 -15.816 1.00 37.09 414 ASN A C 1
ATOM 3148 O O . ASN A 1 414 ? 23.374 47.732 -15.829 1.00 37.09 414 ASN A O 1
ATOM 3152 N N . THR A 1 415 ? 24.526 49.515 -16.549 1.00 41.38 415 THR A N 1
ATOM 3153 C CA . THR A 1 415 ? 25.444 48.775 -17.422 1.00 41.38 415 THR A CA 1
ATOM 3154 C C . THR A 1 415 ? 26.675 48.331 -16.639 1.00 41.38 415 THR A C 1
ATOM 3156 O O . THR A 1 415 ? 27.492 49.166 -16.253 1.00 41.38 415 THR A O 1
ATOM 3159 N N . THR A 1 416 ? 26.870 47.026 -16.443 1.00 34.59 416 THR A N 1
ATOM 3160 C CA . THR A 1 416 ? 28.197 46.465 -16.123 1.00 34.59 416 THR A CA 1
ATOM 3161 C C . THR A 1 416 ? 28.290 44.988 -16.516 1.00 34.59 416 THR A C 1
ATOM 3163 O O . THR A 1 416 ? 27.647 44.142 -15.914 1.00 34.59 416 THR A O 1
ATOM 3166 N N . SER A 1 417 ? 29.147 44.695 -17.502 1.00 37.84 417 SER A N 1
ATOM 3167 C CA . SER A 1 417 ? 29.635 43.357 -17.886 1.00 37.84 417 SER A CA 1
ATOM 3168 C C . SER A 1 417 ? 28.584 42.274 -18.204 1.00 37.84 417 SER A C 1
ATOM 3170 O O . SER A 1 417 ? 28.223 41.470 -17.346 1.00 37.84 417 SER A O 1
ATOM 3172 N N . ASN A 1 418 ? 28.219 42.143 -19.487 1.00 41.00 418 ASN A N 1
ATOM 3173 C CA . ASN A 1 418 ? 27.548 40.945 -20.007 1.00 41.00 418 ASN A CA 1
ATOM 3174 C C . ASN A 1 418 ? 28.460 39.708 -19.888 1.00 41.00 418 ASN A C 1
ATOM 3176 O O . ASN A 1 418 ? 29.223 39.394 -20.799 1.00 41.00 418 ASN A O 1
ATOM 3180 N N . MET A 1 419 ? 28.334 38.971 -18.787 1.00 38.56 419 MET A N 1
ATOM 3181 C CA . MET A 1 419 ? 28.580 37.530 -18.766 1.00 38.56 419 MET A CA 1
ATOM 3182 C C . MET A 1 419 ? 27.226 36.831 -18.882 1.00 38.56 419 MET A C 1
ATOM 3184 O O . MET A 1 419 ? 26.612 36.478 -17.878 1.00 38.56 419 MET A O 1
ATOM 3188 N N . THR A 1 420 ? 26.752 36.640 -20.115 1.00 46.38 420 THR A N 1
ATOM 3189 C CA . THR A 1 420 ? 25.671 35.689 -20.406 1.00 46.38 420 THR A CA 1
ATOM 3190 C C . THR A 1 420 ? 26.151 34.303 -19.992 1.00 46.38 420 THR A C 1
ATOM 3192 O O . THR A 1 420 ? 26.982 33.694 -20.671 1.00 46.38 420 THR A O 1
ATOM 3195 N N . SER A 1 421 ? 25.687 33.831 -18.836 1.00 48.19 421 SER A N 1
ATOM 3196 C CA . SER A 1 421 ? 26.049 32.522 -18.301 1.00 48.19 421 SER A CA 1
ATOM 3197 C C . SER A 1 421 ? 25.338 31.439 -19.106 1.00 48.19 421 SER A C 1
ATOM 3199 O O . SER A 1 421 ? 24.281 30.971 -18.691 1.00 48.19 421 SER A O 1
ATOM 3201 N N . ARG A 1 422 ? 25.914 31.042 -20.247 1.00 55.50 422 ARG A N 1
ATOM 3202 C CA . ARG A 1 422 ? 25.378 29.953 -21.072 1.00 55.50 422 ARG A CA 1
ATOM 3203 C C . ARG A 1 422 ? 25.167 28.705 -20.222 1.00 55.50 422 ARG A C 1
ATOM 3205 O O . ARG A 1 422 ? 26.113 28.169 -19.639 1.00 55.50 422 ARG A O 1
ATOM 3212 N N . ARG A 1 423 ? 23.919 28.257 -20.142 1.00 63.41 423 ARG A N 1
ATOM 3213 C CA . ARG A 1 423 ? 23.556 26.970 -19.555 1.00 63.41 423 ARG A CA 1
ATOM 3214 C C . ARG A 1 423 ? 23.416 25.986 -20.707 1.00 63.41 423 ARG A C 1
ATOM 3216 O O . ARG A 1 423 ? 22.728 26.275 -21.681 1.00 63.41 423 ARG A O 1
ATOM 3223 N N . LYS A 1 424 ? 24.075 24.833 -20.591 1.00 69.38 424 LYS A N 1
ATOM 3224 C CA . LYS A 1 424 ? 23.924 23.748 -21.568 1.00 69.38 424 LYS A CA 1
ATOM 3225 C C . LYS A 1 424 ? 22.451 23.361 -21.659 1.00 69.38 424 LYS A C 1
ATOM 3227 O O . LYS A 1 424 ? 21.819 23.237 -20.606 1.00 69.38 424 LYS A O 1
ATOM 3232 N N . ALA A 1 425 ? 21.933 23.138 -22.868 1.00 81.81 425 ALA A N 1
ATOM 3233 C CA . ALA A 1 425 ? 20.586 22.607 -23.039 1.00 81.81 425 ALA A CA 1
ATOM 3234 C C . ALA A 1 425 ? 20.426 21.318 -22.223 1.00 81.81 425 ALA A C 1
ATOM 3236 O O . ALA A 1 425 ? 21.286 20.431 -22.259 1.00 81.81 425 ALA A O 1
ATOM 3237 N N . THR A 1 426 ? 19.322 21.202 -21.492 1.00 87.38 426 THR A N 1
ATOM 3238 C CA . THR A 1 426 ? 18.942 19.986 -20.774 1.00 87.38 426 THR A CA 1
ATOM 3239 C C . THR A 1 426 ? 17.622 19.449 -21.307 1.00 87.38 426 THR A C 1
ATOM 3241 O O . THR A 1 426 ? 16.774 20.188 -21.805 1.00 87.38 426 THR A O 1
ATOM 3244 N N . ARG A 1 427 ? 17.444 18.133 -21.200 1.00 92.19 427 ARG A N 1
ATOM 3245 C CA . ARG A 1 427 ? 16.167 17.455 -21.427 1.00 92.19 427 ARG A CA 1
ATOM 3246 C C . ARG A 1 427 ? 15.825 16.561 -20.237 1.00 92.19 427 ARG A C 1
ATOM 3248 O O . ARG A 1 427 ? 16.745 16.110 -19.549 1.00 92.19 427 ARG A O 1
ATOM 3255 N N . PRO A 1 428 ? 14.544 16.214 -20.031 1.00 93.19 428 PRO A N 1
ATOM 3256 C CA . PRO A 1 428 ? 14.172 15.167 -19.093 1.00 93.19 428 PRO A CA 1
ATOM 3257 C C . PRO A 1 428 ? 14.902 13.847 -19.384 1.00 93.19 428 PRO A C 1
ATOM 3259 O O . PRO A 1 428 ? 15.094 13.455 -20.544 1.00 93.19 428 PRO A O 1
ATOM 3262 N N . LEU A 1 429 ? 15.300 13.163 -18.315 1.00 95.81 429 LEU A N 1
ATOM 3263 C CA . LEU A 1 429 ? 15.716 11.764 -18.354 1.00 95.81 429 LEU A CA 1
ATOM 3264 C C . LEU A 1 429 ? 14.478 10.872 -18.481 1.00 95.81 429 LEU A C 1
ATOM 3266 O O . LEU A 1 429 ? 13.490 11.086 -17.782 1.00 95.81 429 LEU A O 1
ATOM 3270 N N . THR A 1 430 ? 14.545 9.856 -19.338 1.00 97.69 430 THR A N 1
ATOM 3271 C CA . THR A 1 430 ? 13.524 8.797 -19.392 1.00 97.69 430 THR A CA 1
ATOM 3272 C C . THR A 1 430 ? 13.617 7.888 -18.166 1.00 97.69 430 THR A C 1
ATOM 3274 O O . THR A 1 430 ? 14.675 7.762 -17.544 1.00 97.69 430 THR A O 1
ATOM 3277 N N . VAL A 1 431 ? 12.541 7.165 -17.850 1.00 97.50 431 VAL A N 1
ATOM 3278 C CA . VAL A 1 431 ? 12.527 6.182 -16.752 1.00 97.50 431 VAL A CA 1
ATOM 3279 C C . VAL A 1 431 ? 13.584 5.095 -16.956 1.00 97.50 431 VAL A C 1
ATOM 3281 O O . VAL A 1 431 ? 14.196 4.651 -15.985 1.00 97.50 431 VAL A O 1
ATOM 3284 N N . SER A 1 432 ? 13.852 4.695 -18.203 1.00 97.94 432 SER A N 1
ATOM 3285 C CA . SER A 1 432 ? 14.939 3.757 -18.507 1.00 97.94 432 SER A CA 1
ATOM 3286 C C . SER A 1 432 ? 16.297 4.354 -18.138 1.00 97.94 432 SER A C 1
ATOM 3288 O O . SER A 1 432 ? 17.023 3.744 -17.359 1.00 97.94 432 SER A O 1
ATOM 3290 N N . GLU A 1 433 ? 16.615 5.570 -18.591 1.00 97.38 433 GLU A N 1
ATOM 3291 C CA . GLU A 1 433 ? 17.888 6.228 -18.265 1.00 97.38 433 GLU A CA 1
ATOM 3292 C C . GLU A 1 433 ? 18.063 6.449 -16.756 1.00 97.38 433 GLU A C 1
ATOM 3294 O O . GLU A 1 433 ? 19.137 6.173 -16.229 1.00 97.38 433 GLU A O 1
ATOM 3299 N N . MET A 1 434 ? 17.007 6.847 -16.035 1.00 96.75 434 MET A N 1
ATOM 3300 C CA . MET A 1 434 ? 17.038 6.964 -14.570 1.00 96.75 434 MET A CA 1
ATOM 3301 C C . MET A 1 434 ? 17.431 5.643 -13.890 1.00 96.75 434 MET A C 1
ATOM 3303 O O . MET A 1 434 ? 18.246 5.629 -12.968 1.00 96.75 434 MET A O 1
ATOM 3307 N N . ASN A 1 435 ? 16.895 4.524 -14.378 1.00 96.69 435 ASN A N 1
ATOM 3308 C CA . ASN A 1 435 ? 17.208 3.188 -13.877 1.00 96.69 435 ASN A CA 1
ATOM 3309 C C . ASN A 1 435 ? 18.634 2.737 -14.254 1.00 96.69 435 ASN A C 1
ATOM 3311 O O . ASN A 1 435 ? 19.324 2.139 -13.427 1.00 96.69 435 ASN A O 1
ATOM 3315 N N . GLN A 1 436 ? 19.127 3.095 -15.444 1.00 97.44 436 GLN A N 1
ATOM 3316 C CA . GLN A 1 436 ? 20.528 2.871 -15.822 1.00 97.44 436 GLN A CA 1
ATOM 3317 C C . GLN A 1 436 ? 21.494 3.694 -14.948 1.00 97.44 436 GLN A C 1
ATOM 3319 O O . GLN A 1 436 ? 22.546 3.188 -14.560 1.00 97.44 436 GLN A O 1
ATOM 3324 N N . MET A 1 437 ? 21.135 4.927 -14.560 1.00 94.50 437 MET A N 1
ATOM 3325 C CA . MET A 1 437 ? 21.926 5.731 -13.615 1.00 94.50 437 MET A CA 1
ATOM 3326 C C . MET A 1 437 ? 21.977 5.102 -12.217 1.00 94.50 437 MET A C 1
ATOM 3328 O O . MET A 1 437 ? 23.052 5.046 -11.615 1.00 94.50 437 MET A O 1
ATOM 3332 N N . MET A 1 438 ? 20.847 4.592 -11.712 1.00 92.19 438 MET A N 1
ATOM 3333 C CA . MET A 1 438 ? 20.795 3.859 -10.437 1.00 92.19 438 MET A CA 1
ATOM 3334 C C . MET A 1 438 ? 21.753 2.660 -10.420 1.00 92.19 438 MET A C 1
ATOM 3336 O O . MET A 1 438 ? 22.445 2.424 -9.424 1.00 92.19 438 MET A O 1
ATOM 3340 N N . HIS A 1 439 ? 21.817 1.935 -11.540 1.00 94.50 439 HIS A N 1
ATOM 3341 C CA . HIS A 1 439 ? 22.660 0.758 -11.707 1.00 94.50 439 HIS A CA 1
ATOM 3342 C C . HIS A 1 439 ? 24.149 1.099 -11.873 1.00 94.50 439 HIS A C 1
ATOM 3344 O O . HIS A 1 439 ? 24.985 0.632 -11.100 1.00 94.50 439 HIS A O 1
ATOM 3350 N N . HIS A 1 440 ? 24.492 1.929 -12.861 1.00 94.56 440 HIS A N 1
ATOM 3351 C CA . HIS A 1 440 ? 25.877 2.147 -13.290 1.00 94.56 440 HIS A CA 1
ATOM 3352 C C . HIS A 1 440 ? 26.610 3.294 -12.576 1.00 94.56 440 HIS A C 1
ATOM 3354 O O . HIS A 1 440 ? 27.837 3.373 -12.683 1.00 94.56 440 HIS A O 1
ATOM 3360 N N . HIS A 1 441 ? 25.900 4.215 -11.912 1.00 91.75 441 HIS A N 1
ATOM 3361 C CA . HIS A 1 441 ? 26.496 5.467 -11.414 1.00 91.75 441 HIS A CA 1
ATOM 3362 C C . HIS A 1 441 ? 26.196 5.783 -9.945 1.00 91.75 441 HIS A C 1
ATOM 3364 O O . HIS A 1 441 ? 27.042 6.370 -9.275 1.00 91.75 441 HIS A O 1
ATOM 3370 N N . LEU A 1 442 ? 25.013 5.418 -9.440 1.00 86.88 442 LEU A N 1
ATOM 3371 C CA . LEU A 1 442 ? 24.600 5.709 -8.059 1.00 86.88 442 LEU A CA 1
ATOM 3372 C C . LEU A 1 442 ? 24.735 4.502 -7.117 1.00 86.88 442 LEU A C 1
ATOM 3374 O O . LEU A 1 442 ? 24.604 4.660 -5.903 1.00 86.88 442 LEU A O 1
ATOM 3378 N N . ASN A 1 443 ? 24.995 3.308 -7.662 1.00 85.06 443 ASN A N 1
ATOM 3379 C CA . ASN A 1 443 ? 25.143 2.042 -6.936 1.00 85.06 443 ASN A CA 1
ATOM 3380 C C . ASN A 1 443 ? 23.983 1.764 -5.953 1.00 85.06 443 ASN A C 1
ATOM 3382 O O . ASN A 1 443 ? 24.192 1.215 -4.868 1.00 85.06 443 ASN A O 1
ATOM 3386 N N . ASN A 1 444 ? 22.760 2.158 -6.325 1.00 82.69 444 ASN A N 1
ATOM 3387 C CA . ASN A 1 444 ? 21.559 2.071 -5.486 1.00 82.69 444 ASN A CA 1
ATOM 3388 C C . ASN A 1 444 ? 20.404 1.278 -6.131 1.00 82.69 444 ASN A C 1
ATOM 3390 O O . ASN A 1 444 ? 19.287 1.270 -5.608 1.00 82.69 444 ASN A O 1
ATOM 3394 N N . ASP A 1 445 ? 20.692 0.574 -7.228 1.00 88.75 445 ASP A N 1
ATOM 3395 C CA . ASP A 1 445 ? 19.807 -0.418 -7.837 1.00 88.75 445 ASP A CA 1
ATOM 3396 C C . ASP A 1 445 ? 19.555 -1.626 -6.905 1.00 88.75 445 ASP A C 1
ATOM 3398 O O . ASP A 1 445 ? 20.319 -1.934 -5.985 1.00 88.75 445 ASP A O 1
ATOM 3402 N N . VAL A 1 446 ? 18.442 -2.319 -7.131 1.00 86.75 446 VAL A N 1
ATOM 3403 C CA . VAL A 1 446 ? 17.896 -3.371 -6.277 1.00 86.75 446 VAL A CA 1
ATOM 3404 C C . VAL A 1 446 ? 17.763 -4.663 -7.080 1.00 86.75 446 VAL A C 1
ATOM 3406 O O . VAL A 1 446 ? 17.247 -4.669 -8.193 1.00 86.75 446 VAL A O 1
ATOM 3409 N N . LEU A 1 447 ? 18.168 -5.790 -6.488 1.00 90.00 447 LEU A N 1
ATOM 3410 C CA . LEU A 1 447 ? 17.958 -7.118 -7.078 1.00 90.00 447 LEU A CA 1
ATOM 3411 C C . LEU A 1 447 ? 16.478 -7.371 -7.397 1.00 90.00 447 LEU A C 1
ATOM 3413 O O . LEU A 1 447 ? 15.603 -7.071 -6.578 1.00 90.00 447 LEU A O 1
ATOM 3417 N N . GLY A 1 448 ? 16.206 -7.936 -8.571 1.00 91.12 448 GLY A N 1
ATOM 3418 C CA . GLY A 1 448 ? 14.869 -8.346 -8.990 1.00 91.12 448 GLY A CA 1
ATOM 3419 C C . GLY A 1 448 ? 14.356 -9.579 -8.232 1.00 91.12 448 GLY A C 1
ATOM 3420 O O . GLY A 1 448 ? 15.123 -10.254 -7.536 1.00 91.12 448 GLY A O 1
ATOM 3421 N N . PRO A 1 449 ? 13.050 -9.892 -8.325 1.00 91.19 449 PRO A N 1
ATOM 3422 C CA . PRO A 1 449 ? 12.510 -11.129 -7.772 1.00 91.19 449 PRO A CA 1
ATOM 3423 C C . PRO A 1 449 ? 13.167 -12.371 -8.392 1.00 91.19 449 PRO A C 1
ATOM 3425 O O . PRO A 1 449 ? 13.350 -12.453 -9.603 1.00 91.19 449 PRO A O 1
ATOM 3428 N N . ALA A 1 450 ? 13.482 -13.363 -7.557 1.00 89.25 450 ALA A N 1
ATOM 3429 C CA . ALA A 1 450 ? 14.073 -14.636 -7.987 1.00 89.25 450 ALA A CA 1
ATOM 3430 C C . ALA A 1 450 ? 13.034 -15.743 -8.273 1.00 89.25 450 ALA A C 1
ATOM 3432 O O . ALA A 1 450 ? 13.417 -16.862 -8.594 1.00 89.25 450 ALA A O 1
ATOM 3433 N N . THR A 1 451 ? 11.738 -15.461 -8.079 1.00 90.75 451 THR A N 1
ATOM 3434 C CA . THR A 1 451 ? 10.613 -16.383 -8.337 1.00 90.75 451 THR A CA 1
ATOM 3435 C C . THR A 1 451 ? 9.379 -15.576 -8.779 1.00 90.75 451 THR A C 1
ATOM 3437 O O . THR A 1 451 ? 9.282 -14.400 -8.396 1.00 90.75 451 THR A O 1
ATOM 3440 N N . PRO A 1 452 ? 8.393 -16.167 -9.488 1.00 91.44 452 PRO A N 1
ATOM 3441 C CA . PRO A 1 452 ? 7.100 -15.522 -9.738 1.00 91.44 452 PRO A CA 1
ATOM 3442 C C . PRO A 1 452 ? 6.262 -15.351 -8.458 1.00 91.44 452 PRO A C 1
ATOM 3444 O O . PRO A 1 452 ? 5.365 -14.510 -8.412 1.00 91.44 452 PRO A O 1
ATOM 3447 N N . ASN A 1 453 ? 6.567 -16.074 -7.376 1.00 91.50 453 ASN A N 1
ATOM 3448 C CA . ASN A 1 453 ? 5.908 -15.920 -6.076 1.00 91.50 453 ASN A CA 1
ATOM 3449 C C . ASN A 1 453 ? 6.443 -14.684 -5.333 1.00 91.50 453 ASN A C 1
ATOM 3451 O O . ASN A 1 453 ? 7.121 -14.770 -4.310 1.00 91.50 453 ASN A O 1
ATOM 3455 N N . THR A 1 454 ? 6.145 -13.507 -5.883 1.00 91.50 454 THR A N 1
ATOM 3456 C CA . THR A 1 454 ? 6.601 -12.199 -5.407 1.00 91.50 454 THR A CA 1
ATOM 3457 C C . THR A 1 454 ? 5.429 -11.274 -5.101 1.00 91.50 454 THR A C 1
ATOM 3459 O O . THR A 1 454 ? 4.413 -11.276 -5.796 1.00 91.50 454 THR A O 1
ATOM 3462 N N . ARG A 1 455 ? 5.601 -10.404 -4.099 1.00 90.94 455 ARG A N 1
ATOM 3463 C CA . ARG A 1 455 ? 4.642 -9.335 -3.775 1.00 90.94 455 ARG A CA 1
ATOM 3464 C C . ARG A 1 455 ? 4.379 -8.378 -4.947 1.00 90.94 455 ARG A C 1
ATOM 3466 O O . ARG A 1 455 ? 3.287 -7.838 -5.046 1.00 90.94 455 ARG A O 1
ATOM 3473 N N . TYR A 1 456 ? 5.341 -8.256 -5.870 1.00 93.88 456 TYR A N 1
ATOM 3474 C CA . TYR A 1 456 ? 5.218 -7.457 -7.100 1.00 93.88 456 TYR A CA 1
ATOM 3475 C C . TYR A 1 456 ? 4.015 -7.888 -7.959 1.00 93.88 456 TYR A C 1
ATOM 3477 O O . TYR A 1 456 ? 3.525 -7.102 -8.762 1.00 93.88 456 TYR A O 1
ATOM 3485 N N . VAL A 1 457 ? 3.549 -9.130 -7.777 1.00 95.88 457 VAL A N 1
ATOM 3486 C CA . VAL A 1 457 ? 2.285 -9.632 -8.323 1.00 95.88 457 VAL A CA 1
ATOM 3487 C C . VAL A 1 457 ? 1.266 -9.840 -7.202 1.00 95.88 457 VAL A C 1
ATOM 3489 O O . VAL A 1 457 ? 0.219 -9.206 -7.197 1.00 95.88 457 VAL A O 1
ATOM 3492 N N . LEU A 1 458 ? 1.593 -10.675 -6.210 1.00 93.75 458 LEU A N 1
ATOM 3493 C CA . LEU A 1 458 ? 0.649 -11.180 -5.199 1.00 93.75 458 LEU A CA 1
ATOM 3494 C C . LEU A 1 458 ? 0.132 -10.129 -4.193 1.00 93.75 458 LEU A C 1
ATOM 3496 O O . LEU A 1 458 ? -0.784 -10.421 -3.427 1.00 93.75 458 LEU A O 1
ATOM 3500 N N . GLU A 1 459 ? 0.732 -8.939 -4.151 1.00 92.12 459 GLU A N 1
ATOM 3501 C CA . GLU A 1 459 ? 0.297 -7.807 -3.325 1.00 92.12 459 GLU A CA 1
ATOM 3502 C C . GLU A 1 459 ? -0.123 -6.636 -4.224 1.00 92.12 459 GLU A C 1
ATOM 3504 O O . GLU A 1 459 ? -1.259 -6.170 -4.159 1.00 92.12 459 GLU A O 1
ATOM 3509 N N . ASP A 1 460 ? 0.773 -6.187 -5.105 1.00 95.00 460 ASP A N 1
ATOM 3510 C CA . ASP A 1 460 ? 0.583 -4.965 -5.887 1.00 95.00 460 ASP A CA 1
ATOM 3511 C C . ASP A 1 460 ? -0.501 -5.068 -6.979 1.00 95.00 460 ASP A C 1
ATOM 3513 O O . ASP A 1 460 ? -1.114 -4.053 -7.312 1.00 95.00 460 ASP A O 1
ATOM 3517 N N . VAL A 1 461 ? -0.790 -6.257 -7.523 1.00 96.19 461 VAL A N 1
ATOM 3518 C CA . VAL A 1 461 ? -1.855 -6.424 -8.530 1.00 96.19 461 VAL A CA 1
ATOM 3519 C C . VAL A 1 461 ? -3.237 -6.264 -7.876 1.00 96.19 461 VAL A C 1
ATOM 3521 O O . VAL A 1 461 ? -3.899 -5.267 -8.183 1.00 96.19 461 VAL A O 1
ATOM 3524 N N . PRO A 1 462 ? -3.670 -7.129 -6.931 1.00 94.62 462 PRO A N 1
ATOM 3525 C CA . PRO A 1 462 ? -4.979 -6.982 -6.298 1.00 94.62 462 PRO A CA 1
ATOM 3526 C C . PRO A 1 462 ? -5.107 -5.711 -5.444 1.00 94.62 462 PRO A C 1
ATOM 3528 O O . PRO A 1 462 ? -6.158 -5.080 -5.475 1.00 94.62 462 PRO A O 1
ATOM 3531 N N . TYR A 1 463 ? -4.074 -5.269 -4.713 1.00 93.00 463 TYR A N 1
ATOM 3532 C CA . TYR A 1 463 ? -4.195 -4.127 -3.781 1.00 93.00 463 TYR A CA 1
ATOM 3533 C C . TYR A 1 463 ? -3.680 -2.788 -4.321 1.00 93.00 463 TYR A C 1
ATOM 3535 O O . TYR A 1 463 ? -3.793 -1.774 -3.631 1.00 93.00 463 TYR A O 1
ATOM 3543 N N . GLY A 1 464 ? -3.143 -2.764 -5.541 1.00 92.81 464 GLY A N 1
ATOM 3544 C CA . GLY A 1 464 ? -2.631 -1.561 -6.194 1.00 92.81 464 GLY A CA 1
ATOM 3545 C C . GLY A 1 464 ? -3.271 -1.307 -7.555 1.00 92.81 464 GLY A C 1
ATOM 3546 O O . GLY A 1 464 ? -3.930 -0.287 -7.733 1.00 92.81 464 GLY A O 1
ATOM 3547 N N . LEU A 1 465 ? -3.125 -2.241 -8.501 1.00 95.88 465 LEU A N 1
ATOM 3548 C CA . LEU A 1 465 ? -3.662 -2.077 -9.857 1.00 95.88 465 LEU A CA 1
ATOM 3549 C C . LEU A 1 465 ? -5.200 -2.106 -9.888 1.00 95.88 465 LEU A C 1
ATOM 3551 O O . LEU A 1 465 ? -5.799 -1.247 -10.533 1.00 95.88 465 LEU A O 1
ATOM 3555 N N . VAL A 1 466 ? -5.850 -3.044 -9.183 1.00 95.12 466 VAL A N 1
ATOM 3556 C CA . VAL A 1 466 ? -7.327 -3.157 -9.179 1.00 95.12 466 VAL A CA 1
ATOM 3557 C C . VAL A 1 466 ? -8.008 -1.879 -8.650 1.00 95.12 466 VAL A C 1
ATOM 3559 O O . VAL A 1 466 ? -8.867 -1.355 -9.363 1.00 95.12 466 VAL A O 1
ATOM 3562 N N . PRO A 1 467 ? -7.622 -1.290 -7.491 1.00 92.62 467 PRO A N 1
ATOM 3563 C CA . PRO A 1 467 ? -8.144 0.013 -7.070 1.00 92.62 467 PRO A CA 1
ATOM 3564 C C . PRO A 1 467 ? -7.970 1.117 -8.121 1.00 92.62 467 PRO A C 1
ATOM 3566 O O . PRO A 1 467 ? -8.892 1.904 -8.328 1.00 92.62 467 PRO A O 1
ATOM 3569 N N . THR A 1 468 ? -6.826 1.170 -8.813 1.00 94.50 468 THR A N 1
ATOM 3570 C CA . THR A 1 468 ? -6.581 2.154 -9.881 1.00 94.50 468 THR A CA 1
ATOM 3571 C C . THR A 1 468 ? -7.522 1.955 -11.069 1.00 94.50 468 THR A C 1
ATOM 3573 O O . THR A 1 468 ? -8.078 2.933 -11.562 1.00 94.50 468 THR A O 1
ATOM 3576 N N . VAL A 1 469 ? -7.771 0.712 -11.498 1.00 95.44 469 VAL A N 1
ATOM 3577 C CA . VAL A 1 469 ? -8.726 0.403 -12.580 1.00 95.44 469 VAL A CA 1
ATOM 3578 C C . VAL A 1 469 ? -10.153 0.806 -12.198 1.00 95.44 469 VAL A C 1
ATOM 3580 O O . VAL A 1 469 ? -10.821 1.486 -12.979 1.00 95.44 469 VAL A O 1
ATOM 3583 N N . LEU A 1 470 ? -10.609 0.462 -10.988 1.00 92.62 470 LEU A N 1
ATOM 3584 C CA . LEU A 1 470 ? -11.954 0.809 -10.508 1.00 92.62 470 LEU A CA 1
ATOM 3585 C C . LEU A 1 470 ? -12.145 2.326 -10.359 1.00 92.62 470 LEU A C 1
ATOM 3587 O O . LEU A 1 470 ? -13.171 2.860 -10.782 1.00 92.62 470 LEU A O 1
ATOM 3591 N N . LEU A 1 471 ? -11.147 3.040 -9.825 1.00 91.75 471 LEU A N 1
ATOM 3592 C CA . LEU A 1 471 ? -11.157 4.505 -9.780 1.00 91.75 471 LEU A CA 1
ATOM 3593 C C . LEU A 1 471 ? -11.180 5.111 -11.187 1.00 91.75 471 LEU A C 1
ATOM 3595 O O . LEU A 1 471 ? -11.895 6.084 -11.411 1.00 91.75 471 LEU A O 1
ATOM 3599 N N . GLY A 1 472 ? -10.450 4.524 -12.138 1.00 93.81 472 GLY A N 1
ATOM 3600 C CA . GLY A 1 472 ? -10.445 4.951 -13.535 1.00 93.81 472 GLY A CA 1
ATOM 3601 C C . GLY A 1 472 ? -11.816 4.867 -14.194 1.00 93.81 472 GLY A C 1
ATOM 3602 O O . GLY A 1 472 ? -12.257 5.835 -14.815 1.00 93.81 472 GLY A O 1
ATOM 3603 N N . ARG A 1 473 ? -12.537 3.758 -13.994 1.00 92.75 473 ARG A N 1
ATOM 3604 C CA . ARG A 1 473 ? -13.935 3.621 -14.435 1.00 92.75 473 ARG A CA 1
ATOM 3605 C C . ARG A 1 473 ? -14.828 4.671 -13.769 1.00 92.75 473 ARG A C 1
ATOM 3607 O O . ARG A 1 473 ? -15.489 5.434 -14.469 1.00 92.75 473 ARG A O 1
ATOM 3614 N N . ALA A 1 474 ? -14.749 4.804 -12.443 1.00 89.31 474 ALA A N 1
ATOM 3615 C CA . ALA A 1 474 ? -15.572 5.732 -11.663 1.00 89.31 474 ALA A CA 1
ATOM 3616 C C . ALA A 1 474 ? -15.390 7.226 -12.021 1.00 89.31 474 ALA A C 1
ATOM 3618 O O . ALA A 1 474 ? -16.278 8.027 -11.727 1.00 89.31 474 ALA A O 1
ATOM 3619 N N . VAL A 1 475 ? -14.270 7.621 -12.647 1.00 92.31 475 VAL A N 1
ATOM 3620 C CA . VAL A 1 475 ? -14.022 9.004 -13.120 1.00 92.31 475 VAL A CA 1
ATOM 3621 C C . VAL A 1 475 ? -14.079 9.173 -14.644 1.00 92.31 475 VAL A C 1
ATOM 3623 O O . VAL A 1 475 ? -13.746 10.246 -15.147 1.00 92.31 475 VAL A O 1
ATOM 3626 N N . GLY A 1 476 ? -14.460 8.139 -15.400 1.00 93.19 476 GLY A N 1
ATOM 3627 C CA . GLY A 1 476 ? -14.477 8.190 -16.868 1.00 93.19 476 GLY A CA 1
ATOM 3628 C C . GLY A 1 476 ? -13.083 8.290 -17.510 1.00 93.19 476 GLY A C 1
ATOM 3629 O O . GLY A 1 476 ? -12.946 8.817 -18.614 1.00 93.19 476 GLY A O 1
ATOM 3630 N N . ARG A 1 477 ? -12.039 7.793 -16.831 1.00 96.38 477 ARG A N 1
ATOM 3631 C CA . ARG A 1 477 ? -10.654 7.664 -17.327 1.00 96.38 477 ARG A CA 1
ATOM 3632 C C . ARG A 1 477 ? -10.163 6.217 -17.157 1.00 96.38 477 ARG A C 1
ATOM 3634 O O . ARG A 1 477 ? -9.403 5.944 -16.228 1.00 96.38 477 ARG A O 1
ATOM 3641 N N . PRO A 1 478 ? -10.604 5.267 -18.003 1.00 95.38 478 PRO A N 1
ATOM 3642 C CA . PRO A 1 478 ? -10.225 3.863 -17.864 1.00 95.38 478 PRO A CA 1
ATOM 3643 C C . PRO A 1 478 ? -8.706 3.651 -17.941 1.00 95.38 478 PRO A C 1
ATOM 3645 O O . PRO A 1 478 ? -8.058 4.122 -18.875 1.00 95.38 478 PRO A O 1
ATOM 3648 N N . ALA A 1 479 ? -8.149 2.905 -16.985 1.00 97.69 479 ALA A N 1
ATOM 3649 C CA . ALA A 1 479 ? -6.738 2.517 -16.969 1.00 97.69 479 ALA A CA 1
ATOM 3650 C C . ALA A 1 479 ? -6.534 1.215 -17.769 1.00 97.69 479 ALA A C 1
ATOM 3652 O O . ALA A 1 479 ? -6.440 0.121 -17.209 1.00 97.69 479 ALA A O 1
ATOM 3653 N N . ILE A 1 480 ? -6.550 1.331 -19.098 1.00 98.19 480 ILE A N 1
ATOM 3654 C CA . ILE A 1 480 ? -6.566 0.204 -20.042 1.00 98.19 480 ILE A CA 1
ATOM 3655 C C . ILE A 1 480 ? -5.286 -0.639 -19.963 1.00 98.19 480 ILE A C 1
ATOM 3657 O O . ILE A 1 480 ? -5.361 -1.869 -20.011 1.00 98.19 480 ILE A O 1
ATOM 3661 N N . LEU A 1 481 ? -4.114 -0.018 -19.825 1.00 98.56 481 LEU A N 1
ATOM 3662 C CA . LEU A 1 481 ? -2.831 -0.712 -19.693 1.00 98.56 481 LEU A CA 1
ATOM 3663 C C . LEU A 1 481 ? -2.712 -1.403 -18.332 1.00 98.56 481 LEU A C 1
ATOM 3665 O O . LEU A 1 481 ? -2.226 -2.533 -18.277 1.00 98.56 481 LEU A O 1
ATOM 3669 N N . HIS A 1 482 ? -3.205 -0.776 -17.258 1.00 98.56 482 HIS A N 1
ATOM 367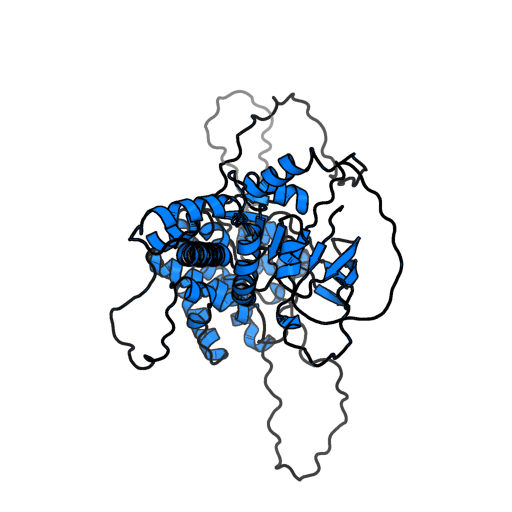0 C CA . HIS A 1 482 ? -3.299 -1.431 -15.949 1.00 98.56 482 HIS A CA 1
ATOM 3671 C C . HIS A 1 482 ? -4.190 -2.673 -16.027 1.00 98.56 482 HIS A C 1
ATOM 3673 O O . HIS A 1 482 ? -3.752 -3.760 -15.660 1.00 98.56 482 HIS A O 1
ATOM 3679 N N . GLU A 1 483 ? -5.408 -2.542 -16.561 1.00 98.12 483 GLU A N 1
ATOM 3680 C CA . GLU A 1 483 ? -6.347 -3.659 -16.687 1.00 98.12 483 GLU A CA 1
ATOM 3681 C C . GLU A 1 483 ? -5.802 -4.771 -17.597 1.00 98.12 483 GLU A C 1
ATOM 3683 O O . GLU A 1 483 ? -5.897 -5.953 -17.263 1.00 98.12 483 GLU A O 1
ATOM 3688 N N . SER A 1 484 ? -5.153 -4.411 -18.707 1.00 98.44 484 SER A N 1
ATOM 3689 C CA . SER A 1 484 ? -4.475 -5.372 -19.588 1.00 98.44 484 SER A CA 1
ATOM 3690 C C . SER A 1 484 ? -3.363 -6.123 -18.851 1.00 98.44 484 SER A C 1
ATOM 3692 O O . SER A 1 484 ? -3.247 -7.339 -18.989 1.00 98.44 484 SER A O 1
ATOM 3694 N N . GLY A 1 485 ? -2.581 -5.425 -18.024 1.00 98.44 485 GLY A N 1
ATOM 3695 C CA . GLY A 1 485 ? -1.553 -6.021 -17.175 1.00 98.44 485 GLY A CA 1
ATOM 3696 C C . GLY A 1 485 ? -2.116 -7.007 -16.151 1.00 98.44 485 GLY A C 1
ATOM 3697 O O . GLY A 1 485 ? -1.589 -8.113 -16.029 1.00 98.44 485 GLY A O 1
ATOM 3698 N N . ILE A 1 486 ? -3.220 -6.652 -15.480 1.00 98.38 486 ILE A N 1
ATOM 3699 C CA . ILE A 1 486 ? -3.935 -7.555 -14.562 1.00 98.38 486 ILE A CA 1
ATOM 3700 C C . ILE A 1 486 ? -4.393 -8.807 -15.319 1.00 98.38 486 ILE A C 1
ATOM 3702 O O . ILE A 1 486 ? -4.094 -9.913 -14.882 1.00 98.38 486 ILE A O 1
ATOM 3706 N N . ARG A 1 487 ? -5.037 -8.657 -16.487 1.00 98.12 487 ARG A N 1
ATOM 3707 C CA . ARG A 1 487 ? -5.519 -9.783 -17.311 1.00 98.12 487 ARG A CA 1
ATOM 3708 C C . ARG A 1 487 ? -4.385 -10.715 -17.764 1.00 98.12 487 ARG A C 1
ATOM 3710 O O . ARG A 1 487 ? -4.546 -11.933 -17.705 1.00 98.12 487 ARG A O 1
ATOM 3717 N N . ILE A 1 488 ? -3.237 -10.169 -18.179 1.00 98.50 488 ILE A N 1
ATOM 3718 C CA . ILE A 1 488 ? -2.056 -10.958 -18.575 1.00 98.50 488 ILE A CA 1
ATOM 3719 C C . ILE A 1 488 ? -1.500 -11.741 -17.380 1.00 98.50 488 ILE A C 1
ATOM 3721 O O . ILE A 1 488 ? -1.277 -12.945 -17.493 1.00 98.50 488 ILE A O 1
ATOM 3725 N N . LEU A 1 489 ? -1.310 -11.090 -16.227 1.00 98.25 489 LEU A N 1
ATOM 3726 C CA . LEU A 1 489 ? -0.814 -11.763 -15.024 1.00 98.25 489 LEU A CA 1
ATOM 3727 C C . LEU A 1 489 ? -1.822 -12.794 -14.499 1.00 98.25 489 LEU A C 1
ATOM 3729 O O . LEU A 1 489 ? -1.425 -13.885 -14.108 1.00 98.25 489 LEU A O 1
ATOM 3733 N N . SER A 1 490 ? -3.120 -12.518 -14.577 1.00 97.81 490 SER A N 1
ATOM 3734 C CA . SER A 1 490 ? -4.170 -13.485 -14.258 1.00 97.81 490 SER A CA 1
ATOM 3735 C C . SER A 1 490 ? -4.091 -14.750 -15.110 1.00 97.81 490 SER A C 1
ATOM 3737 O O . SER A 1 490 ? -4.151 -15.858 -14.576 1.00 97.81 490 SER A O 1
ATOM 3739 N N . ALA A 1 491 ? -3.877 -14.600 -16.420 1.00 97.75 491 ALA A N 1
ATOM 3740 C CA . ALA A 1 491 ? -3.671 -15.730 -17.321 1.00 97.75 491 ALA A CA 1
ATOM 3741 C C . ALA A 1 491 ? -2.370 -16.499 -17.015 1.00 97.75 491 ALA A C 1
ATOM 3743 O O . ALA A 1 491 ? -2.381 -17.726 -17.018 1.00 97.75 491 ALA A O 1
ATOM 3744 N N . MET A 1 492 ? -1.271 -15.799 -16.702 1.00 96.62 492 MET A N 1
ATOM 3745 C CA . MET A 1 492 ? 0.011 -16.423 -16.333 1.00 96.62 492 MET A CA 1
ATOM 3746 C C . MET A 1 492 ? -0.064 -17.219 -15.019 1.00 96.62 492 MET A C 1
ATOM 3748 O O . MET A 1 492 ? 0.553 -18.273 -14.913 1.00 96.62 492 MET A O 1
ATOM 3752 N N . TYR A 1 493 ? -0.813 -16.733 -14.024 1.00 95.75 493 TYR A N 1
ATOM 3753 C CA . TYR A 1 493 ? -0.908 -17.352 -12.694 1.00 95.75 493 TYR A CA 1
ATOM 3754 C C . TYR A 1 493 ? -2.101 -18.312 -12.548 1.00 95.75 493 TYR A C 1
ATOM 3756 O O . TYR A 1 493 ? -2.234 -18.950 -11.504 1.00 95.75 493 TYR A O 1
ATOM 3764 N N . GLY A 1 494 ? -2.980 -18.406 -13.553 1.00 95.94 494 GLY A N 1
ATOM 3765 C CA . GLY A 1 494 ? -4.199 -19.222 -13.501 1.00 95.94 494 GLY A CA 1
ATOM 3766 C C . GLY A 1 494 ? -5.201 -18.763 -12.433 1.00 95.94 494 GLY A C 1
ATOM 3767 O O . GLY A 1 494 ? -5.879 -19.597 -11.835 1.00 95.94 494 GLY A O 1
ATOM 3768 N N . ARG A 1 495 ? -5.254 -17.455 -12.144 1.00 93.38 495 ARG A N 1
ATOM 3769 C CA . ARG A 1 495 ? -6.009 -16.850 -11.029 1.00 93.38 495 ARG A CA 1
ATOM 3770 C C . ARG A 1 495 ? -6.652 -15.536 -11.448 1.00 93.38 495 ARG A C 1
ATOM 3772 O O . ARG A 1 495 ? -6.043 -14.768 -12.188 1.00 93.38 495 ARG A O 1
ATOM 3779 N N . ASP A 1 496 ? -7.839 -15.227 -10.936 1.00 94.44 496 ASP A N 1
ATOM 3780 C CA . ASP A 1 496 ? -8.465 -13.924 -11.170 1.00 94.44 496 ASP A CA 1
ATOM 3781 C C . ASP A 1 496 ? -8.026 -12.891 -10.119 1.00 94.44 496 ASP A C 1
ATOM 3783 O O . ASP A 1 496 ? -8.590 -12.802 -9.031 1.00 94.44 496 ASP A O 1
ATOM 3787 N N . PHE A 1 497 ? -7.030 -12.071 -10.457 1.00 95.25 497 PHE A N 1
ATOM 3788 C CA . PHE A 1 497 ? -6.546 -11.025 -9.564 1.00 95.25 497 PHE A CA 1
ATOM 3789 C C . PHE A 1 497 ? -7.507 -9.833 -9.458 1.00 95.25 497 PHE A C 1
ATOM 3791 O O . PHE A 1 497 ? -7.366 -9.066 -8.506 1.00 95.25 497 PHE A O 1
ATOM 3798 N N . MET A 1 498 ? -8.479 -9.664 -10.371 1.00 93.31 498 MET A N 1
ATOM 3799 C CA . MET A 1 498 ? -9.514 -8.631 -10.218 1.00 93.31 498 MET A CA 1
ATOM 3800 C C . MET A 1 498 ? -10.407 -8.937 -9.015 1.00 93.31 498 MET A C 1
ATOM 3802 O O . MET A 1 498 ? -10.754 -8.017 -8.280 1.00 93.31 498 MET A O 1
ATOM 3806 N N . ALA A 1 499 ? -10.727 -10.214 -8.785 1.00 91.00 499 ALA A N 1
ATOM 3807 C CA . ALA A 1 499 ? -11.590 -10.660 -7.694 1.00 91.00 499 ALA A CA 1
ATOM 3808 C C . ALA A 1 499 ? -10.891 -10.738 -6.319 1.00 91.00 499 ALA A C 1
ATOM 3810 O O . ALA A 1 499 ? -11.568 -10.763 -5.294 1.00 91.00 499 ALA A O 1
ATOM 3811 N N . GLU A 1 500 ? -9.555 -10.767 -6.253 1.00 91.94 500 GLU A N 1
ATOM 3812 C CA . GLU A 1 500 ? -8.810 -11.132 -5.031 1.00 91.94 500 GLU A CA 1
ATOM 3813 C C . GLU A 1 500 ? -8.664 -10.034 -3.954 1.00 91.94 500 GLU A C 1
ATOM 3815 O O . GLU A 1 500 ? -8.151 -10.315 -2.869 1.00 91.94 500 GLU A O 1
ATOM 3820 N N . ASN A 1 501 ? -9.103 -8.792 -4.189 1.00 93.00 501 ASN A N 1
ATOM 3821 C CA . ASN A 1 501 ? -8.954 -7.718 -3.196 1.00 93.00 501 ASN A CA 1
ATOM 3822 C C . ASN A 1 501 ? -10.006 -7.806 -2.073 1.00 93.00 501 ASN A C 1
ATOM 3824 O O . ASN A 1 501 ? -11.078 -7.198 -2.135 1.00 93.00 501 ASN A O 1
ATOM 3828 N N . ASP A 1 502 ? -9.661 -8.524 -1.006 1.00 91.50 502 ASP A N 1
ATOM 3829 C CA . ASP A 1 502 ? -10.541 -8.763 0.140 1.00 91.50 502 ASP A CA 1
ATOM 3830 C C . ASP A 1 502 ? -10.969 -7.490 0.902 1.00 91.50 502 ASP A C 1
ATOM 3832 O O . ASP A 1 502 ? -12.054 -7.478 1.487 1.00 91.50 502 ASP A O 1
ATOM 3836 N N . LEU A 1 503 ? -10.181 -6.409 0.874 1.00 91.06 503 LEU A N 1
ATOM 3837 C CA . LEU A 1 503 ? -10.543 -5.118 1.469 1.00 91.06 503 LEU A CA 1
ATOM 3838 C C . LEU A 1 503 ? -11.636 -4.419 0.653 1.00 91.06 503 LEU A C 1
ATOM 3840 O O . LEU A 1 503 ? -12.590 -3.902 1.229 1.00 91.06 503 LEU A O 1
ATOM 3844 N N . LEU A 1 504 ? -11.535 -4.422 -0.680 1.00 89.75 504 LEU A N 1
ATOM 3845 C CA . LEU A 1 504 ? -12.567 -3.854 -1.553 1.00 89.75 504 LEU A CA 1
ATOM 3846 C C . LEU A 1 504 ? -13.866 -4.665 -1.496 1.00 89.75 504 LEU A C 1
ATOM 3848 O O . LEU A 1 504 ? -14.938 -4.063 -1.450 1.00 89.75 504 LEU A O 1
ATOM 3852 N N . GLN A 1 505 ? -13.784 -5.997 -1.412 1.00 90.44 505 GLN A N 1
ATOM 3853 C CA . GLN A 1 505 ? -14.950 -6.845 -1.132 1.00 90.44 505 GLN A CA 1
ATOM 3854 C C . GLN A 1 505 ? -15.609 -6.455 0.199 1.00 90.44 505 GLN A C 1
ATOM 3856 O O . GLN A 1 505 ? -16.816 -6.241 0.259 1.00 90.44 505 GLN A O 1
ATOM 3861 N N . GLY A 1 506 ? -14.812 -6.307 1.266 1.00 86.25 506 GLY A N 1
ATOM 3862 C CA . GLY A 1 506 ? -15.291 -5.917 2.595 1.00 86.25 506 GLY A CA 1
ATOM 3863 C C . GLY A 1 506 ? -15.912 -4.515 2.654 1.00 86.25 506 GLY A C 1
ATOM 3864 O O . GLY A 1 506 ? -16.777 -4.259 3.484 1.00 86.25 506 GLY A O 1
ATOM 3865 N N . LEU A 1 507 ? -15.517 -3.619 1.747 1.00 85.19 507 LEU A N 1
ATOM 3866 C CA . LEU A 1 507 ? -16.128 -2.299 1.550 1.00 85.19 507 LEU A CA 1
ATOM 3867 C C . LEU A 1 507 ? -17.363 -2.333 0.623 1.00 85.19 507 LEU A C 1
ATOM 3869 O O . LEU A 1 507 ? -17.998 -1.296 0.413 1.00 85.19 507 LEU A O 1
ATOM 3873 N N . GLY A 1 508 ? -17.697 -3.489 0.036 1.00 84.50 508 GLY A N 1
ATOM 3874 C CA . GLY A 1 508 ? -18.749 -3.651 -0.973 1.00 84.50 508 GLY A CA 1
ATOM 3875 C C . GLY A 1 508 ? -18.456 -2.908 -2.283 1.00 84.50 508 GLY A C 1
ATOM 3876 O O . GLY A 1 508 ? -19.385 -2.390 -2.906 1.00 84.50 508 GLY A O 1
ATOM 3877 N N . LEU A 1 509 ? -17.175 -2.763 -2.635 1.00 82.19 509 LEU A N 1
ATOM 3878 C CA . LEU A 1 509 ? -16.667 -2.063 -3.826 1.00 82.19 509 LEU A CA 1
ATOM 3879 C C . LEU A 1 509 ? -16.233 -3.013 -4.947 1.00 82.19 509 LEU A C 1
ATOM 3881 O O . LEU A 1 509 ? -15.863 -2.561 -6.027 1.00 82.19 509 LEU A O 1
ATOM 3885 N N . LEU A 1 510 ? -16.234 -4.309 -4.653 1.00 82.38 510 LEU A N 1
ATOM 3886 C CA . LEU A 1 510 ? -15.880 -5.392 -5.550 1.00 82.38 510 LEU A CA 1
ATOM 3887 C C . LEU A 1 510 ? -16.823 -6.555 -5.236 1.00 82.38 510 LEU A C 1
ATOM 3889 O O . LEU A 1 510 ? -16.821 -7.065 -4.114 1.00 82.38 510 LEU A O 1
ATOM 3893 N N . THR A 1 511 ? -17.656 -6.935 -6.198 1.00 72.50 511 THR A N 1
ATOM 3894 C CA . THR A 1 511 ? -18.470 -8.150 -6.124 1.00 72.50 511 THR A CA 1
ATOM 3895 C C . THR A 1 511 ? -17.608 -9.370 -6.436 1.00 72.50 511 THR A C 1
ATOM 3897 O O . THR A 1 511 ? -16.635 -9.288 -7.184 1.00 72.50 511 THR A O 1
ATOM 3900 N N . VAL A 1 512 ? -17.956 -10.511 -5.842 1.00 61.56 512 VAL A N 1
ATOM 3901 C CA . VAL A 1 512 ? -17.358 -11.808 -6.172 1.00 61.56 512 VAL A CA 1
ATOM 3902 C C . VAL A 1 512 ? -18.456 -12.649 -6.801 1.00 61.56 512 VAL A C 1
ATOM 3904 O O . VAL A 1 512 ? -19.401 -13.024 -6.108 1.00 61.56 512 VAL A O 1
ATOM 3907 N N . ASP A 1 513 ? -18.346 -12.938 -8.096 1.00 53.78 513 ASP A N 1
ATOM 3908 C CA . ASP A 1 513 ? -19.260 -13.859 -8.772 1.00 53.78 513 ASP A CA 1
ATOM 3909 C C . ASP A 1 513 ? -18.979 -15.297 -8.324 1.00 53.78 513 ASP A C 1
ATOM 3911 O O . ASP A 1 513 ? -18.188 -16.015 -8.933 1.00 53.78 513 ASP A O 1
ATOM 3915 N N . SER A 1 514 ? -19.640 -15.736 -7.250 1.00 45.44 514 SER A N 1
ATOM 3916 C CA . SER A 1 514 ? -19.605 -17.141 -6.825 1.00 45.44 514 SER A CA 1
ATOM 3917 C C . SER A 1 514 ? -20.442 -18.065 -7.717 1.00 45.44 514 SER A C 1
ATOM 3919 O O . SER A 1 514 ? -20.199 -19.267 -7.708 1.00 45.44 514 SER A O 1
ATOM 3921 N N . ASP A 1 515 ? -21.395 -17.522 -8.489 1.00 38.38 515 ASP A N 1
ATOM 3922 C CA . ASP A 1 515 ? -22.422 -18.312 -9.196 1.00 38.38 515 ASP A CA 1
ATOM 3923 C C . ASP A 1 515 ? -22.696 -17.897 -10.662 1.00 38.38 515 ASP A C 1
ATOM 3925 O O . ASP A 1 515 ? -23.540 -18.505 -11.316 1.00 38.38 515 ASP A O 1
ATOM 3929 N N . HIS A 1 516 ? -22.012 -16.882 -11.212 1.00 39.91 516 HIS A N 1
ATOM 3930 C CA . HIS A 1 516 ? -22.362 -16.278 -12.517 1.00 39.91 516 HIS A CA 1
ATOM 3931 C C . HIS A 1 516 ? -21.238 -16.294 -13.570 1.00 39.91 516 HIS A C 1
ATOM 3933 O O . HIS A 1 516 ? -21.148 -15.417 -14.425 1.00 39.91 516 HIS A O 1
ATOM 3939 N N . ALA A 1 517 ? -20.430 -17.359 -13.597 1.00 39.38 517 ALA A N 1
ATOM 3940 C CA . ALA A 1 517 ? -19.359 -17.543 -14.588 1.00 39.38 517 ALA A CA 1
ATOM 3941 C C . ALA A 1 517 ? -19.818 -17.584 -16.071 1.00 39.38 517 ALA A C 1
ATOM 3943 O O . ALA A 1 517 ? -18.968 -17.557 -16.960 1.00 39.38 517 ALA A O 1
ATOM 3944 N N . ASP A 1 518 ? -21.131 -17.638 -16.333 1.00 36.72 518 ASP A N 1
ATOM 3945 C CA . ASP A 1 518 ? -21.740 -17.860 -17.657 1.00 36.72 518 ASP A CA 1
ATOM 3946 C C . ASP A 1 518 ? -22.678 -16.716 -18.117 1.00 36.72 518 ASP A C 1
ATOM 3948 O O . ASP A 1 518 ? -23.485 -16.887 -19.029 1.00 36.72 518 ASP A O 1
ATOM 3952 N N . ARG A 1 519 ? -22.593 -15.524 -17.500 1.00 39.31 519 ARG A N 1
ATOM 3953 C CA . ARG A 1 519 ? -23.236 -14.291 -18.005 1.00 39.31 519 ARG A CA 1
ATOM 3954 C C . ARG A 1 519 ? -22.207 -13.202 -18.290 1.00 39.31 519 ARG A C 1
ATOM 3956 O O . ARG A 1 519 ? -21.978 -12.310 -17.482 1.00 39.31 519 ARG A O 1
ATOM 3963 N N . ARG A 1 520 ? -21.609 -13.268 -19.479 1.00 45.47 520 ARG A N 1
ATOM 3964 C CA . ARG A 1 520 ? -20.859 -12.155 -20.080 1.00 45.47 520 ARG A CA 1
ATOM 3965 C C . ARG A 1 520 ? -21.672 -11.500 -21.194 1.00 45.47 520 ARG A C 1
ATOM 3967 O O . ARG A 1 520 ? -21.215 -11.486 -22.328 1.00 45.47 520 ARG A O 1
ATOM 3974 N N . ASP A 1 521 ? -22.840 -10.971 -20.850 1.00 37.56 521 ASP A N 1
ATOM 3975 C CA . ASP A 1 521 ? -23.614 -10.077 -21.714 1.00 37.56 521 ASP A CA 1
ATOM 3976 C C . ASP A 1 521 ? -24.257 -8.979 -20.847 1.00 37.56 521 ASP A C 1
ATOM 3978 O O . ASP A 1 521 ? -24.995 -9.279 -19.911 1.00 37.56 521 ASP A O 1
ATOM 3982 N N . ASP A 1 522 ? -23.893 -7.738 -21.172 1.00 44.03 522 ASP A N 1
ATOM 3983 C CA . ASP A 1 522 ? -24.544 -6.437 -20.962 1.00 44.03 522 ASP A CA 1
ATOM 3984 C C . ASP A 1 522 ? -25.256 -6.049 -19.632 1.00 44.03 522 ASP A C 1
ATOM 3986 O O . ASP A 1 522 ? -26.294 -6.576 -19.244 1.00 44.03 522 ASP A O 1
ATOM 3990 N N . ASP A 1 523 ? -24.756 -4.927 -19.086 1.00 38.41 523 ASP A N 1
ATOM 3991 C CA . ASP A 1 523 ? -25.518 -3.811 -18.476 1.00 38.41 523 ASP A CA 1
ATOM 3992 C C . ASP A 1 523 ? -25.907 -3.815 -16.977 1.00 38.41 523 ASP A C 1
ATOM 3994 O O . ASP A 1 523 ? -26.848 -3.133 -16.584 1.00 38.41 523 ASP A O 1
ATOM 3998 N N . ASP A 1 524 ? -25.110 -4.450 -16.108 1.00 39.06 524 ASP A N 1
ATOM 3999 C CA . ASP A 1 524 ? -25.047 -4.101 -14.669 1.00 39.06 524 ASP A CA 1
ATOM 4000 C C . ASP A 1 524 ? -23.584 -3.829 -14.241 1.00 39.06 524 ASP A C 1
ATOM 4002 O O . ASP A 1 524 ? -22.929 -4.625 -13.563 1.00 39.06 524 ASP A O 1
ATOM 4006 N N . ASP A 1 525 ? -23.028 -2.682 -14.656 1.00 46.25 525 ASP A N 1
ATOM 4007 C CA . ASP A 1 525 ? -21.721 -2.211 -14.168 1.00 46.25 525 ASP A CA 1
ATOM 4008 C C . ASP A 1 525 ? -21.842 -1.712 -12.718 1.00 46.25 525 ASP A C 1
ATOM 4010 O O . ASP A 1 525 ? -22.041 -0.524 -12.453 1.00 46.25 525 ASP A O 1
ATOM 4014 N N . ILE A 1 526 ? -21.668 -2.622 -11.752 1.00 54.62 526 ILE A N 1
ATOM 4015 C CA . ILE A 1 526 ? -21.603 -2.325 -10.307 1.00 54.62 526 ILE A CA 1
ATOM 4016 C C . ILE A 1 526 ? -20.271 -1.614 -9.942 1.00 54.62 526 ILE A C 1
ATOM 4018 O O . ILE A 1 526 ? -19.694 -1.820 -8.872 1.00 54.62 526 ILE A O 1
ATOM 4022 N N . THR A 1 527 ? -19.754 -0.746 -10.819 1.00 59.22 527 THR A N 1
ATOM 4023 C CA . THR A 1 527 ? -18.649 0.165 -10.507 1.00 59.22 527 THR A CA 1
ATOM 4024 C C . THR A 1 527 ? -19.119 1.161 -9.435 1.00 59.22 527 THR A C 1
ATOM 4026 O O . THR A 1 527 ? -20.079 1.908 -9.648 1.00 59.22 527 THR A O 1
ATOM 4029 N N . PRO A 1 528 ? -18.457 1.235 -8.263 1.00 67.31 528 PRO A N 1
ATOM 4030 C CA . PRO A 1 528 ? -18.881 2.139 -7.200 1.00 67.31 528 PRO A CA 1
ATOM 4031 C C . PRO A 1 528 ? -18.783 3.604 -7.632 1.00 67.31 528 PRO A C 1
ATOM 4033 O O . PRO A 1 528 ? -17.746 4.041 -8.137 1.00 67.31 528 PRO A O 1
ATOM 4036 N N . THR A 1 529 ? -19.838 4.383 -7.382 1.00 77.44 529 THR A N 1
ATOM 4037 C CA . THR A 1 529 ? -19.892 5.794 -7.790 1.00 77.44 529 THR A CA 1
ATOM 4038 C C . THR A 1 529 ? -18.746 6.613 -7.188 1.00 77.44 529 THR A C 1
ATOM 4040 O O . THR A 1 529 ? -18.304 6.384 -6.056 1.00 77.44 529 THR A O 1
ATOM 4043 N N . LEU A 1 530 ? -18.285 7.635 -7.918 1.00 78.19 530 LEU A N 1
ATOM 4044 C CA . LEU A 1 530 ? -17.267 8.569 -7.424 1.00 78.19 530 LEU A CA 1
ATOM 4045 C C . LEU A 1 530 ? -17.680 9.247 -6.103 1.00 78.19 530 LEU A C 1
ATOM 4047 O O . LEU A 1 530 ? -16.833 9.540 -5.258 1.00 78.19 530 LEU A O 1
ATOM 4051 N N . GLU A 1 531 ? -18.976 9.481 -5.899 1.00 80.06 531 GLU A N 1
ATOM 4052 C CA . GLU A 1 531 ? -19.502 10.013 -4.641 1.00 80.06 531 GLU A CA 1
ATOM 4053 C C . GLU A 1 531 ? -19.242 9.060 -3.467 1.00 80.06 531 GLU A C 1
ATOM 4055 O O . GLU A 1 531 ? -18.718 9.495 -2.440 1.00 80.06 531 GLU A O 1
ATOM 4060 N N . ARG A 1 532 ? -19.495 7.754 -3.640 1.00 79.56 532 ARG A N 1
ATOM 4061 C CA . ARG A 1 532 ? -19.182 6.727 -2.635 1.00 79.56 532 ARG A CA 1
ATOM 4062 C C . ARG A 1 532 ? -17.682 6.692 -2.334 1.00 79.56 532 ARG A C 1
ATOM 4064 O O . ARG A 1 532 ? -17.297 6.728 -1.166 1.00 79.56 532 ARG A O 1
ATOM 4071 N N . TRP A 1 533 ? -16.833 6.719 -3.366 1.00 77.75 533 TRP A N 1
ATOM 4072 C CA . TRP A 1 533 ? -15.372 6.815 -3.218 1.00 77.75 533 TRP A CA 1
ATOM 4073 C C . TRP A 1 533 ? -14.927 8.036 -2.408 1.00 77.75 533 TRP A C 1
ATOM 4075 O O . TRP A 1 533 ? -14.120 7.901 -1.486 1.00 77.75 533 TRP A O 1
ATOM 4085 N N . ARG A 1 534 ? -15.472 9.220 -2.705 1.00 77.19 534 ARG A N 1
ATOM 4086 C CA . ARG A 1 534 ? -15.176 10.456 -1.965 1.00 77.19 534 ARG A CA 1
ATOM 4087 C C . ARG A 1 534 ? -15.673 10.379 -0.522 1.00 77.19 534 ARG A C 1
ATOM 4089 O O . ARG A 1 534 ? -14.894 10.651 0.389 1.00 77.19 534 ARG A O 1
ATOM 4096 N N . LYS A 1 535 ? -16.921 9.961 -0.294 1.00 78.12 535 LYS A N 1
ATOM 4097 C CA . LYS A 1 535 ? -17.502 9.812 1.049 1.00 78.12 535 LYS A CA 1
ATOM 4098 C C . LYS A 1 535 ? -16.611 8.938 1.934 1.00 78.12 535 LYS A C 1
ATOM 4100 O O . LYS A 1 535 ? -16.174 9.401 2.988 1.00 78.12 535 LYS A O 1
ATOM 4105 N N . MET A 1 536 ? -16.249 7.746 1.465 1.00 75.50 536 MET A N 1
ATOM 4106 C CA . MET A 1 536 ? -15.331 6.839 2.162 1.00 75.50 536 MET A CA 1
ATOM 4107 C C . MET A 1 536 ? -13.968 7.484 2.445 1.00 75.50 536 MET A C 1
ATOM 4109 O O . MET A 1 536 ? -13.493 7.464 3.579 1.00 75.50 536 MET A O 1
ATOM 4113 N N . ALA A 1 537 ? -13.343 8.085 1.429 1.00 70.25 537 ALA A N 1
ATOM 4114 C CA . ALA A 1 537 ? -11.972 8.583 1.514 1.00 70.25 537 ALA A CA 1
ATOM 4115 C C . ALA A 1 537 ? -11.784 9.845 2.371 1.00 70.25 537 ALA A C 1
ATOM 4117 O O . ALA A 1 537 ? -10.678 10.065 2.873 1.00 70.25 537 ALA A O 1
ATOM 4118 N N . TYR A 1 538 ? -12.832 10.664 2.513 1.00 67.88 538 TYR A N 1
ATOM 4119 C CA . TYR A 1 538 ? -12.799 11.913 3.279 1.00 67.88 538 TYR A CA 1
ATOM 4120 C C . TYR A 1 538 ? -13.503 11.826 4.637 1.00 67.88 538 TYR A C 1
ATOM 4122 O O . TYR A 1 538 ? -13.087 12.524 5.554 1.00 67.88 538 TYR A O 1
ATOM 4130 N N . SER A 1 539 ? -14.532 10.987 4.807 1.00 65.00 539 SER A N 1
ATOM 4131 C CA . SER A 1 539 ? -15.234 10.851 6.099 1.00 65.00 539 SER A CA 1
ATOM 4132 C C . SER A 1 539 ? -14.834 9.612 6.903 1.00 65.00 539 SER A C 1
ATOM 4134 O O . SER A 1 539 ? -15.053 9.580 8.111 1.00 65.00 539 SER A O 1
ATOM 4136 N N . GLY A 1 540 ? -14.271 8.579 6.263 1.00 58.34 540 GLY A N 1
ATOM 4137 C CA . GLY A 1 540 ? -14.107 7.259 6.884 1.00 58.34 540 GLY A CA 1
ATOM 4138 C C . GLY A 1 540 ? -15.417 6.492 7.084 1.00 58.34 540 GLY A C 1
ATOM 4139 O O . GLY A 1 540 ? -15.419 5.470 7.764 1.00 58.34 540 GLY A O 1
ATOM 4140 N N . SER A 1 541 ? -16.524 6.988 6.528 1.00 61.16 541 SER A N 1
ATOM 4141 C CA . SER A 1 541 ? -17.850 6.381 6.610 1.00 61.16 541 SER A CA 1
ATOM 4142 C C . SER A 1 541 ? -18.231 5.730 5.279 1.00 61.16 541 SER A C 1
ATOM 4144 O O . SER A 1 541 ? -18.000 6.309 4.214 1.00 61.16 541 SER A O 1
ATOM 4146 N N . LEU A 1 542 ? -18.818 4.534 5.364 1.00 54.31 542 LEU A N 1
ATOM 4147 C CA . LEU A 1 542 ? -19.417 3.788 4.250 1.00 54.31 542 LEU A CA 1
ATOM 4148 C C . LEU A 1 542 ? -20.732 4.445 3.812 1.00 54.31 542 LEU A C 1
ATOM 4150 O O . LEU A 1 542 ? -21.549 4.799 4.692 1.00 54.31 542 LEU A O 1
#

Organism: NCBI:txid2934178

Secondary structure (DSSP, 8-state):
-----EE--GGGGG-TTS------S-EEEEEEEEETS--EEEEEE-SSHHHHHHSSSSEEEE-S-GGGHHHHHHHHHHHHHHHHSPPTT--S-PPP--EEEEE-SS-TTHHHHHHHHHHHHHHHHHHHHHTTT-------STHHHHHHHHHTTEEEEEESS-SB--EEEETTEEEE--B-S-EEEEEESPPPPPP-PPPPP-----------------------------B--------------------HHHHHHHHHHTTT-HHHHHHHHH-S-EEE-TTHHHHHHHT--HHHHHHHHHHHHHHHHSPPPPPPPSS-TTS----------S-SSPP-BTGGG--HHHHHHHHHHHHHHHHHHHHHT-----HHHHHHHHH---SEEEPPPPTTS---EEP----S-S-----------PEEPEEEPPHHHHHHHHHHTSS---BPPSSS-SHHHHTHIIIIIHHHHHHHHHTT---HHHHHHHHHHHHHHTS-TTT--HHHHHTTSS---SS-TT---S----PPPHHHHHHHHHHS--

pLDDT: mean 73.12, std 23.69, range [20.75, 98.69]

InterPro domains:
  IPR003421 Opine dehydrogenase [PF02317] (284-492)
  IPR008927 6-phosphogluconate dehydrogenase-like, C-terminal domain superfamily [SSF48179] (285-513)
  IPR013328 6-phosphogluconate dehydrogenase, domain 2 [G3DSA:1.10.1040.10] (292-510)

Sequence (542 aa):
MGHDPMIWSPSADHDPVAGTTTTTKTKRTTMRSTGALRLDFDVRSALTPRELVSDNDGVLLLALPANGHRRVMDRLAPEIVDRILPPSDAAGGGVGGAMHVIISSHASLGAVYFMGLLREECRRRITRRRTYEDDRDDDRGEGGEVVDEILRGVRITAWGTTVVTARKTSEVSVHVPTVRRLVDYCTVPPSPPPQSTPPPASSSSSKGGGDVRYAWGREKTMSSRIKTTTITATHTMDVATSTAVRDTASAATSTTKRESLLRDDDHDLCTALFGPRFRRRDGGLLAISLSNLNPQNHLGIVLGNMSRMDPPPPPPPLHPPGEPSLTLSSSPSSSPWPSWYQGENVTPNVGRLMEALDRERLDIVRSLGVDVRTIHEHFSWSFDVPMETPVGKNDNGEEEDVDDEVPASASAANTTSNMTSRRKATRPLTVSEMNQMMHHHLNNDVLGPATPNTRYVLEDVPYGLVPTVLLGRAVGRPAILHESGIRILSAMYGRDFMAENDLLQGLGLLTVDSDHADRRDDDDDITPTLERWRKMAYSGSL

Radius of gyration: 27.85 Å; chains: 1; bounding box: 69×99×75 Å